Protein AF-0000000066018363 (afdb_homodimer)

pLDDT: mean 97.35, std 2.99, range [63.75, 99.0]

Radius of gyration: 25.85 Å; Cα contacts (8 Å, |Δi|>4): 1409; chains: 2; bounding box: 43×79×62 Å

InterPro domains:
  IPR011005 Dihydropteroate synthase-like superfamily [G3DSA:3.20.20.20] (39-299)
  IPR011005 Dihydropteroate synthase-like superfamily [SSF51717] (24-267)
  IPR023467 Tetrahydromethanopterin S-methyltransferase, subunit H/Methyltransferase Mtx, subunit H [PF02007] (7-295)
  IPR023467 Tetrahydromethanopterin S-methyltransferase, subunit H/Methyltransferase Mtx, subunit H [PIRSF004960] (1-305)

Secondary structure (DSSP, 8-state):
-PPPSSPPPEEEETTEEEE-STTTSPPEEEEEES-TT-TTEEETTTTEE-HHHHHHHHHHHHHHHHHH---EEEEEE-SSHHHHHHHHHHHHHH--S-EEEE-S-HHHHHHHHHHHTT-HHHHTTEEEEEE-TT--HHHHHHHHHHT--EEEEE--BTTB-SHHHHHHHHHEETTEE-HHHHHHHTT--EEEEE----SSTTHHHHHHHHHHHHHHH---BEE-THHHHTT-HHHHTT-TTHHHHHHHHHHHTTGGGT--EEEEEEGGGHHHHHHHHHHHHHHHHHTHHHH-PPPS-TT-HHHHH-/-PPPSSPPPEEEETTEEEE-STTTSPPEEEEEES-TT-TTEEETTTTEE-HHHHHHHHHHHHHHHHHH---EEEEEE-SSHHHHHHHHHHHHHH--S-EEEE-S-HHHHHHHHHHHTT-HHHHTTEEEEEE-TT--HHHHHHHHHHT--EEEEE--BTTB-SHHHHHHHHHEETTEE-HHHHHHHTT--EEEEE----SSTTHHHHHHHHHHHHHHH---BEE-THHHHTT-HHHHTT-TTHHHHHHHHHHHTTGGGT--EEEEEEGGGHHHHHHHHHHHHHHHHHTHHHH-PPPS-TT-HHHHH-

Solvent-accessible surface area (backbone atoms only — not comparable to full-atom values): 30108 Å² total; per-residue (Å²): 121,78,76,63,82,32,71,48,40,63,45,71,41,67,82,45,61,39,23,45,49,68,33,19,43,45,46,29,40,26,32,34,45,61,42,91,85,34,85,51,44,82,32,59,63,72,44,40,56,43,64,67,61,51,50,50,50,53,50,50,51,51,50,51,24,67,57,32,30,35,45,63,36,37,34,42,32,27,79,23,35,61,8,32,39,48,51,49,53,50,45,67,72,72,48,80,64,21,30,33,48,31,37,96,43,67,66,34,46,49,47,22,46,63,71,64,45,72,44,66,77,47,32,52,27,40,24,42,38,61,54,40,86,81,63,48,72,66,54,35,50,47,40,34,73,39,52,30,33,34,30,33,35,36,25,48,49,94,87,21,75,52,36,70,45,18,50,35,45,34,67,29,51,94,93,42,82,11,50,56,58,52,38,43,74,16,51,34,79,40,58,42,36,21,45,43,52,84,37,63,46,48,37,36,39,28,26,35,30,31,33,48,42,29,41,75,65,6,42,25,16,26,38,43,55,27,69,28,54,80,62,35,59,79,48,54,74,63,34,88,46,41,32,54,16,33,44,33,35,63,65,42,51,32,45,80,47,56,33,20,32,39,34,62,34,56,48,89,51,42,72,49,50,50,42,16,45,30,51,44,43,12,16,45,32,53,40,19,80,77,72,67,56,60,64,73,51,88,48,30,20,45,68,51,75,102,122,80,77,63,82,32,71,50,39,66,44,71,42,66,82,45,62,40,22,46,50,69,35,19,42,44,47,29,40,27,33,33,45,61,43,92,86,33,86,53,44,82,33,60,61,72,43,40,56,44,64,66,62,52,50,50,50,55,50,48,52,54,49,52,26,67,56,30,30,34,46,62,37,40,34,40,32,28,79,23,35,60,8,33,39,48,53,50,53,52,47,66,73,72,48,80,63,21,29,33,48,31,36,95,43,67,66,33,46,49,47,22,46,64,72,65,45,70,45,66,78,47,32,51,28,40,24,43,40,63,53,39,86,80,62,48,70,66,54,36,49,49,39,34,72,40,54,30,33,34,29,33,35,37,23,46,47,95,86,21,74,52,37,69,45,17,50,35,46,34,66,28,50,95,94,42,82,10,50,56,59,53,39,44,73,15,51,34,77,40,59,41,35,22,44,43,53,84,36,64,45,50,37,37,38,26,27,36,31,32,33,48,42,29,42,73,66,7,41,26,17,28,39,44,56,28,70,28,53,79,62,35,58,82,49,55,74,64,34,88,47,41,32,53,14,33,44,32,36,62,65,41,52,32,45,81,48,56,35,21,32,39,34,63,34,57,47,88,50,42,72,50,51,50,43,15,44,28,50,44,40,13,17,45,32,53,40,18,80,77,72,68,54,62,65,73,55,88,48,29,20,45,69,53,74,104

Organism: Desulfitobacterium hafniense (strain Y51) (NCBI:txid138119)

Nearest PDB structures (foldseek):
  6sj8-assembly1_A  TM=9.946E-01  e=2.026E-57  Desulfitobacterium hafniense DCB-2
  6sjs-assembly1_A  TM=9.935E-01  e=4.226E-57  Desulfitobacterium hafniense DCB-2
  6sjo-assembly1_B  TM=9.972E-01  e=2.620E-55  Desulfitobacterium hafniense DCB-2
  6sk4-assembly2_C  TM=9.947E-01  e=1.018E-54  Desulfitobacterium hafniense Y51
  6sk4-assembly1_B  TM=9.939E-01  e=1.693E-54  Desulfitobacterium hafniense Y51

Foldseek 3Di:
DDWFPDAADWDQQLNATFFDTQLQAAFEEEEEDLDVPHPQAPDQAQQDGPLVVVLVLVVVQVVLCQQQVHHYEYEYEGAALNNLLVSVVSCLVRDLAAYESDYPDLVSSLSVLVVVAQPVSCQRRYEYEAQELPDDPSSLQSLLRSNHAHYEYALEDPVQLALVSSVCQQPPDDPGHHSVRSNVSSVYNAYEYEPEDDAQVSLVRRLVNQLCCCNPPNHAYEYENQVRLVPPVVQVVVDPPRSLVSLLCSQCVSSVRRHRYYHNYHSVSVVSNSVSSSVSSLVRNVCCVVVVRHHNDPSRSVNSVD/DDWFPDAADWDQQLNATFFDTQLQAAFEEEEEDLDVPDPQAPDQAQQDGPLVVVLVLVVVQVVLCQQQVHHYEYEYEGAALNNLLVSVVSPLVRDLAAYESDYPDLVSSLSNLVVVAQDPSCQRRYEYEAQELPDDPSSLQSLLRSNHAHYEYALEDPVQLALVSSVCQQPPDDPGHHSVRSNVSSVHNAYEYEPEDDAQVSLVRRLVNQLCCCNPPNHAYEYENQVRLVPPVVQVVVDPPRSLVSLLCSQCVSSLRGHRYYHNYHSVSVVSNSVSSSVSSLVRNVCCVVVVRHHNDPSRSVNNVD

Sequence (612 aa):
MFKFTAQQHVYDINGVKVGGQPGEYPTVLIGSIFYRGHKIVSDGQKGIFDKDAAKALLDQEAELSAETGNPFIIDVLGESVEALTKYVEFILENTTAPFLLDSISPDVRVGALKNLGKDPEIQKRLIYNSIEEHYTEEELAAIKEAGLKTAVILAFSKKALKPNARIDLLQGKDDKEGLIAAAKRAGIEQFLVDPGVLDVASNSWTTEAINVVKEQFGYPGGCAPSNAVYLWKKMRSKGTPFFEVAGAAVFTYPITQGADFILYGPMMNAPWVYRAIATTDAMIAYNNKLTGVKMGTTEHPLLKIFMFKFTAQQHVYDINGVKVGGQPGEYPTVLIGSIFYRGHKIVSDGQKGIFDKDAAKALLDQEAELSAETGNPFIIDVLGESVEALTKYVEFILENTTAPFLLDSISPDVRVGALKNLGKDPEIQKRLIYNSIEEHYTEEELAAIKEAGLKTAVILAFSKKALKPNARIDLLQGKDDKEGLIAAAKRAGIEQFLVDPGVLDVASNSWTTEAINVVKEQFGYPGGCAPSNAVYLWKKMRSKGTPFFEVAGAAVFTYPITQGADFILYGPMMNAPWVYRAIATTDAMIAYNNKLTGVKMGTTEHPLLKIF

Structure (mmCIF, N/CA/C/O backbone):
data_AF-0000000066018363-model_v1
#
loop_
_entity.id
_entity.type
_entity.pdbx_description
1 polymer 'Methylcobalamin:tetrahydrofolate methyltransferase'
#
loop_
_atom_site.group_PDB
_atom_site.id
_atom_site.type_symbol
_atom_site.label_atom_id
_atom_site.label_alt_id
_atom_site.label_comp_id
_atom_site.label_asym_id
_atom_site.label_entity_id
_atom_site.label_seq_id
_atom_site.pdbx_PDB_ins_code
_atom_site.Cartn_x
_atom_site.Cartn_y
_atom_site.Cartn_z
_atom_site.occupancy
_atom_site.B_iso_or_equiv
_atom_site.auth_seq_id
_atom_site.auth_comp_id
_atom_site.auth_asym_id
_atom_site.auth_atom_id
_atom_site.pdbx_PDB_model_num
ATOM 1 N N . MET A 1 1 ? -3.275 -8.211 10.219 1 63.81 1 MET A N 1
ATOM 2 C CA . MET A 1 1 ? -3.461 -6.801 10.531 1 63.81 1 MET A CA 1
ATOM 3 C C . MET A 1 1 ? -3.6 -6.594 12.039 1 63.81 1 MET A C 1
ATOM 5 O O . MET A 1 1 ? -4.016 -7.508 12.758 1 63.81 1 MET A O 1
ATOM 9 N N . PHE A 1 2 ? -2.975 -5.379 12.547 1 78.88 2 PHE A N 1
ATOM 10 C CA . PHE A 1 2 ? -2.633 -5.25 13.961 1 78.88 2 PHE A CA 1
ATOM 11 C C . PHE A 1 2 ? -3.639 -4.355 14.68 1 78.88 2 PHE A C 1
ATOM 13 O O . PHE A 1 2 ? -4.387 -3.613 14.039 1 78.88 2 PHE A O 1
ATOM 20 N N . LYS A 1 3 ? -4 -4.723 15.883 1 92.25 3 LYS A N 1
ATOM 21 C CA . LYS A 1 3 ? -4.641 -3.887 16.891 1 92.25 3 LYS A CA 1
ATOM 22 C C . LYS A 1 3 ? -3.633 -3.414 17.938 1 92.25 3 LYS A C 1
ATOM 24 O O . LYS A 1 3 ? -2.906 -4.223 18.516 1 92.25 3 LYS A O 1
ATOM 29 N N . PHE A 1 4 ? -3.654 -2.084 18.109 1 97.19 4 PHE A N 1
ATOM 30 C CA . PHE A 1 4 ? -2.709 -1.543 19.078 1 97.19 4 PHE A CA 1
ATOM 31 C C . PHE A 1 4 ? -3.162 -1.84 20.5 1 97.19 4 PHE A C 1
ATOM 33 O O . PHE A 1 4 ? -4.359 -1.894 20.781 1 97.19 4 PHE A O 1
ATOM 40 N N . THR A 1 5 ? -2.207 -1.993 21.391 1 96.75 5 THR A N 1
ATOM 41 C CA . THR A 1 5 ? -2.516 -2.305 22.781 1 96.75 5 THR A CA 1
ATOM 42 C C . THR A 1 5 ? -2.855 -1.037 23.547 1 96.75 5 THR A C 1
ATOM 44 O O . THR A 1 5 ? -3.748 -1.043 24.406 1 96.75 5 THR A O 1
ATOM 47 N N . ALA A 1 6 ? -2.16 0.056 23.234 1 97.5 6 ALA A N 1
ATOM 48 C CA . ALA A 1 6 ? -2.441 1.326 23.891 1 97.5 6 ALA A CA 1
ATOM 49 C C . ALA A 1 6 ? -3.826 1.847 23.516 1 97.5 6 ALA A C 1
ATOM 51 O O . ALA A 1 6 ? -4.266 1.693 22.375 1 97.5 6 ALA A O 1
ATOM 52 N N . GLN A 1 7 ? -4.441 2.383 24.531 1 97.94 7 GLN A N 1
ATOM 53 C CA . GLN A 1 7 ? -5.676 3.084 24.203 1 97.94 7 GLN A CA 1
ATOM 54 C C . GLN A 1 7 ? -5.426 4.195 23.188 1 97.94 7 GLN A C 1
ATOM 56 O O . GLN A 1 7 ? -4.562 5.051 23.406 1 97.94 7 GLN A O 1
ATOM 61 N N . GLN A 1 8 ? -6.172 4.156 22.109 1 98.62 8 GLN A N 1
ATOM 62 C CA . GLN A 1 8 ? -5.953 5.117 21.031 1 98.62 8 GLN A CA 1
ATOM 63 C C . GLN A 1 8 ? -6.785 6.379 21.25 1 98.62 8 GLN A C 1
ATOM 65 O O . GLN A 1 8 ? -7.992 6.301 21.484 1 98.62 8 GLN A O 1
ATOM 70 N N . HIS A 1 9 ? -6.184 7.512 21.109 1 98.75 9 HIS A N 1
ATOM 71 C CA . HIS A 1 9 ? -6.918 8.766 21.125 1 98.75 9 HIS A CA 1
ATOM 72 C C . HIS A 1 9 ? -7.66 8.984 19.812 1 98.75 9 HIS A C 1
ATOM 74 O O . HIS A 1 9 ? -7.148 8.641 18.734 1 98.75 9 HIS A O 1
ATOM 80 N N . VAL A 1 10 ? -8.859 9.477 19.906 1 98.81 10 VAL A N 1
ATOM 81 C CA . VAL A 1 10 ? -9.594 10.016 18.766 1 98.81 10 VAL A CA 1
ATOM 82 C C . VAL A 1 10 ? -9.883 11.5 19 1 98.81 10 VAL A C 1
ATOM 84 O O . VAL A 1 10 ? -10.695 11.852 19.859 1 98.81 10 VAL A O 1
ATOM 87 N N . TYR A 1 11 ? -9.25 12.297 18.281 1 98.81 11 TYR A N 1
ATOM 88 C CA . TYR A 1 11 ? -9.477 13.734 18.406 1 98.81 11 TYR A CA 1
ATOM 89 C C . TYR A 1 11 ? -10.602 14.18 17.469 1 98.81 11 TYR A C 1
ATOM 91 O O . TYR A 1 11 ? -10.781 13.625 16.391 1 98.81 11 TYR A O 1
ATOM 99 N N . ASP A 1 12 ? -11.336 15.109 17.906 1 98.62 12 ASP A N 1
ATOM 100 C CA . ASP A 1 12 ? -12.367 15.766 17.109 1 98.62 12 ASP A CA 1
ATOM 101 C C . ASP A 1 12 ? -12 17.219 16.812 1 98.62 12 ASP A C 1
ATOM 103 O O . ASP A 1 12 ? -12.031 18.062 17.688 1 98.62 12 ASP A O 1
ATOM 107 N N . ILE A 1 13 ? -11.633 17.484 15.609 1 98.5 13 ILE A N 1
ATOM 108 C CA . ILE A 1 13 ? -11.281 18.828 15.172 1 98.5 13 ILE A CA 1
ATOM 109 C C . ILE A 1 13 ? -12.375 19.391 14.266 1 98.5 13 ILE A C 1
ATOM 111 O O . ILE A 1 13 ? -12.336 19.203 13.047 1 98.5 13 ILE A O 1
ATOM 115 N N . ASN A 1 14 ? -13.289 20.078 14.891 1 97.81 14 ASN A N 1
ATOM 116 C CA . ASN A 1 14 ? -14.445 20.656 14.211 1 97.81 14 ASN A CA 1
ATOM 117 C C . ASN A 1 14 ? -15.172 19.609 13.367 1 97.81 14 ASN A C 1
ATOM 119 O O . ASN A 1 14 ? -15.445 19.844 12.188 1 97.81 14 ASN A O 1
ATOM 123 N N . GLY A 1 15 ? -15.32 18.438 13.883 1 97.69 15 GLY A N 1
ATOM 124 C CA . GLY A 1 15 ? -16.109 17.391 13.227 1 97.69 15 GLY A CA 1
ATOM 125 C C . GLY A 1 15 ? -15.25 16.359 12.523 1 97.69 15 GLY A C 1
ATOM 126 O O . GLY A 1 15 ? -15.742 15.297 12.148 1 97.69 15 GLY A O 1
ATOM 127 N N . VAL A 1 16 ? -14.008 16.625 12.336 1 98.62 16 VAL A N 1
ATOM 128 C CA . VAL A 1 16 ? -13.102 15.664 11.703 1 98.62 16 VAL A CA 1
ATOM 129 C C . VAL A 1 16 ? -12.43 14.805 12.773 1 98.62 16 VAL A C 1
ATOM 131 O O . VAL A 1 16 ? -11.648 15.312 13.586 1 98.62 16 VAL A O 1
ATOM 134 N N . LYS A 1 17 ? -12.727 13.516 12.766 1 98.81 17 LYS A N 1
ATOM 135 C CA . LYS A 1 17 ? -12.148 12.562 13.711 1 98.81 17 LYS A CA 1
ATOM 136 C C . LYS A 1 17 ? -10.805 12.039 13.219 1 98.81 17 LYS A C 1
ATOM 138 O O . LYS A 1 17 ? -10.703 11.562 12.086 1 98.81 17 LYS A O 1
ATOM 143 N N . VAL A 1 18 ? -9.805 12.164 14.023 1 98.88 18 VAL A N 1
ATOM 144 C CA . VAL A 1 18 ? -8.461 11.695 13.672 1 98.88 18 VAL A CA 1
ATOM 145 C C . VAL A 1 18 ? -7.934 10.773 14.758 1 98.88 18 VAL A C 1
ATOM 147 O O . VAL A 1 18 ? -7.922 11.141 15.938 1 98.88 18 VAL A O 1
ATOM 150 N N . GLY A 1 19 ? -7.488 9.617 14.352 1 98.81 19 GLY A N 1
ATOM 151 C CA . GLY A 1 19 ? -6.941 8.664 15.305 1 98.81 19 GLY A CA 1
ATOM 152 C C . GLY A 1 19 ? -7.746 7.379 15.398 1 98.81 19 GLY A C 1
ATOM 153 O O . GLY A 1 19 ? -8.359 6.957 14.422 1 98.81 19 GLY A O 1
ATOM 154 N N . GLY A 1 20 ? -7.641 6.676 16.516 1 98.69 20 GLY A N 1
ATOM 155 C CA . GLY A 1 20 ? -8.352 5.43 16.734 1 98.69 20 GLY A CA 1
ATOM 156 C C . GLY A 1 20 ? -7.59 4.211 16.25 1 98.69 20 GLY A C 1
ATOM 157 O O . GLY A 1 20 ? -6.469 4.332 15.758 1 98.69 20 GLY A O 1
ATOM 158 N N . GLN A 1 21 ? -8.172 3.027 16.453 1 98.62 21 GLN A N 1
ATOM 159 C CA . GLN A 1 21 ? -7.621 1.768 15.969 1 98.62 21 GLN A CA 1
ATOM 160 C C . GLN A 1 21 ? -7.688 1.688 14.445 1 98.62 21 GLN A C 1
ATOM 162 O O . GLN A 1 21 ? -8.508 2.359 13.82 1 98.62 21 GLN A O 1
ATOM 167 N N . PRO A 1 22 ? -6.797 0.914 13.883 1 97.69 22 PRO A N 1
ATOM 168 C CA . PRO A 1 22 ? -6.934 0.695 12.438 1 97.69 22 PRO A CA 1
ATOM 169 C C . PRO A 1 22 ? -8.336 0.238 12.039 1 97.69 22 PRO A C 1
ATOM 171 O O . PRO A 1 22 ? -8.859 -0.73 12.602 1 97.69 22 PRO A O 1
ATOM 174 N N . GLY A 1 23 ? -8.938 0.996 11.125 1 97.94 23 GLY A N 1
ATOM 175 C CA . GLY A 1 23 ? -10.258 0.629 10.633 1 97.94 23 GLY A CA 1
ATOM 176 C C . GLY A 1 23 ? -11.391 1.302 11.391 1 97.94 23 GLY A C 1
ATOM 177 O O . GLY A 1 23 ? -12.547 1.233 10.977 1 97.94 23 GLY A O 1
ATOM 178 N N . GLU A 1 24 ? -11.086 1.884 12.547 1 98.69 24 GLU A N 1
ATOM 179 C CA . GLU A 1 24 ? -12.117 2.561 13.328 1 98.69 24 GLU A CA 1
ATOM 180 C C . GLU A 1 24 ? -12.586 3.836 12.641 1 98.69 24 GLU A C 1
ATOM 182 O O . GLU A 1 24 ? -13.789 4.031 12.438 1 98.69 24 GLU A O 1
ATOM 187 N N . TYR A 1 25 ? -11.711 4.699 12.281 1 98.88 25 TYR A N 1
ATOM 188 C CA . TYR A 1 25 ? -11.977 5.895 11.492 1 98.88 25 TYR A CA 1
ATOM 189 C C . TYR A 1 25 ? -11.102 5.93 10.242 1 98.88 25 TYR A C 1
ATOM 191 O O . TYR A 1 25 ? -10 5.391 10.242 1 98.88 25 TYR A O 1
ATOM 199 N N . PRO A 1 26 ? -11.609 6.562 9.133 1 98.81 26 PRO A N 1
ATOM 200 C CA . PRO A 1 26 ? -10.805 6.645 7.91 1 98.81 26 PRO A CA 1
ATOM 201 C C . PRO A 1 26 ? -9.602 7.578 8.055 1 98.81 26 PRO A C 1
ATOM 203 O O . PRO A 1 26 ? -9.617 8.484 8.898 1 98.81 26 PRO A O 1
ATOM 206 N N . THR A 1 27 ? -8.602 7.312 7.301 1 98.94 27 THR A N 1
ATOM 207 C CA . THR A 1 27 ? -7.438 8.195 7.223 1 98.94 27 THR A CA 1
ATOM 208 C C . THR A 1 27 ? -7.859 9.609 6.832 1 98.94 27 THR A C 1
ATOM 210 O O . THR A 1 27 ? -8.68 9.789 5.926 1 98.94 27 THR A O 1
ATOM 213 N N . VAL A 1 28 ? -7.32 10.586 7.523 1 99 28 VAL A N 1
ATOM 214 C CA . VAL A 1 28 ? -7.582 11.977 7.176 1 99 28 VAL A CA 1
ATOM 215 C C . VAL A 1 28 ? -6.605 12.438 6.098 1 99 28 VAL A C 1
ATOM 217 O O . VAL A 1 28 ? -5.395 12.258 6.23 1 99 28 VAL A O 1
ATOM 220 N N . LEU A 1 29 ? -7.152 13 5.02 1 99 29 LEU A N 1
ATOM 221 C CA . LEU A 1 29 ? -6.332 13.469 3.91 1 99 29 LEU A CA 1
ATOM 222 C C . LEU A 1 29 ? -6.137 14.984 3.98 1 99 29 LEU A C 1
ATOM 224 O O . LEU A 1 29 ? -7.098 15.734 4.156 1 99 29 LEU A O 1
ATOM 228 N N . ILE A 1 30 ? -4.859 15.344 3.902 1 98.94 30 ILE A N 1
ATOM 229 C CA . ILE A 1 30 ? -4.512 16.75 4.062 1 98.94 30 ILE A CA 1
ATOM 230 C C . ILE A 1 30 ? -3.854 17.266 2.787 1 98.94 30 ILE A C 1
ATOM 232 O O . ILE A 1 30 ? -2.707 16.938 2.488 1 98.94 30 ILE A O 1
ATOM 236 N N . GLY A 1 31 ? -4.59 18.094 2.027 1 98.88 31 GLY A N 1
ATOM 237 C CA . GLY A 1 31 ? -4.105 18.672 0.784 1 98.88 31 GLY A CA 1
ATOM 238 C C . GLY A 1 31 ? -3.625 20.109 0.94 1 98.88 31 GLY A C 1
ATOM 239 O O . GLY A 1 31 ? -4.207 20.891 1.7 1 98.88 31 GLY A O 1
ATOM 240 N N . SER A 1 32 ? -2.652 20.5 0.205 1 98.81 32 SER A N 1
ATOM 241 C CA . SER A 1 32 ? -2.012 21.797 0.343 1 98.81 32 SER A CA 1
ATOM 242 C C . SER A 1 32 ? -2.539 22.781 -0.693 1 98.81 32 SER A C 1
ATOM 244 O O . SER A 1 32 ? -2.789 22.406 -1.842 1 98.81 32 SER A O 1
ATOM 246 N N . ILE A 1 33 ? -2.699 23.984 -0.312 1 98.88 33 ILE A N 1
ATOM 247 C CA . ILE A 1 33 ? -3.098 25.094 -1.179 1 98.88 33 ILE A CA 1
ATOM 248 C C . ILE A 1 33 ? -2.266 26.328 -0.851 1 98.88 33 ILE A C 1
ATOM 250 O O . ILE A 1 33 ? -1.802 26.5 0.28 1 98.88 33 ILE A O 1
ATOM 254 N N . PHE A 1 34 ? -1.898 27.156 -1.802 1 98.81 34 PHE A N 1
ATOM 255 C CA . PHE A 1 34 ? -1.206 28.438 -1.739 1 98.81 34 PHE A CA 1
ATOM 256 C C . PHE A 1 34 ? 0.277 28.234 -1.454 1 98.81 34 PHE A C 1
ATOM 258 O O . PHE A 1 34 ? 0.919 29.094 -0.847 1 98.81 34 PHE A O 1
ATOM 265 N N . TYR A 1 35 ? 0.754 27.016 -1.763 1 97.56 35 TYR A N 1
ATOM 266 C CA . TYR A 1 35 ? 2.172 26.734 -1.58 1 97.56 35 TYR A CA 1
ATOM 267 C C . TYR A 1 35 ? 3.023 27.516 -2.572 1 97.56 35 TYR A C 1
ATOM 269 O O . TYR A 1 35 ? 2.506 28.047 -3.553 1 97.56 35 TYR A O 1
ATOM 277 N N . ARG A 1 36 ? 4.301 27.641 -2.229 1 95.06 36 ARG A N 1
ATOM 278 C CA . ARG A 1 36 ? 5.219 28.328 -3.137 1 95.06 36 ARG A CA 1
ATOM 279 C C . ARG A 1 36 ? 5.203 27.688 -4.52 1 95.06 36 ARG A C 1
ATOM 281 O O . ARG A 1 36 ? 5.375 26.469 -4.645 1 95.06 36 ARG A O 1
ATOM 288 N N . GLY A 1 37 ? 4.988 28.438 -5.539 1 94.44 37 GLY A N 1
ATOM 289 C CA . GLY A 1 37 ? 4.957 27.922 -6.898 1 94.44 37 GLY A CA 1
ATOM 290 C C . GLY A 1 37 ? 3.582 27.453 -7.332 1 94.44 37 GLY A C 1
ATOM 291 O O . GLY A 1 37 ? 3.4 27 -8.461 1 94.44 37 GLY A O 1
ATOM 292 N N . HIS A 1 38 ? 2.621 27.625 -6.488 1 97.69 38 HIS A N 1
ATOM 293 C CA . HIS A 1 38 ? 1.254 27.25 -6.844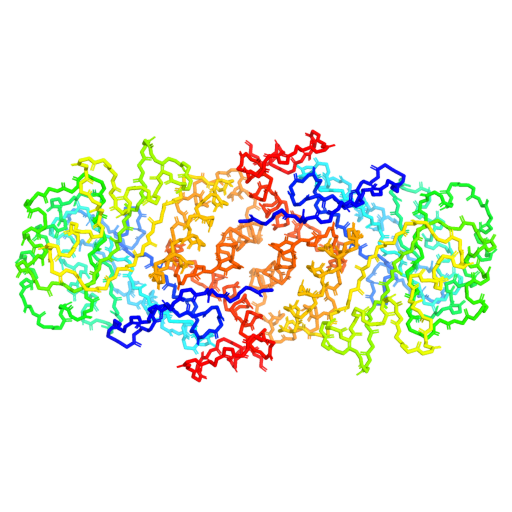 1 97.69 38 HIS A CA 1
ATOM 294 C C . HIS A 1 38 ? 0.742 28.109 -8 1 97.69 38 HIS A C 1
ATOM 296 O O . HIS A 1 38 ? 0.771 29.344 -7.93 1 97.69 38 HIS A O 1
ATOM 302 N N . LYS A 1 39 ? 0.209 27.516 -9.008 1 97.81 39 LYS A N 1
ATOM 303 C CA . LYS A 1 39 ? -0.202 28.203 -10.227 1 97.81 39 LYS A CA 1
ATOM 304 C C . LYS A 1 39 ? -1.306 29.219 -9.945 1 97.81 39 LYS A C 1
ATOM 306 O O . LYS A 1 39 ? -1.421 30.219 -10.641 1 97.81 39 LYS A O 1
ATOM 311 N N . ILE A 1 40 ? -2.057 29.031 -8.883 1 98.69 40 ILE A N 1
ATOM 312 C CA . ILE A 1 40 ? -3.195 29.906 -8.641 1 98.69 40 ILE A CA 1
ATOM 313 C C . ILE A 1 40 ? -2.736 31.141 -7.875 1 98.69 40 ILE A C 1
ATOM 315 O O . ILE A 1 40 ? -3.52 32.062 -7.656 1 98.69 40 ILE A O 1
ATOM 319 N N . VAL A 1 41 ? -1.487 31.203 -7.395 1 98.75 41 VAL A N 1
ATOM 320 C CA . VAL A 1 41 ? -0.932 32.312 -6.637 1 98.75 41 VAL A CA 1
ATOM 321 C C . VAL A 1 41 ? -0.095 33.219 -7.562 1 98.75 41 VAL A C 1
ATOM 323 O O . VAL A 1 41 ? 0.903 32.75 -8.125 1 98.75 41 VAL A O 1
ATOM 326 N N . SER A 1 42 ? -0.467 34.438 -7.762 1 98.44 42 SER A N 1
ATOM 327 C CA . SER A 1 42 ? 0.271 35.344 -8.641 1 98.44 42 SER A CA 1
ATOM 328 C C . SER A 1 42 ? 1.306 36.156 -7.859 1 98.44 42 SER A C 1
ATOM 330 O O . SER A 1 42 ? 2.318 36.562 -8.422 1 98.44 42 SER A O 1
ATOM 332 N N . ASP A 1 43 ? 1.078 36.406 -6.547 1 98.44 43 ASP A N 1
ATOM 333 C CA . ASP A 1 43 ? 2.021 37.094 -5.668 1 98.44 43 ASP A CA 1
ATOM 334 C C . ASP A 1 43 ? 2.01 36.469 -4.266 1 98.44 43 ASP A C 1
ATOM 336 O O . ASP A 1 43 ? 1.145 36.812 -3.451 1 98.44 43 ASP A O 1
ATOM 340 N N . GLY A 1 44 ? 2.982 35.688 -3.922 1 98 44 GLY A N 1
ATOM 341 C CA . GLY A 1 44 ? 3.037 34.938 -2.688 1 98 44 GLY A CA 1
ATOM 342 C C . GLY A 1 44 ? 3.383 35.781 -1.475 1 98 44 GLY A C 1
ATOM 343 O O . GLY A 1 44 ? 3.197 35.344 -0.336 1 98 44 GLY A O 1
ATOM 344 N N . GLN A 1 45 ? 3.895 37 -1.724 1 98.12 45 GLN A N 1
ATOM 345 C CA . GLN A 1 45 ? 4.219 37.906 -0.628 1 98.12 45 GLN A CA 1
ATOM 346 C C . GLN A 1 45 ? 3.016 38.75 -0.246 1 98.12 45 GLN A C 1
ATOM 348 O O . GLN A 1 45 ? 2.787 39.031 0.936 1 98.12 45 GLN A O 1
ATOM 353 N N . LYS A 1 46 ? 2.199 39.062 -1.233 1 98.25 46 LYS A N 1
ATOM 354 C CA . LYS A 1 46 ? 1.056 39.938 -1.001 1 98.25 46 LYS A CA 1
ATOM 355 C C . LYS A 1 46 ? -0.231 39.125 -0.834 1 98.25 46 LYS A C 1
ATOM 357 O O . LYS A 1 46 ? -1.267 39.688 -0.453 1 98.25 46 LYS A O 1
ATOM 362 N N . GLY A 1 47 ? -0.183 37.812 -1.147 1 98.38 47 GLY A N 1
ATOM 363 C CA . GLY A 1 47 ? -1.354 36.969 -1.015 1 98.38 47 GLY A CA 1
ATOM 364 C C . GLY A 1 47 ? -2.365 37.156 -2.129 1 98.38 47 GLY A C 1
ATOM 365 O O . GLY A 1 47 ? -3.572 37.156 -1.883 1 98.38 47 GLY A O 1
ATOM 366 N N . ILE A 1 48 ? -1.835 37.469 -3.301 1 98.69 48 ILE A N 1
ATOM 367 C CA . ILE A 1 48 ? -2.711 37.625 -4.457 1 98.69 48 ILE A CA 1
ATOM 368 C C . ILE A 1 48 ? -2.846 36.281 -5.168 1 98.69 48 ILE A C 1
ATOM 370 O O . ILE A 1 48 ? -1.843 35.625 -5.5 1 98.69 48 ILE A O 1
ATOM 374 N N . PHE A 1 49 ? -4.074 35.812 -5.406 1 98.75 49 PHE A N 1
ATOM 375 C CA . PHE A 1 49 ? -4.328 34.5 -5.984 1 98.75 49 PHE A CA 1
ATOM 376 C C . PHE A 1 49 ? -5.664 34.5 -6.711 1 98.75 49 PHE A C 1
ATOM 378 O O . PHE A 1 49 ? -6.477 35.406 -6.559 1 98.75 49 PHE A O 1
ATOM 385 N N . ASP A 1 50 ? -5.875 33.5 -7.586 1 98.81 50 ASP A N 1
ATOM 386 C CA . ASP A 1 50 ? -7.117 33.25 -8.312 1 98.81 50 ASP A CA 1
ATOM 387 C C . ASP A 1 50 ? -8.18 32.656 -7.41 1 98.81 50 ASP A C 1
ATOM 389 O O . ASP A 1 50 ? -8.219 31.422 -7.23 1 98.81 50 ASP A O 1
ATOM 393 N N . LYS A 1 51 ? -9.141 33.5 -6.883 1 98.69 51 LYS A N 1
ATOM 394 C CA . LYS A 1 51 ? -10.117 33.062 -5.887 1 98.69 51 LYS A CA 1
ATOM 395 C C . LYS A 1 51 ? -11.031 31.984 -6.441 1 98.69 51 LYS A C 1
ATOM 397 O O . LYS A 1 51 ? -11.414 31.062 -5.723 1 98.69 51 LYS A O 1
ATOM 402 N N . ASP A 1 52 ? -11.359 32.094 -7.688 1 98.75 52 ASP A N 1
ATOM 403 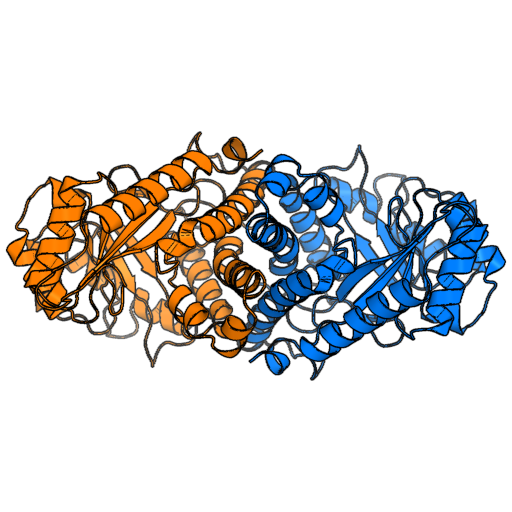C CA . ASP A 1 52 ? -12.234 31.109 -8.297 1 98.75 52 ASP A CA 1
ATOM 404 C C . ASP A 1 52 ? -11.539 29.75 -8.391 1 98.75 52 ASP A C 1
ATOM 406 O O . ASP A 1 52 ? -12.141 28.719 -8.086 1 98.75 52 ASP A O 1
ATOM 410 N N . ALA A 1 53 ? -10.297 29.75 -8.82 1 98.81 53 ALA A N 1
ATOM 411 C CA . ALA A 1 53 ? -9.531 28.5 -8.922 1 98.81 53 ALA A CA 1
ATOM 412 C C . ALA A 1 53 ? -9.328 27.875 -7.543 1 98.81 53 ALA A C 1
ATOM 414 O O . ALA A 1 53 ? -9.391 26.656 -7.391 1 98.81 53 ALA A O 1
ATOM 415 N N . ALA A 1 54 ? -9.094 28.719 -6.594 1 98.88 54 ALA A N 1
ATOM 416 C CA . ALA A 1 54 ? -8.93 28.234 -5.223 1 98.88 54 ALA A CA 1
ATOM 417 C C . ALA A 1 54 ? -10.219 27.594 -4.711 1 98.88 54 ALA A C 1
ATOM 419 O O . ALA A 1 54 ? -10.18 26.516 -4.121 1 98.88 54 ALA A O 1
ATOM 420 N N . LYS A 1 55 ? -11.328 28.281 -4.922 1 98.81 55 LYS A N 1
ATOM 421 C CA . LYS A 1 55 ? -12.617 27.734 -4.504 1 98.81 55 LYS A CA 1
ATOM 422 C C . LYS A 1 55 ? -12.906 26.406 -5.18 1 98.81 55 LYS A C 1
ATOM 424 O O . LYS A 1 55 ? -13.484 25.5 -4.57 1 98.81 55 LYS A O 1
ATOM 429 N N . ALA A 1 56 ? -12.539 26.281 -6.441 1 98.81 56 ALA A N 1
ATOM 430 C CA . ALA A 1 56 ? -12.742 25.047 -7.18 1 98.81 56 ALA A CA 1
ATOM 431 C C . ALA A 1 56 ? -11.961 23.891 -6.543 1 98.81 56 ALA A C 1
ATOM 433 O O . ALA A 1 56 ? -12.445 22.766 -6.492 1 98.81 56 ALA A 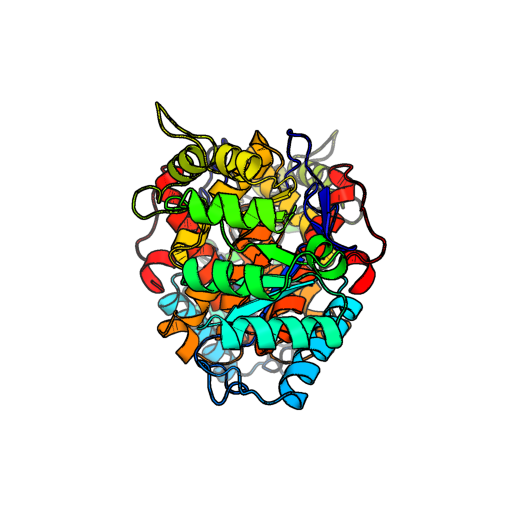O 1
ATOM 434 N N . LEU A 1 57 ? -10.773 24.141 -6.086 1 98.88 57 LEU A N 1
ATOM 435 C CA . LEU A 1 57 ? -9.977 23.125 -5.406 1 98.88 57 LEU A CA 1
ATOM 436 C C . LEU A 1 57 ? -10.633 22.703 -4.102 1 98.88 57 LEU A C 1
ATOM 438 O O . LEU A 1 57 ? -10.68 21.5 -3.793 1 98.88 57 LEU A O 1
ATOM 442 N N . LEU A 1 58 ? -11.141 23.672 -3.34 1 98.88 58 LEU A N 1
ATOM 443 C CA . LEU A 1 58 ? -11.844 23.359 -2.1 1 98.88 58 LEU A CA 1
ATOM 444 C C . LEU A 1 58 ? -13.078 22.516 -2.371 1 98.88 58 LEU A C 1
ATOM 446 O O . LEU A 1 58 ? -13.336 21.547 -1.652 1 98.88 58 LEU A O 1
ATOM 450 N N . ASP A 1 59 ? -13.797 22.875 -3.408 1 98.81 59 ASP A N 1
ATOM 451 C CA . ASP A 1 59 ? -15.008 22.141 -3.77 1 98.81 59 ASP A CA 1
ATOM 452 C C . ASP A 1 59 ? -14.672 20.703 -4.188 1 98.81 59 ASP A C 1
ATOM 454 O O . ASP A 1 59 ? -15.375 19.766 -3.814 1 98.81 59 ASP A O 1
ATOM 458 N N . GLN A 1 60 ? -13.656 20.562 -4.941 1 98.75 60 GLN A N 1
ATOM 459 C CA . GLN A 1 60 ? -13.227 19.234 -5.363 1 98.75 60 GLN A CA 1
ATOM 460 C C . GLN A 1 60 ? -12.859 18.359 -4.16 1 98.75 60 GLN A C 1
ATOM 462 O O . GLN A 1 60 ? -13.195 17.172 -4.117 1 98.75 60 GLN A O 1
ATOM 467 N N . GLU A 1 61 ? -12.125 18.969 -3.238 1 98.75 61 GLU A N 1
ATOM 468 C CA . GLU A 1 61 ? -11.781 18.25 -2.016 1 98.75 61 GLU A CA 1
ATOM 469 C C . GLU A 1 61 ? -13.023 17.734 -1.298 1 98.75 61 GLU A C 1
ATOM 471 O O . GLU A 1 61 ? -13.078 16.578 -0.885 1 98.75 61 GLU A O 1
ATOM 476 N N . ALA A 1 62 ? -13.961 18.609 -1.135 1 98.81 62 ALA A N 1
ATOM 477 C CA . ALA A 1 62 ? -15.211 18.266 -0.448 1 98.81 62 ALA A CA 1
ATOM 478 C C . ALA A 1 62 ? -15.961 17.156 -1.187 1 98.81 62 ALA A C 1
ATOM 480 O O . ALA A 1 62 ? -16.516 16.25 -0.562 1 98.81 62 ALA A O 1
ATOM 481 N N . GLU A 1 63 ? -15.984 17.25 -2.473 1 98.75 63 GLU A N 1
ATOM 482 C CA . GLU A 1 63 ? -16.688 16.266 -3.293 1 98.75 63 GLU A CA 1
ATOM 483 C C . GLU A 1 63 ? -16.031 14.891 -3.168 1 98.75 63 GLU A C 1
ATOM 485 O O . GLU A 1 63 ? -16.734 13.883 -3.023 1 98.75 63 GLU A O 1
ATOM 490 N N . LEU A 1 64 ? -14.75 14.828 -3.25 1 98.75 64 LEU A N 1
ATOM 491 C CA . LEU A 1 64 ? -14.023 13.57 -3.143 1 98.75 64 LEU A CA 1
ATOM 492 C C . LEU A 1 64 ? -14.188 12.969 -1.754 1 98.75 64 LEU A C 1
ATOM 494 O O . LEU A 1 64 ? -14.328 11.75 -1.617 1 98.75 64 LEU A O 1
ATOM 498 N N . SER A 1 65 ? -14.156 13.844 -0.775 1 98.81 65 SER A N 1
ATOM 499 C CA . SER A 1 65 ? -14.406 13.383 0.587 1 98.81 65 SER A CA 1
ATOM 500 C C . SER A 1 65 ? -15.789 12.758 0.715 1 98.81 65 SER A C 1
ATOM 502 O O . SER A 1 65 ? -15.945 11.695 1.314 1 98.81 65 SER A O 1
ATOM 504 N N . ALA A 1 66 ? -16.734 13.422 0.167 1 98.56 66 ALA A N 1
ATOM 505 C CA . ALA A 1 66 ? -18.094 12.898 0.218 1 98.56 66 ALA A CA 1
ATOM 506 C C . ALA A 1 66 ? -18.203 11.578 -0.529 1 98.56 66 ALA A C 1
ATOM 508 O O . ALA A 1 66 ? -18.922 10.664 -0.092 1 98.56 66 ALA A O 1
ATOM 509 N N . GLU A 1 67 ? -17.578 11.469 -1.572 1 98 67 GLU A N 1
ATOM 510 C CA . GLU A 1 67 ? -17.656 10.281 -2.422 1 98 67 GLU A CA 1
ATOM 511 C C . GLU A 1 67 ? -16.953 9.094 -1.766 1 98 67 GLU A C 1
ATOM 513 O O . GLU A 1 67 ? -17.469 7.969 -1.803 1 98 67 GLU A O 1
ATOM 518 N N . THR A 1 68 ? -15.812 9.25 -1.123 1 98.5 68 THR A N 1
ATOM 519 C CA . THR A 1 68 ? -14.969 8.148 -0.672 1 98.5 68 THR A CA 1
ATOM 520 C C . THR A 1 68 ? -15.172 7.895 0.819 1 98.5 68 THR A C 1
ATOM 522 O O . THR A 1 68 ? -14.852 6.809 1.313 1 98.5 68 THR A O 1
ATOM 525 N N . GLY A 1 69 ? -15.523 8.93 1.537 1 98.75 69 GLY A N 1
ATOM 526 C CA . GLY A 1 69 ? -15.727 8.805 2.973 1 98.75 69 GLY A CA 1
ATOM 527 C C . GLY A 1 69 ? -14.516 9.219 3.785 1 98.75 69 GLY A C 1
ATOM 528 O O . GLY A 1 69 ? -14.578 9.281 5.016 1 98.75 69 GLY A O 1
ATOM 529 N N . ASN A 1 70 ? -13.391 9.531 3.141 1 98.94 70 ASN A N 1
ATOM 530 C CA . ASN A 1 70 ? -12.234 10.047 3.855 1 98.94 70 ASN A CA 1
ATOM 531 C C . ASN A 1 70 ? -12.406 11.516 4.234 1 98.94 70 ASN A C 1
ATOM 533 O O . ASN A 1 70 ? -12.719 12.352 3.379 1 98.94 70 ASN A O 1
ATOM 537 N N . PRO A 1 71 ? -12.195 11.828 5.5 1 98.94 71 PRO A N 1
ATOM 538 C CA . PRO A 1 71 ? -12.258 13.25 5.863 1 98.94 71 PRO A CA 1
ATOM 539 C C . PRO A 1 71 ? -11.031 14.039 5.398 1 98.94 71 PRO A C 1
ATOM 541 O O . PRO A 1 71 ? -10.047 13.445 4.953 1 98.94 71 PRO A O 1
ATOM 544 N N . PHE A 1 72 ? -11.164 15.398 5.453 1 98.88 72 PHE A N 1
ATOM 545 C CA . PHE A 1 72 ? -10.023 16.172 4.957 1 98.88 72 PHE A CA 1
ATOM 546 C C . PHE A 1 72 ? -9.781 17.391 5.836 1 98.88 72 PHE A C 1
ATOM 548 O O . PHE A 1 72 ? -10.688 17.859 6.527 1 98.88 72 PHE A O 1
ATOM 555 N N . ILE A 1 73 ? -8.578 17.75 5.93 1 98.94 73 ILE A N 1
ATOM 556 C CA . ILE A 1 73 ? -8.055 19 6.477 1 98.94 73 ILE A CA 1
ATOM 557 C C . ILE A 1 73 ? -7.277 19.75 5.398 1 98.94 73 ILE A C 1
ATOM 559 O O . ILE A 1 73 ? -6.648 19.125 4.535 1 98.94 73 ILE A O 1
ATOM 563 N N . ILE A 1 74 ? -7.387 21.094 5.398 1 98.94 74 ILE A N 1
ATOM 564 C CA . ILE A 1 74 ? -6.715 21.875 4.375 1 98.94 74 ILE A CA 1
ATOM 565 C C . ILE A 1 74 ? -5.359 22.359 4.895 1 98.94 74 ILE A C 1
ATOM 567 O O . ILE A 1 74 ? -5.273 22.922 5.98 1 98.94 74 ILE A O 1
ATOM 571 N N . ASP A 1 75 ? -4.324 22.078 4.188 1 98.94 75 ASP A N 1
ATOM 572 C CA . ASP A 1 75 ? -3 22.609 4.504 1 98.94 75 ASP A CA 1
ATOM 573 C C . ASP A 1 75 ? -2.77 23.953 3.822 1 98.94 75 ASP A C 1
ATOM 575 O O . ASP A 1 75 ? -2.408 24 2.645 1 98.94 75 ASP A O 1
ATOM 579 N N . VAL A 1 76 ? -2.92 25.031 4.566 1 98.88 76 VAL A N 1
ATOM 580 C CA . VAL A 1 76 ? -2.811 26.391 4.043 1 98.88 76 VAL A CA 1
ATOM 581 C C . VAL A 1 76 ? -1.385 26.906 4.23 1 98.88 76 VAL A C 1
ATOM 583 O O . VAL A 1 76 ? -0.963 27.188 5.352 1 98.88 76 VAL A O 1
ATOM 586 N N . LEU A 1 77 ? -0.716 27.109 3.148 1 98.75 77 LEU A N 1
ATOM 587 C CA . LEU A 1 77 ? 0.678 27.531 3.203 1 98.75 77 LEU A CA 1
ATOM 588 C C . LEU A 1 77 ? 0.806 29.016 2.865 1 98.75 77 LEU A C 1
ATOM 590 O O . LEU A 1 77 ? 0.119 29.516 1.973 1 98.75 77 LEU A O 1
ATOM 594 N N . GLY A 1 78 ? 1.702 29.719 3.539 1 98.56 78 GLY A N 1
ATOM 595 C CA . GLY A 1 78 ? 1.993 31.109 3.225 1 98.56 78 GLY A CA 1
ATOM 596 C C . GLY A 1 78 ? 3.449 31.469 3.441 1 98.56 78 GLY A C 1
ATOM 597 O O . GLY A 1 78 ? 4.098 30.953 4.352 1 98.56 78 GLY A O 1
ATOM 598 N N . GLU A 1 79 ? 3.869 32.406 2.643 1 97.75 79 GLU A N 1
ATOM 599 C CA . GLU A 1 79 ? 5.277 32.781 2.668 1 97.75 79 GLU A CA 1
ATOM 600 C C . GLU A 1 79 ? 5.488 34.094 3.428 1 97.75 79 GLU A C 1
ATOM 602 O O . GLU A 1 79 ? 6.621 34.469 3.742 1 97.75 79 GLU A O 1
ATOM 607 N N . SER A 1 80 ? 4.441 34.844 3.67 1 98.62 80 SER A N 1
ATOM 608 C CA . SER A 1 80 ? 4.465 36.062 4.434 1 98.62 80 SER A CA 1
ATOM 609 C C . SER A 1 80 ? 3.273 36.156 5.383 1 98.62 80 SER A C 1
ATOM 611 O O . SER A 1 80 ? 2.277 35.469 5.203 1 98.62 80 SER A O 1
ATOM 613 N N . VAL A 1 81 ? 3.432 37 6.383 1 98.69 81 VAL A N 1
ATOM 614 C CA . VAL A 1 81 ? 2.35 37.219 7.34 1 98.69 81 VAL A CA 1
ATOM 615 C C . VAL A 1 81 ? 1.097 37.688 6.605 1 98.69 81 VAL A C 1
ATOM 617 O O . VAL A 1 81 ? -0.002 37.188 6.848 1 98.69 81 VAL A O 1
ATOM 620 N N . GLU A 1 82 ? 1.265 38.656 5.688 1 98.62 82 GLU A N 1
ATOM 621 C CA . GLU A 1 82 ? 0.152 39.219 4.926 1 98.62 82 GLU A CA 1
ATOM 622 C C . GLU A 1 82 ? -0.532 38.125 4.078 1 98.62 82 GLU A C 1
ATOM 624 O O . GLU A 1 82 ? -1.757 38 4.105 1 98.62 82 GLU A O 1
ATOM 629 N N . ALA A 1 83 ? 0.213 37.375 3.336 1 98.75 83 ALA A N 1
ATOM 630 C CA . ALA A 1 83 ? -0.332 36.375 2.441 1 98.75 83 ALA A CA 1
ATOM 631 C C . ALA A 1 83 ? -1.058 35.281 3.227 1 98.75 83 ALA A C 1
ATOM 633 O O . ALA A 1 83 ? -2.205 34.938 2.922 1 98.75 83 ALA A O 1
ATOM 634 N N . LEU A 1 84 ? -0.405 34.75 4.258 1 98.75 84 LEU A N 1
ATOM 635 C CA . LEU A 1 84 ? -0.992 33.688 5.047 1 98.75 84 LEU A CA 1
ATOM 636 C C . LEU A 1 84 ? -2.293 34.125 5.699 1 98.75 84 LEU A C 1
ATOM 638 O O . LEU A 1 84 ? -3.266 33.375 5.742 1 98.75 84 LEU A O 1
ATOM 642 N N . THR A 1 85 ? -2.305 35.375 6.215 1 98.44 85 THR A N 1
ATOM 643 C CA . THR A 1 85 ? -3.514 35.938 6.82 1 98.44 85 THR A CA 1
ATOM 644 C C . THR A 1 85 ? -4.652 35.969 5.805 1 98.44 85 THR A C 1
ATOM 646 O O . THR A 1 85 ? -5.766 35.531 6.098 1 98.44 85 THR A O 1
ATOM 649 N N . LYS A 1 86 ? -4.367 36.438 4.598 1 98.5 86 LYS A N 1
ATOM 650 C CA . LYS A 1 86 ? -5.375 36.531 3.545 1 98.5 86 LYS A CA 1
ATOM 651 C C . LYS A 1 86 ? -5.867 35.156 3.123 1 98.5 86 LYS A C 1
ATOM 653 O O . LYS A 1 86 ? -7.055 34.969 2.852 1 98.5 86 LYS A O 1
ATOM 658 N N . TYR A 1 87 ? -4.941 34.219 2.98 1 98.75 87 TYR A N 1
ATOM 659 C CA . TYR A 1 87 ? -5.316 32.844 2.613 1 98.75 87 TYR A CA 1
ATOM 660 C C . TYR A 1 87 ? -6.258 32.25 3.646 1 98.75 87 TYR A C 1
ATOM 662 O O . TYR A 1 87 ? -7.254 31.609 3.293 1 98.75 87 TYR A O 1
ATOM 670 N N . VAL A 1 88 ? -5.949 32.438 4.93 1 98.19 88 VAL A N 1
ATOM 671 C CA . VAL A 1 88 ? -6.777 31.906 6.008 1 98.19 88 VAL A CA 1
ATOM 672 C C . VAL A 1 88 ? -8.164 32.562 5.961 1 98.19 88 VAL A C 1
ATOM 674 O O . VAL A 1 88 ? -9.18 31.859 6.125 1 98.19 88 VAL A O 1
ATOM 677 N N . GLU A 1 89 ? -8.195 33.844 5.773 1 97.5 89 GLU A N 1
ATOM 678 C CA . GLU A 1 89 ? -9.484 34.531 5.66 1 97.5 89 GLU A CA 1
ATOM 679 C C . GLU A 1 89 ? -10.32 33.938 4.527 1 97.5 89 GLU A C 1
ATOM 681 O O . GLU A 1 89 ? -11.531 33.75 4.68 1 97.5 89 GLU A O 1
ATOM 686 N N . PHE A 1 90 ? -9.711 33.688 3.404 1 98.62 90 PHE A N 1
ATOM 687 C CA . PHE A 1 90 ? -10.391 33.062 2.277 1 98.62 90 PHE A CA 1
ATOM 688 C C . PHE A 1 90 ? -10.938 31.672 2.668 1 98.62 90 PHE A C 1
ATOM 690 O O . PHE A 1 90 ? -12.07 31.328 2.328 1 98.62 90 PHE A O 1
ATOM 697 N N . ILE A 1 91 ? -10.141 30.891 3.348 1 98.62 91 ILE A N 1
ATOM 698 C CA . ILE A 1 91 ? -10.547 29.562 3.789 1 98.62 91 ILE A CA 1
ATOM 699 C C . ILE A 1 91 ? -11.766 29.672 4.699 1 98.62 91 ILE A C 1
ATOM 701 O O . ILE A 1 91 ? -12.75 28.938 4.527 1 98.62 91 ILE A O 1
ATOM 705 N N . LEU A 1 92 ? -11.734 30.594 5.684 1 97.31 92 LEU A N 1
ATOM 706 C CA . LEU A 1 92 ? -12.805 30.781 6.652 1 97.31 92 LEU A CA 1
ATOM 707 C C . LEU A 1 92 ? -14.117 31.141 5.953 1 97.31 92 LEU A C 1
ATOM 709 O O . LEU A 1 92 ? -15.195 30.75 6.406 1 97.31 92 LEU A O 1
ATOM 713 N N . GLU A 1 93 ? -13.977 31.734 4.848 1 97.25 93 GLU A N 1
ATOM 714 C CA . GLU A 1 93 ? -15.148 32.219 4.117 1 97.25 93 GLU A CA 1
ATOM 715 C C . GLU A 1 93 ? -15.727 31.094 3.234 1 97.25 93 GLU A C 1
ATOM 717 O O . GLU A 1 93 ? -16.906 31.125 2.898 1 97.25 93 GLU A O 1
ATOM 722 N N . ASN A 1 94 ? -14.945 30.078 2.875 1 98.44 94 ASN A N 1
ATOM 723 C CA . ASN A 1 94 ? -15.359 29.25 1.747 1 98.44 94 ASN A CA 1
ATOM 724 C C . ASN A 1 94 ? -15.461 27.781 2.139 1 98.44 94 ASN A C 1
ATOM 726 O O . ASN A 1 94 ? -15.867 26.953 1.329 1 98.44 94 ASN A O 1
ATOM 730 N N . THR A 1 95 ? -15.156 27.438 3.316 1 98.12 95 THR A N 1
ATOM 731 C CA . THR A 1 95 ? -15.289 26.062 3.799 1 98.12 95 THR A CA 1
ATOM 732 C C . THR A 1 95 ? -15.383 26.031 5.32 1 98.12 95 THR A C 1
ATOM 734 O O . THR A 1 95 ? -15.055 27.016 5.988 1 98.12 95 THR A O 1
ATOM 737 N N . THR A 1 96 ? -15.852 24.938 5.902 1 97.56 96 THR A N 1
ATOM 738 C CA . THR A 1 96 ? -15.898 24.734 7.348 1 97.56 96 THR A CA 1
ATOM 739 C C . THR A 1 96 ? -14.836 23.75 7.801 1 97.56 96 THR A C 1
ATOM 741 O O . THR A 1 96 ? -14.75 23.422 8.984 1 97.56 96 THR A O 1
ATOM 744 N N . ALA A 1 97 ? -14.039 23.266 6.832 1 98.62 97 ALA A N 1
ATOM 745 C CA . ALA A 1 97 ? -13.031 22.266 7.152 1 98.62 97 ALA A CA 1
ATOM 746 C C . ALA A 1 97 ? -11.961 22.828 8.086 1 98.62 97 ALA A C 1
ATOM 748 O O . ALA A 1 97 ? -11.633 24.016 8.016 1 98.62 97 ALA A O 1
ATOM 749 N N . PRO A 1 98 ? -11.453 21.984 8.992 1 98.88 98 PRO A N 1
ATOM 750 C CA . PRO A 1 98 ? -10.234 22.422 9.68 1 98.88 98 PRO A CA 1
ATOM 751 C C . PRO A 1 98 ? -9.078 22.672 8.719 1 98.88 98 PRO A C 1
ATOM 753 O O . PRO A 1 98 ? -9.109 22.219 7.574 1 98.88 98 PRO A O 1
ATOM 756 N N . PHE A 1 99 ? -8.133 23.438 9.203 1 98.81 99 PHE A N 1
ATOM 757 C CA . PHE A 1 99 ? -7.016 23.75 8.32 1 98.81 99 PHE A CA 1
ATOM 758 C C . PHE A 1 99 ? -5.734 23.953 9.125 1 98.81 99 PHE A C 1
ATOM 760 O O . PHE A 1 99 ? -5.777 24.375 10.281 1 98.81 99 PHE A O 1
ATOM 767 N N . LEU A 1 100 ? -4.641 23.578 8.523 1 98.88 100 LEU A N 1
ATOM 768 C CA . LEU A 1 100 ? -3.311 23.828 9.07 1 98.88 100 LEU A CA 1
ATOM 769 C C . LEU A 1 100 ? -2.846 25.234 8.75 1 98.88 100 LEU A C 1
ATOM 771 O O . LEU A 1 100 ? -3.039 25.734 7.637 1 98.88 100 LEU A O 1
ATOM 775 N N . LEU A 1 101 ? -2.309 25.922 9.734 1 98.69 101 LEU A N 1
ATOM 776 C CA . LEU A 1 101 ? -1.499 27.125 9.531 1 98.69 101 LEU A CA 1
ATOM 777 C C . LEU A 1 101 ? -0.044 26.766 9.258 1 98.69 101 LEU A C 1
ATOM 779 O O . LEU A 1 101 ? 0.691 26.391 10.18 1 98.69 101 LEU A O 1
ATOM 783 N N . ASP A 1 102 ? 0.319 26.891 8.023 1 98.56 102 ASP A N 1
ATOM 784 C CA . ASP A 1 102 ? 1.596 26.297 7.633 1 98.56 102 ASP A CA 1
ATOM 785 C C . ASP A 1 102 ? 2.498 27.344 6.973 1 98.56 102 ASP A C 1
ATOM 787 O O . ASP A 1 102 ? 2.041 28.125 6.137 1 98.56 102 ASP A O 1
ATOM 791 N N . SER A 1 103 ? 3.727 27.359 7.355 1 98.31 103 SER A N 1
ATOM 792 C CA . SER A 1 103 ? 4.816 28.141 6.793 1 98.31 103 SER A CA 1
ATOM 793 C C . SER A 1 103 ? 6.176 27.594 7.219 1 98.31 103 SER A C 1
ATOM 795 O O . SER A 1 103 ? 6.316 27.047 8.312 1 98.31 103 SER A O 1
ATOM 797 N N . ILE A 1 104 ? 7.117 27.734 6.352 1 94.75 104 ILE A N 1
ATOM 798 C CA . ILE A 1 104 ? 8.484 27.344 6.703 1 94.75 104 ILE A CA 1
ATOM 799 C C . ILE A 1 104 ? 8.977 28.219 7.855 1 94.75 104 ILE A C 1
ATOM 801 O O . ILE A 1 104 ? 9.766 27.766 8.688 1 94.75 104 ILE A O 1
ATOM 805 N N . SER A 1 105 ? 8.43 29.453 7.973 1 96.69 105 SER A N 1
ATOM 806 C CA . SER A 1 105 ? 8.898 30.422 8.953 1 96.69 105 SER A CA 1
ATOM 807 C C . SER A 1 105 ? 7.965 30.5 10.148 1 96.69 105 SER A C 1
ATOM 809 O O . SER A 1 105 ? 6.816 30.922 10.031 1 96.69 105 SER A O 1
ATOM 811 N N . PRO A 1 106 ? 8.492 30.141 11.375 1 97.25 106 PRO A N 1
ATOM 812 C CA . PRO A 1 106 ? 7.664 30.328 12.57 1 97.25 106 PRO A CA 1
ATOM 813 C C . PRO A 1 106 ? 7.199 31.781 12.75 1 97.25 106 PRO A C 1
ATOM 815 O O . PRO A 1 106 ? 6.098 32 13.258 1 97.25 106 PRO A O 1
ATOM 818 N N . ASP A 1 107 ? 8.031 32.719 12.281 1 97.81 107 ASP A N 1
ATOM 819 C CA . ASP A 1 107 ? 7.668 34.125 12.398 1 97.81 107 ASP A CA 1
ATOM 820 C C . ASP A 1 107 ? 6.426 34.469 11.57 1 97.81 107 ASP A C 1
ATOM 822 O O . ASP A 1 107 ? 5.594 35.25 11.984 1 97.81 107 ASP A O 1
ATOM 826 N N . VAL A 1 108 ? 6.371 33.844 10.445 1 98.5 108 VAL A N 1
ATOM 827 C CA . VAL A 1 108 ? 5.215 34.062 9.586 1 98.5 108 VAL A CA 1
ATOM 828 C C . VAL A 1 108 ? 3.967 33.469 10.234 1 98.5 108 VAL A C 1
ATOM 830 O O . VAL A 1 108 ? 2.912 34.125 10.266 1 98.5 108 VAL A O 1
ATOM 833 N N . ARG A 1 109 ? 4.031 32.312 10.805 1 98.38 109 ARG A N 1
ATOM 834 C CA . ARG A 1 109 ? 2.9 31.672 11.477 1 98.38 109 ARG A CA 1
ATOM 835 C C . ARG A 1 109 ? 2.443 32.5 12.672 1 98.38 109 ARG A C 1
ATOM 837 O O . ARG A 1 109 ? 1.251 32.781 12.828 1 98.38 109 ARG A O 1
ATOM 844 N N . VAL A 1 110 ? 3.404 32.938 13.492 1 97.69 110 VAL A N 1
ATOM 845 C CA . VAL A 1 110 ? 3.109 33.688 14.695 1 97.69 110 VAL A CA 1
ATOM 846 C C . VAL A 1 110 ? 2.48 35.031 14.305 1 97.69 110 VAL A C 1
ATOM 848 O O . VAL A 1 110 ? 1.502 35.469 14.922 1 97.69 110 VAL A O 1
ATOM 851 N N . GLY A 1 111 ? 3.078 35.688 13.281 1 97.94 111 GLY A N 1
ATOM 852 C CA . GLY A 1 111 ? 2.506 36.906 12.797 1 97.94 111 GLY A CA 1
ATOM 853 C C . GLY A 1 111 ? 1.072 36.781 12.328 1 97.94 111 GLY A C 1
ATOM 854 O O . GLY A 1 111 ? 0.218 37.594 12.656 1 97.94 111 GLY A O 1
ATOM 855 N N . ALA A 1 112 ? 0.822 35.75 11.531 1 97.62 112 ALA A N 1
ATOM 856 C CA . ALA A 1 112 ? -0.529 35.5 11.039 1 97.62 112 ALA A CA 1
ATOM 857 C C . ALA A 1 112 ? -1.499 35.25 12.188 1 97.62 112 ALA A C 1
ATOM 859 O O . ALA A 1 112 ? -2.633 35.75 12.172 1 97.62 112 ALA A O 1
ATOM 860 N N . LEU A 1 113 ? -1.08 34.562 13.234 1 96.06 113 LEU A N 1
ATOM 861 C CA . LEU A 1 113 ? -1.908 34.281 14.406 1 96.06 113 LEU A CA 1
ATOM 862 C C . LEU A 1 113 ? -2.336 35.562 15.094 1 96.06 113 LEU A C 1
ATOM 864 O O . LEU A 1 113 ? -3.492 35.688 15.5 1 96.06 113 LEU A O 1
ATOM 868 N N . LYS A 1 114 ? -1.42 36.438 15.227 1 94.69 114 LYS A N 1
ATOM 869 C CA . LYS A 1 114 ? -1.706 37.719 15.875 1 94.69 114 LYS A CA 1
ATOM 870 C C . LYS A 1 114 ? -2.746 38.5 15.086 1 94.69 114 LYS A C 1
ATOM 872 O O . LYS A 1 114 ? -3.621 39.156 15.672 1 94.69 114 LYS A O 1
ATOM 877 N N . ASN A 1 115 ? -2.66 38.375 13.82 1 95.62 115 ASN A N 1
ATOM 878 C CA . ASN A 1 115 ? -3.592 39.125 12.961 1 95.62 115 ASN A CA 1
ATOM 879 C C . ASN A 1 115 ? -4.984 38.5 13 1 95.62 115 ASN A C 1
ATOM 881 O O . ASN A 1 115 ? -5.984 39.188 12.867 1 95.62 115 ASN A O 1
ATOM 885 N N . LEU A 1 116 ? -5.035 37.188 13.102 1 94.06 116 LEU A N 1
ATOM 886 C CA . LEU A 1 116 ? -6.305 36.469 13.078 1 94.06 116 LEU A CA 1
ATOM 887 C C . LEU A 1 116 ? -7.059 36.656 14.391 1 94.06 116 LEU A C 1
ATOM 889 O O . LEU A 1 116 ? -8.289 36.531 14.422 1 94.06 116 LEU A O 1
ATOM 893 N N . GLY A 1 117 ? -6.336 36.969 15.5 1 86.94 117 GLY A N 1
ATOM 894 C CA . GLY A 1 117 ? -6.949 37.219 16.797 1 86.94 117 GLY A CA 1
ATOM 895 C C . GLY A 1 117 ? -7.449 35.938 17.453 1 86.94 117 GLY A C 1
ATOM 896 O O . GLY A 1 117 ? -6.852 34.875 17.297 1 86.94 117 GLY A O 1
ATOM 897 N N . LYS A 1 118 ? -8.414 36.125 18.312 1 89.69 118 LYS A N 1
ATOM 898 C CA . LYS A 1 118 ? -8.883 35 19.141 1 89.69 118 LYS A CA 1
ATOM 899 C C . LYS A 1 118 ? -10.32 34.625 18.781 1 89.69 118 LYS A C 1
ATOM 901 O O . LYS A 1 118 ? -11.133 34.344 19.656 1 89.69 118 LYS A O 1
ATOM 906 N N . ASP A 1 119 ? -10.531 34.656 17.531 1 89.31 119 ASP A N 1
ATOM 907 C CA . ASP A 1 119 ? -11.836 34.281 17.031 1 89.31 119 ASP A CA 1
ATOM 908 C C . ASP A 1 119 ? -12.109 32.781 17.312 1 89.31 119 ASP A C 1
ATOM 910 O O . ASP A 1 119 ? -11.352 31.922 16.891 1 89.31 119 ASP A O 1
ATOM 914 N N . PRO A 1 120 ? -13.234 32.5 18.047 1 91.94 120 PRO A N 1
ATOM 915 C CA . PRO A 1 120 ? -13.555 31.125 18.391 1 91.94 120 PRO A CA 1
ATOM 916 C C . PRO A 1 120 ? -13.664 30.219 17.172 1 91.94 120 PRO A C 1
ATOM 918 O O . PRO A 1 120 ? -13.344 29.031 17.234 1 91.94 120 PRO A O 1
ATOM 921 N N . GLU A 1 121 ? -14.148 30.812 16 1 91.5 121 GLU A N 1
ATOM 922 C CA . GLU A 1 121 ? -14.266 30.047 14.766 1 91.5 121 GLU A CA 1
ATOM 923 C C . GLU A 1 121 ? -12.898 29.609 14.258 1 91.5 121 GLU A C 1
ATOM 925 O O . GLU A 1 121 ? -12.766 28.547 13.648 1 91.5 121 GLU A O 1
ATOM 930 N N . ILE A 1 122 ? -11.922 30.312 14.539 1 93.44 122 ILE A N 1
ATOM 931 C CA . ILE A 1 122 ? -10.547 29.984 14.156 1 93.44 122 ILE A CA 1
ATOM 932 C C . ILE A 1 122 ? -9.969 28.969 15.148 1 93.44 122 ILE A C 1
ATOM 934 O O . ILE A 1 122 ? -9.367 27.969 14.75 1 93.44 122 ILE A O 1
ATOM 938 N N . GLN A 1 123 ? -10.219 29.156 16.406 1 94.81 123 GLN A N 1
ATOM 939 C CA . GLN A 1 123 ? -9.625 28.328 17.469 1 94.81 123 GLN A CA 1
ATOM 940 C C . GLN A 1 123 ? -10.078 26.875 17.344 1 94.81 123 GLN A C 1
ATOM 942 O O . GLN A 1 123 ? -9.32 25.953 17.641 1 94.81 123 GLN A O 1
ATOM 947 N N . LYS A 1 124 ? -11.25 26.688 16.859 1 95.25 124 LYS A N 1
ATOM 948 C CA . LYS A 1 124 ? -11.773 25.328 16.812 1 95.25 124 LYS A CA 1
ATOM 949 C C . LYS A 1 124 ? -11.289 24.594 15.57 1 95.25 124 LYS A C 1
ATOM 951 O O . LYS A 1 124 ? -11.32 23.375 15.508 1 95.25 124 LYS A O 1
ATOM 956 N N . ARG A 1 125 ? -10.844 25.375 14.562 1 97.69 125 ARG A N 1
ATOM 957 C CA . ARG A 1 125 ? -10.547 24.781 13.266 1 97.69 125 ARG A CA 1
ATOM 958 C C . ARG A 1 125 ? -9.047 24.797 12.984 1 97.69 125 ARG A C 1
ATOM 960 O O . ARG A 1 125 ? -8.539 23.969 12.219 1 97.69 125 ARG A O 1
ATOM 967 N N . LEU A 1 126 ? -8.398 25.797 13.516 1 98.25 126 LEU A N 1
ATOM 968 C CA . LEU A 1 126 ? -7.012 26.047 13.133 1 98.25 126 LEU A CA 1
ATOM 969 C C . LEU A 1 126 ? -6.066 25.094 13.836 1 98.25 126 LEU A C 1
ATOM 971 O O . LEU A 1 126 ? -6.148 24.906 15.055 1 98.25 126 LEU A O 1
ATOM 975 N N . ILE A 1 127 ? -5.262 24.438 13.109 1 98.88 127 ILE A N 1
ATOM 976 C CA . ILE A 1 127 ? -4.211 23.531 13.578 1 98.88 127 ILE A CA 1
ATOM 977 C C . ILE A 1 127 ? -2.844 24.156 13.32 1 98.88 127 ILE A C 1
ATOM 979 O O . ILE A 1 127 ? -2.504 24.469 12.172 1 98.88 127 ILE A O 1
ATOM 983 N N . TYR A 1 128 ? -2.027 24.391 14.312 1 98.81 128 TYR A N 1
ATOM 984 C CA . TYR A 1 128 ? -0.697 24.969 14.141 1 98.81 128 TYR A CA 1
ATOM 985 C C . TYR A 1 128 ? 0.265 23.938 13.547 1 98.81 128 TYR A C 1
ATOM 987 O O . TYR A 1 128 ? 0.439 22.844 14.102 1 98.81 128 TYR A O 1
ATOM 995 N N . ASN A 1 129 ? 0.871 24.203 12.469 1 98.69 129 ASN A N 1
ATOM 996 C CA . ASN A 1 129 ? 1.816 23.328 11.781 1 98.69 129 ASN A CA 1
ATOM 997 C C . ASN A 1 129 ? 3.152 24.031 11.539 1 98.69 129 ASN A C 1
ATOM 999 O O . ASN A 1 129 ? 3.297 24.797 10.586 1 98.69 129 ASN A O 1
ATOM 1003 N N . SER A 1 130 ? 4.129 23.828 12.484 1 98.19 130 SER A N 1
ATOM 1004 C CA . SER A 1 130 ? 4.156 22.781 13.508 1 98.19 130 SER A CA 1
ATOM 1005 C C . SER A 1 130 ? 5.102 23.156 14.641 1 98.19 130 SER A C 1
ATOM 1007 O O . SER A 1 130 ? 5.902 24.078 14.516 1 98.19 130 SER A O 1
ATOM 1009 N N . ILE A 1 131 ? 4.867 22.516 15.758 1 98.5 131 ILE A N 1
ATOM 1010 C CA . ILE A 1 131 ? 5.844 22.562 16.844 1 98.5 131 ILE A CA 1
ATOM 1011 C C . ILE A 1 131 ? 6.926 21.516 16.594 1 98.5 131 ILE A C 1
ATOM 1013 O O . ILE A 1 131 ? 6.633 20.312 16.5 1 98.5 131 ILE A O 1
ATOM 1017 N N . GLU A 1 132 ? 8.18 21.953 16.453 1 97.38 132 GLU A N 1
ATOM 1018 C CA . GLU A 1 132 ? 9.305 21.078 16.156 1 97.38 132 GLU A CA 1
ATOM 1019 C C . GLU A 1 132 ? 10.477 21.344 17.094 1 97.38 132 GLU A C 1
ATOM 1021 O O . GLU A 1 132 ? 10.352 22.109 18.062 1 97.38 132 GLU A O 1
ATOM 1026 N N . GLU A 1 133 ? 11.547 20.672 16.922 1 95.75 133 GLU A N 1
ATOM 1027 C CA . GLU A 1 133 ? 12.664 20.625 17.859 1 95.75 133 GLU A CA 1
ATOM 1028 C C . GLU A 1 133 ? 13.156 22.016 18.203 1 95.75 133 GLU A C 1
ATOM 1030 O O . GLU A 1 133 ? 13.562 22.281 19.344 1 95.75 133 GLU A O 1
ATOM 1035 N N . HIS A 1 134 ? 13.086 22.953 17.281 1 95.75 134 HIS A N 1
ATOM 1036 C CA . HIS A 1 134 ? 13.68 24.266 17.484 1 95.75 134 HIS A CA 1
ATOM 1037 C C . HIS A 1 134 ? 12.617 25.312 17.812 1 95.75 134 HIS A C 1
ATOM 1039 O O . HIS A 1 134 ? 12.797 26.5 17.531 1 95.75 134 HIS A O 1
ATOM 1045 N N . TYR A 1 135 ? 11.594 24.891 18.375 1 97.31 135 TYR A N 1
ATOM 1046 C CA . TYR A 1 135 ? 10.578 25.844 18.797 1 97.31 135 TYR A CA 1
ATOM 1047 C C . TYR A 1 135 ? 11.172 26.891 19.734 1 97.31 135 TYR A C 1
ATOM 1049 O O . TYR A 1 135 ? 12.156 26.625 20.422 1 97.31 135 TYR A O 1
ATOM 1057 N N . THR A 1 136 ? 10.578 28.109 19.781 1 97.75 136 THR A N 1
ATOM 1058 C CA . THR A 1 136 ? 10.961 29.172 20.703 1 97.75 136 THR A CA 1
ATOM 1059 C C . THR A 1 136 ? 9.859 29.406 21.734 1 97.75 136 THR A C 1
ATOM 1061 O O . THR A 1 136 ? 8.695 29.078 21.484 1 97.75 136 THR A O 1
ATOM 1064 N N . GLU A 1 137 ? 10.328 29.969 22.828 1 97.88 137 GLU A N 1
ATOM 1065 C CA . GLU A 1 137 ? 9.344 30.328 23.844 1 97.88 137 GLU A CA 1
ATOM 1066 C C . GLU A 1 137 ? 8.336 31.344 23.312 1 97.88 137 GLU A C 1
ATOM 1068 O O . GLU A 1 137 ? 7.168 31.328 23.688 1 97.88 137 GLU A O 1
ATOM 1073 N N . GLU A 1 138 ? 8.781 32.188 22.453 1 97.44 138 GLU A N 1
ATOM 1074 C CA . GLU A 1 138 ? 7.898 33.156 21.828 1 97.44 138 GLU A CA 1
ATOM 1075 C C . GLU A 1 138 ? 6.828 32.469 20.984 1 97.44 138 GLU A C 1
ATOM 1077 O O . GLU A 1 138 ? 5.664 32.875 21 1 97.44 138 GLU A O 1
ATOM 1082 N N . GLU A 1 139 ? 7.215 31.562 20.25 1 97.88 139 GLU A N 1
ATOM 1083 C CA . GLU A 1 139 ? 6.289 30.781 19.422 1 97.88 139 GLU A CA 1
ATOM 1084 C C . GLU A 1 139 ? 5.246 30.078 20.281 1 97.88 139 GLU A C 1
ATOM 1086 O O . GLU A 1 139 ? 4.047 30.172 20.016 1 97.88 139 GLU A O 1
ATOM 1091 N N . LEU A 1 140 ? 5.699 29.375 21.328 1 98.56 140 LEU A N 1
ATOM 1092 C CA . LEU A 1 140 ? 4.793 28.672 22.219 1 98.56 140 LEU A CA 1
ATOM 1093 C C . LEU A 1 140 ? 3.826 29.656 22.891 1 98.56 140 LEU A C 1
ATOM 1095 O O . LEU A 1 140 ? 2.639 29.344 23.047 1 98.56 140 LEU A O 1
ATOM 1099 N N . ALA A 1 141 ? 4.383 30.781 23.312 1 98.19 141 ALA A N 1
ATOM 1100 C CA . ALA A 1 141 ? 3.549 31.812 23.953 1 98.19 141 ALA A CA 1
ATOM 1101 C C . ALA A 1 141 ? 2.477 32.312 23 1 98.19 141 ALA A C 1
ATOM 1103 O O . ALA A 1 141 ? 1.337 32.562 23.391 1 98.19 141 ALA A O 1
ATOM 1104 N N . ALA A 1 142 ? 2.822 32.5 21.734 1 97.62 142 ALA A N 1
ATOM 1105 C CA . ALA A 1 142 ? 1.874 32.969 20.734 1 97.62 142 ALA A CA 1
ATOM 1106 C C . ALA A 1 142 ? 0.751 31.969 20.516 1 97.62 142 ALA A C 1
ATOM 1108 O O . ALA A 1 142 ? -0.415 32.344 20.375 1 97.62 142 ALA A O 1
ATOM 1109 N N . ILE A 1 143 ? 1.095 30.703 20.484 1 98.12 143 ILE A N 1
ATOM 1110 C CA . ILE A 1 143 ? 0.117 29.625 20.328 1 98.12 143 ILE A CA 1
ATOM 1111 C C . ILE A 1 143 ? -0.854 29.641 21.5 1 98.12 143 ILE A C 1
ATOM 1113 O O . ILE A 1 143 ? -2.072 29.609 21.312 1 98.12 143 ILE A O 1
ATOM 1117 N N . LYS A 1 144 ? -0.264 29.75 22.688 1 97.75 144 LYS A N 1
ATOM 1118 C CA . LYS A 1 144 ? -1.065 29.781 23.906 1 97.75 144 LYS A CA 1
ATOM 1119 C C . LYS A 1 144 ? -2.006 30.984 23.906 1 97.75 144 LYS A C 1
ATOM 1121 O O . LYS A 1 144 ? -3.188 30.859 24.234 1 97.75 144 LYS A O 1
ATOM 1126 N N . GLU A 1 145 ? -1.433 32.094 23.594 1 97.06 145 GLU A N 1
ATOM 1127 C CA . GLU A 1 145 ? -2.217 33.312 23.594 1 97.06 145 GLU A CA 1
ATOM 1128 C C . GLU A 1 145 ? -3.363 33.25 22.578 1 97.06 145 GLU A C 1
ATOM 1130 O O . GLU A 1 145 ? -4.457 33.75 22.844 1 97.06 145 GLU A O 1
ATOM 1135 N N . ALA A 1 146 ? -3.154 32.594 21.453 1 96.69 146 ALA A N 1
ATOM 1136 C CA . ALA A 1 146 ? -4.168 32.469 20.406 1 96.69 146 ALA A CA 1
ATOM 1137 C C . ALA A 1 146 ? -5.234 31.453 20.812 1 96.69 146 ALA A C 1
ATOM 1139 O O . ALA A 1 146 ? -6.316 31.406 20.219 1 96.69 146 ALA A O 1
ATOM 1140 N N . GLY A 1 147 ? -4.922 30.594 21.844 1 97.19 147 GLY A N 1
ATOM 1141 C CA . GLY A 1 147 ? -5.883 29.625 22.359 1 97.19 147 GLY A CA 1
ATOM 1142 C C . GLY A 1 147 ? -6.039 28.406 21.484 1 97.19 147 GLY A C 1
ATOM 1143 O O . GLY A 1 147 ? -7.102 27.781 21.469 1 97.19 147 GLY A O 1
ATOM 1144 N N . LEU A 1 148 ? -5.082 28.109 20.688 1 97.56 148 LEU A N 1
ATOM 1145 C CA . LEU A 1 148 ? -5.145 26.922 19.828 1 97.56 148 LEU A CA 1
ATOM 1146 C C . LEU A 1 148 ? -5.066 25.641 20.656 1 97.56 148 LEU A C 1
ATOM 1148 O O . LEU A 1 148 ? -4.324 25.578 21.625 1 97.56 148 LEU A O 1
ATOM 1152 N N . LYS A 1 149 ? -5.793 24.641 20.219 1 97.88 149 LYS A N 1
ATOM 1153 C CA . LYS A 1 149 ? -5.863 23.422 21 1 97.88 149 LYS A CA 1
ATOM 1154 C C . LYS A 1 149 ? -5.234 22.25 20.25 1 97.88 149 LYS A C 1
ATOM 1156 O O . LYS A 1 149 ? -4.992 21.188 20.812 1 97.88 149 LYS A O 1
ATOM 1161 N N . THR A 1 150 ? -5.02 22.438 19 1 98.75 150 THR A N 1
ATOM 1162 C CA . THR A 1 150 ? -4.492 21.359 18.156 1 98.75 150 THR A CA 1
ATOM 1163 C C . THR A 1 150 ? -3.225 21.812 17.438 1 98.75 150 THR A C 1
ATOM 1165 O O . THR A 1 150 ? -3.145 22.953 16.969 1 98.75 150 THR A O 1
ATOM 1168 N N . ALA A 1 151 ? -2.238 20.953 17.328 1 98.88 151 ALA A N 1
ATOM 1169 C CA . ALA A 1 151 ? -1.021 21.234 16.562 1 98.88 151 ALA A CA 1
ATOM 1170 C C . ALA A 1 151 ? -0.438 19.953 15.977 1 98.88 151 ALA A C 1
ATOM 1172 O O . ALA A 1 151 ? -0.667 18.859 16.5 1 98.88 151 ALA A O 1
ATOM 1173 N N . VAL A 1 152 ? 0.186 20.094 14.898 1 98.94 152 VAL A N 1
ATOM 1174 C CA . VAL A 1 152 ? 1.078 19.047 14.422 1 98.94 152 VAL A CA 1
ATOM 1175 C C . VAL A 1 152 ? 2.387 19.078 15.203 1 98.94 152 VAL A C 1
ATOM 1177 O O . VAL A 1 152 ? 2.979 20.141 15.391 1 98.94 152 VAL A O 1
ATOM 1180 N N . ILE A 1 153 ? 2.775 17.953 15.727 1 98.94 153 ILE A N 1
ATOM 1181 C CA . ILE A 1 153 ? 4.051 17.797 16.406 1 98.94 153 ILE A CA 1
ATOM 1182 C C . ILE A 1 153 ? 5.051 17.094 15.492 1 98.94 153 ILE A C 1
ATOM 1184 O O . ILE A 1 153 ? 4.945 15.891 15.25 1 98.94 153 ILE A O 1
ATOM 1188 N N . LEU A 1 154 ? 6 17.844 14.984 1 98.5 154 LEU A N 1
ATOM 1189 C CA . LEU A 1 154 ? 7 17.266 14.086 1 98.5 154 LEU A CA 1
ATOM 1190 C C . LEU A 1 154 ? 8.172 16.688 14.875 1 98.5 154 LEU A C 1
ATOM 1192 O O . LEU A 1 154 ? 9.047 17.438 15.32 1 98.5 154 LEU A O 1
ATOM 1196 N N . ALA A 1 155 ? 8.188 15.414 15 1 98 155 ALA A N 1
ATOM 1197 C CA . ALA A 1 155 ? 9.242 14.703 15.719 1 98 155 ALA A CA 1
ATOM 1198 C C . ALA A 1 155 ? 10.336 14.234 14.766 1 98 155 ALA A C 1
ATOM 1200 O O . ALA A 1 155 ? 10.609 13.031 14.664 1 98 155 ALA A O 1
ATOM 1201 N N . PHE A 1 156 ? 10.984 15.164 14.109 1 96.81 156 PHE A N 1
ATOM 1202 C CA . PHE A 1 156 ? 12.008 14.883 13.117 1 96.81 156 PHE A CA 1
ATOM 1203 C C . PHE A 1 156 ? 13.094 15.961 13.148 1 96.81 156 PHE A C 1
ATOM 1205 O O . PHE A 1 156 ? 12.797 17.141 13.305 1 96.81 156 PHE A O 1
ATOM 1212 N N . SER A 1 157 ? 14.367 15.508 13.086 1 93.88 157 SER A N 1
ATOM 1213 C CA . SER A 1 157 ? 15.484 16.438 12.969 1 93.88 157 SER A CA 1
ATOM 1214 C C . SER A 1 157 ? 16.703 15.75 12.344 1 93.88 157 SER A C 1
ATOM 1216 O O . SER A 1 157 ? 16.719 14.531 12.18 1 93.88 157 SER A O 1
ATOM 1218 N N . LYS A 1 158 ? 17.688 16.5 12.016 1 91.19 158 LYS A N 1
ATOM 1219 C CA . LYS A 1 158 ? 18.922 15.961 11.43 1 91.19 158 LYS A CA 1
ATOM 1220 C C . LYS A 1 158 ? 19.625 15.016 12.398 1 91.19 158 LYS A C 1
ATOM 1222 O O . LYS A 1 158 ? 20.375 14.141 11.977 1 91.19 158 LYS A O 1
ATOM 1227 N N . LYS A 1 159 ? 19.328 15.203 13.633 1 91.25 159 LYS A N 1
ATOM 1228 C CA . LYS A 1 159 ? 19.969 14.375 14.656 1 91.25 159 LYS A CA 1
ATOM 1229 C C . LYS A 1 159 ? 19.078 13.195 15.047 1 91.25 159 LYS A C 1
ATOM 1231 O O . LYS A 1 159 ? 19.516 12.305 15.781 1 91.25 159 LYS A O 1
ATOM 1236 N N . ALA A 1 160 ? 17.828 13.195 14.547 1 93.5 160 ALA A N 1
ATOM 1237 C CA . ALA A 1 160 ? 16.875 12.148 14.898 1 93.5 160 ALA A CA 1
ATOM 1238 C C . ALA A 1 160 ? 16.281 11.5 13.648 1 93.5 160 ALA A C 1
ATOM 1240 O O . ALA A 1 160 ? 15.094 11.633 13.375 1 93.5 160 ALA A O 1
ATOM 1241 N N . LEU A 1 161 ? 17.156 10.734 13.008 1 93.94 161 LEU A N 1
ATOM 1242 C CA . LEU A 1 161 ? 16.734 10.125 11.75 1 93.94 161 LEU A CA 1
ATOM 1243 C C . LEU A 1 161 ? 16.094 8.766 11.992 1 93.94 161 LEU A C 1
ATOM 1245 O O . LEU A 1 161 ? 15.086 8.43 11.359 1 93.94 161 LEU A O 1
ATOM 1249 N N . LYS A 1 162 ? 16.656 7.992 12.898 1 95.81 162 LYS A N 1
ATOM 1250 C CA . LYS A 1 162 ? 16.109 6.672 13.203 1 95.81 162 LYS A CA 1
ATOM 1251 C C . LYS A 1 162 ? 14.828 6.789 14.031 1 95.81 162 LYS A C 1
ATOM 1253 O O . LYS A 1 162 ? 14.672 7.73 14.812 1 95.81 162 LYS A O 1
ATOM 1258 N N . PRO A 1 163 ? 13.961 5.84 13.891 1 97.25 163 PRO A N 1
ATOM 1259 C CA . PRO A 1 163 ? 12.664 5.902 14.578 1 97.25 163 PRO A CA 1
ATOM 1260 C C . PRO A 1 163 ? 12.805 6.117 16.078 1 97.25 163 PRO A C 1
ATOM 1262 O O . PRO A 1 163 ? 12.094 6.945 16.656 1 97.25 163 PRO A O 1
ATOM 1265 N N . ASN A 1 164 ? 13.727 5.406 16.719 1 96.56 164 ASN A N 1
ATOM 1266 C CA . ASN A 1 164 ? 13.875 5.539 18.156 1 96.56 164 ASN A CA 1
ATOM 1267 C C . ASN A 1 164 ? 14.305 6.949 18.547 1 96.56 164 ASN A C 1
ATOM 1269 O O . ASN A 1 164 ? 13.891 7.461 19.594 1 96.56 164 ASN A O 1
ATOM 1273 N N . ALA A 1 165 ? 15.141 7.543 17.781 1 97.25 165 ALA A N 1
ATOM 1274 C CA . ALA A 1 165 ? 15.578 8.914 18.047 1 97.25 165 ALA A CA 1
ATOM 1275 C C . ALA A 1 165 ? 14.43 9.898 17.891 1 97.25 165 ALA A C 1
ATOM 1277 O O . ALA A 1 165 ? 14.367 10.906 18.609 1 97.25 165 ALA A O 1
ATOM 1278 N N . ARG A 1 166 ? 13.508 9.648 17.031 1 98.38 166 ARG A N 1
ATOM 1279 C CA . ARG A 1 166 ? 12.328 10.477 16.828 1 98.38 166 ARG A CA 1
ATOM 1280 C C . ARG A 1 166 ? 11.391 10.391 18.031 1 98.38 166 ARG A C 1
ATOM 1282 O O . ARG A 1 166 ? 10.812 11.391 18.453 1 98.38 166 ARG A O 1
ATOM 1289 N N . ILE A 1 167 ? 11.312 9.172 18.594 1 98.38 167 ILE A N 1
ATOM 1290 C CA . ILE A 1 167 ? 10.5 8.969 19.797 1 98.38 167 ILE A CA 1
ATOM 1291 C C . ILE A 1 167 ? 11.133 9.703 20.969 1 98.38 167 ILE A C 1
ATOM 1293 O O . ILE A 1 167 ? 10.422 10.297 21.797 1 98.38 167 ILE A O 1
ATOM 1297 N N . ASP A 1 168 ? 12.453 9.695 21 1 97.75 168 ASP A N 1
ATOM 1298 C CA . ASP A 1 168 ? 13.164 10.438 22.031 1 97.75 168 ASP A CA 1
ATOM 1299 C C . ASP A 1 168 ? 12.875 11.938 21.938 1 97.75 168 ASP A C 1
ATOM 1301 O O . ASP A 1 168 ? 12.711 12.617 22.953 1 97.75 168 ASP A O 1
ATOM 1305 N N . LEU A 1 169 ? 12.805 12.438 20.719 1 97.5 169 LEU A N 1
ATOM 1306 C CA . LEU A 1 169 ? 12.469 13.836 20.5 1 97.5 169 LEU A CA 1
ATOM 1307 C C . LEU A 1 169 ? 11.055 14.148 21 1 97.5 169 LEU A C 1
ATOM 1309 O O . LEU A 1 169 ? 10.82 15.211 21.562 1 97.5 169 LEU A O 1
ATOM 1313 N N . LEU A 1 170 ? 10.188 13.242 20.797 1 98.19 170 LEU A N 1
ATOM 1314 C CA . LEU A 1 170 ? 8.789 13.391 21.156 1 98.19 170 LEU A CA 1
ATOM 1315 C C . LEU A 1 170 ? 8.617 13.406 22.672 1 98.19 170 LEU A C 1
ATOM 1317 O O . LEU A 1 170 ? 7.965 14.289 23.219 1 98.19 170 LEU A O 1
ATOM 1321 N N . GLN A 1 171 ? 9.305 12.508 23.375 1 97.31 171 GLN A N 1
ATOM 1322 C CA . GLN A 1 171 ? 9.094 12.258 24.797 1 97.31 171 GLN A CA 1
ATOM 1323 C C . GLN A 1 171 ? 10.062 13.07 25.641 1 97.31 171 GLN A C 1
ATOM 1325 O O . GLN A 1 171 ? 9.805 13.328 26.828 1 97.31 171 GLN A O 1
ATOM 1330 N N . GLY A 1 172 ? 11.133 13.445 25.078 1 96.25 172 GLY A N 1
ATOM 1331 C CA . GLY A 1 172 ? 12.242 14 25.828 1 96.25 172 GLY A CA 1
ATOM 1332 C C . GLY A 1 172 ? 13.242 12.953 26.281 1 96.25 172 GLY A C 1
ATOM 1333 O O . GLY A 1 172 ? 12.898 11.781 26.422 1 96.25 172 GLY A O 1
ATOM 1334 N N . LYS A 1 173 ? 14.336 13.383 26.328 1 91.62 173 LYS A N 1
ATOM 1335 C CA . LYS A 1 173 ? 15.422 12.523 26.797 1 91.62 173 LYS A CA 1
ATOM 1336 C C . LYS A 1 173 ? 16.484 13.328 27.547 1 91.62 173 LYS A C 1
ATOM 1338 O O . LYS A 1 173 ? 16.781 14.469 27.172 1 91.62 173 LYS A O 1
ATOM 1343 N N . ASP A 1 174 ? 16.922 12.578 28.625 1 89.62 174 ASP A N 1
ATOM 1344 C CA . ASP A 1 174 ? 17.922 13.211 29.469 1 89.62 174 ASP A CA 1
ATOM 1345 C C . ASP A 1 174 ? 17.391 14.531 30.031 1 89.62 174 ASP A C 1
ATOM 1347 O O . ASP A 1 174 ? 16.328 14.57 30.641 1 89.62 174 ASP A O 1
ATOM 1351 N N . ASP A 1 175 ? 17.969 15.719 29.781 1 90.25 175 ASP A N 1
ATOM 1352 C CA . ASP A 1 175 ? 17.547 17 30.359 1 90.25 175 ASP A CA 1
ATOM 1353 C C . ASP A 1 175 ? 16.859 17.859 29.328 1 90.25 175 ASP A C 1
ATOM 1355 O O . ASP A 1 175 ? 16.594 19.047 29.578 1 90.25 175 ASP A O 1
ATOM 1359 N N . LYS A 1 176 ? 16.484 17.109 28.266 1 93.69 176 LYS A N 1
ATOM 1360 C CA . LYS A 1 176 ? 15.82 17.906 27.234 1 93.69 176 LYS A CA 1
ATOM 1361 C C . LYS A 1 176 ? 14.312 17.656 27.25 1 93.69 176 LYS A C 1
ATOM 1363 O O . LYS A 1 176 ? 13.859 16.516 27.297 1 93.69 176 LYS A O 1
ATOM 1368 N N . GLU A 1 177 ? 13.555 18.75 27.266 1 96.5 177 GLU A N 1
ATOM 1369 C CA . GLU A 1 177 ? 12.094 18.672 27.234 1 96.5 177 GLU A CA 1
ATOM 1370 C C . GLU A 1 177 ? 11.602 18.047 25.938 1 96.5 177 GLU A C 1
ATOM 1372 O O . GLU A 1 177 ? 12.109 18.375 24.859 1 96.5 177 GLU A O 1
ATOM 1377 N N . GLY A 1 178 ? 10.672 17.125 26.031 1 97.94 178 GLY A N 1
ATOM 1378 C CA . GLY A 1 178 ? 10.062 16.547 24.844 1 97.94 178 GLY A CA 1
ATOM 1379 C C . GLY A 1 178 ? 9.109 17.5 24.141 1 97.94 178 GLY A C 1
ATOM 1380 O O . GLY A 1 178 ? 8.625 18.453 24.75 1 97.94 178 GLY A O 1
ATOM 1381 N N . LEU A 1 179 ? 8.781 17.172 22.969 1 98.69 179 LEU A N 1
ATOM 1382 C CA . LEU A 1 179 ? 7.926 18.031 22.156 1 98.69 179 LEU A CA 1
ATOM 1383 C C . LEU A 1 179 ? 6.492 18.016 22.672 1 98.69 179 LEU A C 1
ATOM 1385 O O . LEU A 1 179 ? 5.785 19.016 22.594 1 98.69 179 LEU A O 1
ATOM 1389 N N . ILE A 1 180 ? 6.055 16.875 23.234 1 98.75 180 ILE A N 1
ATOM 1390 C CA . ILE A 1 180 ? 4.711 16.781 23.797 1 98.75 180 ILE A CA 1
ATOM 1391 C C . ILE A 1 180 ? 4.59 17.703 25 1 98.75 180 ILE A C 1
ATOM 1393 O O . ILE A 1 180 ? 3.598 18.422 25.141 1 98.75 180 ILE A O 1
ATOM 1397 N N . ALA A 1 181 ? 5.598 17.672 25.828 1 98.62 181 ALA A N 1
ATOM 1398 C CA . ALA A 1 181 ? 5.59 18.547 27 1 98.62 181 ALA A CA 1
ATOM 1399 C C . ALA A 1 181 ? 5.586 20.016 26.578 1 98.62 181 ALA A C 1
ATOM 1401 O O . ALA A 1 181 ? 4.863 20.828 27.156 1 98.62 181 ALA A O 1
ATOM 1402 N N . ALA A 1 182 ? 6.383 20.359 25.609 1 98.75 182 ALA A N 1
ATOM 1403 C CA . ALA A 1 182 ? 6.418 21.719 25.094 1 98.75 182 ALA A CA 1
ATOM 1404 C C . ALA A 1 182 ? 5.059 22.141 24.531 1 98.75 182 ALA A C 1
ATOM 1406 O O . ALA A 1 182 ? 4.598 23.25 24.781 1 98.75 182 ALA A O 1
ATOM 1407 N N . ALA A 1 183 ? 4.398 21.266 23.797 1 98.88 183 ALA A N 1
ATOM 1408 C CA . ALA A 1 183 ? 3.08 21.531 23.234 1 98.88 183 ALA A CA 1
ATOM 1409 C C . ALA A 1 183 ? 2.045 21.75 24.328 1 98.88 183 ALA A C 1
ATOM 1411 O O . ALA A 1 183 ? 1.206 22.656 24.234 1 98.88 183 ALA A O 1
ATOM 1412 N N . LYS A 1 184 ? 2.156 20.969 25.359 1 98.75 184 LYS A N 1
ATOM 1413 C CA . LYS A 1 184 ? 1.24 21.125 26.484 1 98.75 184 LYS A CA 1
ATOM 1414 C C . LYS A 1 184 ? 1.412 22.484 27.141 1 98.75 184 LYS A C 1
ATOM 1416 O O . LYS A 1 184 ? 0.429 23.141 27.516 1 98.75 184 LYS A O 1
ATOM 1421 N N . ARG A 1 185 ? 2.674 22.891 27.25 1 98.31 185 ARG A N 1
ATOM 1422 C CA . ARG A 1 185 ? 2.934 24.219 27.812 1 98.31 185 ARG A CA 1
ATOM 1423 C C . ARG A 1 185 ? 2.314 25.312 26.953 1 98.31 185 ARG A C 1
ATOM 1425 O O . ARG A 1 185 ? 1.893 26.344 27.469 1 98.31 185 ARG A O 1
ATOM 1432 N N . ALA A 1 186 ? 2.168 25.016 25.703 1 98.62 186 ALA A N 1
ATOM 1433 C CA . ALA A 1 186 ? 1.6 26 24.766 1 98.62 186 ALA A CA 1
ATOM 1434 C C . ALA A 1 186 ? 0.076 25.922 24.766 1 98.62 186 ALA A C 1
ATOM 1436 O O . ALA A 1 186 ? -0.584 26.672 24.031 1 98.62 186 ALA A O 1
ATOM 1437 N N . GLY A 1 187 ? -0.494 25.016 25.562 1 98.38 187 GLY A N 1
ATOM 1438 C CA . GLY A 1 187 ? -1.94 24.906 25.688 1 98.38 187 GLY A CA 1
ATOM 1439 C C . GLY A 1 187 ? -2.543 23.906 24.703 1 98.38 187 GLY A C 1
ATOM 1440 O O . GLY A 1 187 ? -3.766 23.797 24.594 1 98.38 187 GLY A O 1
ATOM 1441 N N . ILE A 1 188 ? -1.743 23.188 24 1 98.69 188 ILE A N 1
ATOM 1442 C CA . ILE A 1 188 ? -2.211 22.203 23.031 1 98.69 188 ILE A CA 1
ATOM 1443 C C . ILE A 1 188 ? -2.732 20.969 23.75 1 98.69 188 ILE A C 1
ATOM 1445 O O . ILE A 1 188 ? -2.107 20.5 24.703 1 98.69 188 ILE A O 1
ATOM 1449 N N . GLU A 1 189 ? -3.846 20.438 23.312 1 98.56 189 GLU A N 1
ATOM 1450 C CA . GLU A 1 189 ? -4.488 19.281 23.922 1 98.56 189 GLU A CA 1
ATOM 1451 C C . GLU A 1 189 ? -4.574 18.109 22.953 1 98.56 189 GLU A C 1
ATOM 1453 O O . GLU A 1 189 ? -4.707 16.953 23.359 1 98.56 189 GLU A O 1
ATOM 1458 N N . GLN A 1 190 ? -4.562 18.453 21.688 1 98.81 190 GLN A N 1
ATOM 1459 C CA . GLN A 1 190 ? -4.629 17.469 20.609 1 98.81 190 GLN A CA 1
ATOM 1460 C C . GLN A 1 190 ? -3.344 17.469 19.797 1 98.81 190 GLN A C 1
ATOM 1462 O O . GLN A 1 190 ? -2.982 18.469 19.188 1 98.81 190 GLN A O 1
ATOM 1467 N N . PHE A 1 191 ? -2.684 16.266 19.734 1 98.94 191 PHE A N 1
ATOM 1468 C CA . PHE A 1 191 ? -1.361 16.141 19.125 1 98.94 191 PHE A CA 1
ATOM 1469 C C . PHE A 1 191 ? -1.427 15.297 17.859 1 98.94 191 PHE A C 1
ATOM 1471 O O . PHE A 1 191 ? -1.692 14.094 17.922 1 98.94 191 PHE A O 1
ATOM 1478 N N . LEU A 1 192 ? -1.271 15.898 16.734 1 98.94 192 LEU A N 1
ATOM 1479 C CA . LEU A 1 192 ? -1.063 15.141 15.508 1 98.94 192 LEU A CA 1
ATOM 1480 C C . LEU A 1 192 ? 0.422 14.898 15.266 1 98.94 192 LEU A C 1
ATOM 1482 O O . LEU A 1 192 ? 1.135 15.789 14.805 1 98.94 192 LEU A O 1
ATOM 1486 N N . VAL A 1 193 ? 0.917 13.727 15.523 1 98.94 193 VAL A N 1
ATOM 1487 C CA . VAL A 1 193 ? 2.35 13.453 15.539 1 98.94 193 VAL A CA 1
ATOM 1488 C C . VAL A 1 193 ? 2.822 13.094 14.133 1 98.94 193 VAL A C 1
ATOM 1490 O O . VAL A 1 193 ? 2.301 12.164 13.516 1 98.94 193 VAL A O 1
ATOM 1493 N N . ASP A 1 194 ? 3.766 13.836 13.648 1 98.88 194 ASP A N 1
ATOM 1494 C CA . ASP A 1 194 ? 4.406 13.617 12.359 1 98.88 194 ASP A CA 1
ATOM 1495 C C . ASP A 1 194 ? 5.902 13.344 12.523 1 98.88 194 ASP A C 1
ATOM 1497 O O . ASP A 1 194 ? 6.688 14.273 12.719 1 98.88 194 ASP A O 1
ATOM 1501 N N . PRO A 1 195 ? 6.352 12.125 12.344 1 98.56 195 PRO A N 1
ATOM 1502 C CA . PRO A 1 195 ? 7.773 11.805 12.508 1 98.56 195 PRO A CA 1
ATOM 1503 C C . PRO A 1 195 ? 8.602 12.172 11.281 1 98.56 195 PRO A C 1
ATOM 1505 O O . PRO A 1 195 ? 9.766 11.766 11.18 1 98.56 195 PRO A O 1
ATOM 1508 N N . GLY A 1 196 ? 8.008 12.812 10.359 1 97.81 196 GLY A N 1
ATOM 1509 C CA . GLY A 1 196 ? 8.734 13.383 9.242 1 97.81 196 GLY A CA 1
ATOM 1510 C C . GLY A 1 196 ? 9.133 12.352 8.195 1 97.81 196 GLY A C 1
ATOM 1511 O O . GLY A 1 196 ? 9.297 11.172 8.516 1 97.81 196 GLY A O 1
ATOM 1512 N N . VAL A 1 197 ? 9.305 12.797 6.98 1 97.81 197 VAL A N 1
ATOM 1513 C CA . VAL A 1 197 ? 9.75 11.961 5.867 1 97.81 197 VAL A CA 1
ATOM 1514 C C . VAL A 1 197 ? 10.961 12.602 5.188 1 97.81 197 VAL A C 1
ATOM 1516 O O . VAL A 1 197 ? 10.891 13.758 4.75 1 97.81 197 VAL A O 1
ATOM 1519 N N . LEU A 1 198 ? 12.031 11.828 5.113 1 95.94 198 LEU A N 1
ATOM 1520 C CA . LEU A 1 198 ? 13.242 12.352 4.492 1 95.94 198 LEU A CA 1
ATOM 1521 C C . LEU A 1 198 ? 13.234 12.094 2.99 1 95.94 198 LEU A C 1
ATOM 1523 O O . LEU A 1 198 ? 13.516 13 2.203 1 95.94 198 LEU A O 1
ATOM 1527 N N . ASP A 1 199 ? 13.008 10.922 2.564 1 96.62 199 ASP A N 1
ATOM 1528 C CA . ASP A 1 199 ? 12.938 10.492 1.17 1 96.62 199 ASP A CA 1
ATOM 1529 C C . ASP A 1 199 ? 11.992 9.305 1.006 1 96.62 199 ASP A C 1
ATOM 1531 O O . ASP A 1 199 ? 11.414 8.828 1.982 1 96.62 199 ASP A O 1
ATOM 1535 N N . VAL A 1 200 ? 11.805 8.898 -0.204 1 97.81 200 VAL A N 1
ATOM 1536 C CA . VAL A 1 200 ? 10.812 7.863 -0.49 1 97.81 200 VAL A CA 1
ATOM 1537 C C . VAL A 1 200 ? 11.211 6.562 0.208 1 97.81 200 VAL A C 1
ATOM 1539 O O . VAL A 1 200 ? 10.406 5.965 0.924 1 97.81 200 VAL A O 1
ATOM 1542 N N . ALA A 1 201 ? 12.445 6.105 0.101 1 96.12 201 ALA A N 1
ATOM 1543 C CA . ALA A 1 201 ? 12.875 4.828 0.663 1 96.12 201 ALA A CA 1
ATOM 1544 C C . ALA A 1 201 ? 12.742 4.828 2.184 1 96.12 201 ALA A C 1
ATOM 1546 O O . ALA A 1 201 ? 12.219 3.873 2.766 1 96.12 201 ALA A O 1
ATOM 1547 N N . SER A 1 202 ? 13.078 5.875 2.805 1 95.62 202 SER A N 1
ATOM 1548 C CA . SER A 1 202 ? 13.109 5.93 4.262 1 95.62 202 SER A CA 1
ATOM 1549 C C . SER A 1 202 ? 11.719 6.211 4.828 1 95.62 202 SER A C 1
ATOM 1551 O O . SER A 1 202 ? 11.547 6.305 6.047 1 95.62 202 SER A O 1
ATOM 1553 N N . ASN A 1 203 ? 10.742 6.344 3.967 1 97.44 203 ASN A N 1
ATOM 1554 C CA . ASN A 1 203 ? 9.367 6.414 4.438 1 97.44 203 ASN A CA 1
ATOM 1555 C C . ASN A 1 203 ? 9.008 5.211 5.305 1 97.44 203 ASN A C 1
ATOM 1557 O O . ASN A 1 203 ? 8.094 5.285 6.129 1 97.44 203 ASN A O 1
ATOM 1561 N N . SER A 1 204 ? 9.734 4.145 5.184 1 97.19 204 SER A N 1
ATOM 1562 C CA . SER A 1 204 ? 9.57 2.979 6.043 1 97.19 204 SER A CA 1
ATOM 1563 C C . SER A 1 204 ? 9.953 3.291 7.484 1 97.19 204 SER A C 1
ATOM 1565 O O . SER A 1 204 ? 9.32 2.807 8.422 1 97.19 204 SER A O 1
ATOM 1567 N N . TRP A 1 205 ? 11.008 4.117 7.691 1 97.62 205 TRP A N 1
ATOM 1568 C CA . TRP A 1 205 ? 11.398 4.523 9.039 1 97.62 205 TRP A CA 1
ATOM 1569 C C . TRP A 1 205 ? 10.336 5.422 9.664 1 97.62 205 TRP A C 1
ATOM 1571 O O . TRP A 1 205 ? 10.047 5.316 10.852 1 97.62 205 TRP A O 1
ATOM 1581 N N . THR A 1 206 ? 9.828 6.305 8.836 1 98.19 206 THR A N 1
ATOM 1582 C CA . THR A 1 206 ? 8.719 7.137 9.289 1 98.19 206 THR A CA 1
ATOM 1583 C C . THR A 1 206 ? 7.539 6.273 9.719 1 98.19 206 THR A C 1
ATOM 1585 O O . THR A 1 206 ? 6.941 6.512 10.773 1 98.19 206 THR A O 1
ATOM 1588 N N . THR A 1 207 ? 7.223 5.289 8.93 1 97.88 207 THR A N 1
ATOM 1589 C CA . THR A 1 207 ? 6.133 4.363 9.211 1 97.88 207 THR A CA 1
ATOM 1590 C C . THR A 1 207 ? 6.375 3.613 10.516 1 97.88 207 THR A C 1
ATOM 1592 O O . THR A 1 207 ? 5.461 3.459 11.328 1 97.88 207 THR A O 1
ATOM 1595 N N . GLU A 1 208 ? 7.613 3.178 10.719 1 97.62 208 GLU A N 1
ATOM 1596 C CA . GLU A 1 208 ? 7.98 2.523 11.969 1 97.62 208 GLU A CA 1
ATOM 1597 C C . GLU A 1 208 ? 7.766 3.451 13.164 1 97.62 208 GLU A C 1
ATOM 1599 O O . GLU A 1 208 ? 7.25 3.029 14.195 1 97.62 208 GLU A O 1
ATOM 1604 N N . ALA A 1 209 ? 8.172 4.672 13.016 1 98.25 209 ALA A N 1
ATOM 1605 C CA . ALA A 1 209 ? 8 5.641 14.094 1 98.25 209 ALA A CA 1
ATOM 1606 C C . ALA A 1 209 ? 6.527 5.875 14.398 1 98.25 209 ALA A C 1
ATOM 1608 O O . ALA A 1 209 ? 6.133 5.973 15.562 1 98.25 209 ALA A O 1
ATOM 1609 N N . ILE A 1 210 ? 5.703 5.949 13.375 1 98.56 210 ILE A N 1
ATOM 1610 C CA . ILE A 1 210 ? 4.266 6.117 13.555 1 98.56 210 ILE A CA 1
ATOM 1611 C C . ILE A 1 210 ? 3.695 4.926 14.32 1 98.56 210 ILE A C 1
ATOM 1613 O O . ILE A 1 210 ? 2.893 5.102 15.242 1 98.56 210 ILE A O 1
ATOM 1617 N N . ASN A 1 211 ? 4.102 3.771 13.875 1 97.44 211 ASN A N 1
ATOM 1618 C CA . ASN A 1 211 ? 3.65 2.562 14.555 1 97.44 211 ASN A CA 1
ATOM 1619 C C . ASN A 1 211 ? 3.977 2.605 16.047 1 97.44 211 ASN A C 1
ATOM 1621 O O . ASN A 1 211 ? 3.127 2.287 16.875 1 97.44 211 ASN A O 1
ATOM 1625 N N . VAL A 1 212 ? 5.18 3.039 16.438 1 97.62 212 VAL A N 1
ATOM 1626 C CA . VAL A 1 212 ? 5.613 3.115 17.828 1 97.62 212 VAL A CA 1
ATOM 1627 C C . VAL A 1 212 ? 4.805 4.184 18.562 1 97.62 212 VAL A C 1
ATOM 1629 O O . VAL A 1 212 ? 4.367 3.969 19.688 1 97.62 212 VAL A O 1
ATOM 1632 N N . VAL A 1 213 ? 4.582 5.34 17.922 1 98.62 213 VAL A N 1
ATOM 1633 C CA . VAL A 1 213 ? 3.799 6.422 18.5 1 98.62 213 VAL A CA 1
ATOM 1634 C C . VAL A 1 213 ? 2.412 5.906 18.891 1 98.62 213 VAL A C 1
ATOM 1636 O O . VAL A 1 213 ? 1.937 6.152 20 1 98.62 213 VAL A O 1
ATOM 1639 N N . LYS A 1 214 ? 1.8 5.172 18 1 98.31 214 LYS A N 1
ATOM 1640 C CA . LYS A 1 214 ? 0.461 4.637 18.234 1 98.31 214 LYS A CA 1
ATOM 1641 C C . LYS A 1 214 ? 0.481 3.561 19.312 1 98.31 214 LYS A C 1
ATOM 1643 O O . LYS A 1 214 ? -0.381 3.543 20.188 1 98.31 214 LYS A O 1
ATOM 1648 N N . GLU A 1 215 ? 1.449 2.699 19.281 1 97.62 215 GLU A N 1
ATOM 1649 C CA . GLU A 1 215 ? 1.523 1.569 20.203 1 97.62 215 GLU A CA 1
ATOM 1650 C C . GLU A 1 215 ? 1.822 2.035 21.625 1 97.62 215 GLU A C 1
ATOM 1652 O O . GLU A 1 215 ? 1.31 1.467 22.594 1 97.62 215 GLU A O 1
ATOM 1657 N N . GLN A 1 216 ? 2.648 3.037 21.75 1 97.94 216 GLN A N 1
ATOM 1658 C CA . GLN A 1 216 ? 3.125 3.404 23.078 1 97.94 216 GLN A CA 1
ATOM 1659 C C . GLN A 1 216 ? 2.273 4.52 23.672 1 97.94 216 GLN A C 1
ATOM 1661 O O . GLN A 1 216 ? 2.062 4.562 24.891 1 97.94 216 GLN A O 1
ATOM 1666 N N . PHE A 1 217 ? 1.801 5.449 22.781 1 98.25 217 PHE A N 1
ATOM 1667 C CA . PHE A 1 217 ? 1.197 6.656 23.328 1 98.25 217 PHE A CA 1
ATOM 1668 C C . PHE A 1 217 ? -0.264 6.77 22.922 1 98.25 217 PHE A C 1
ATOM 1670 O O . PHE A 1 217 ? -1.04 7.496 23.547 1 98.25 217 PHE A O 1
ATOM 1677 N N . GLY A 1 218 ? -0.625 6.137 21.812 1 98.62 218 GLY A N 1
ATOM 1678 C CA . GLY A 1 218 ? -1.994 6.176 21.328 1 98.62 218 GLY A CA 1
ATOM 1679 C C . GLY A 1 218 ? -2.332 7.469 20.609 1 98.62 218 GLY A C 1
ATOM 1680 O O . GLY A 1 218 ? -3.49 7.707 20.25 1 98.62 218 GLY A O 1
ATOM 1681 N N . TYR A 1 219 ? -1.332 8.352 20.438 1 98.88 219 TYR A N 1
ATOM 1682 C CA . TYR A 1 219 ? -1.581 9.594 19.703 1 98.88 219 TYR A CA 1
ATOM 1683 C C . TYR A 1 219 ? -1.829 9.312 18.234 1 98.88 219 TYR A C 1
ATOM 1685 O O . TYR A 1 219 ? -1.246 8.391 17.656 1 98.88 219 TYR A O 1
ATOM 1693 N N . PRO A 1 220 ? -2.73 10.164 17.609 1 98.94 220 PRO A N 1
ATOM 1694 C CA . PRO A 1 220 ? -2.787 10.07 16.141 1 98.94 220 PRO A CA 1
ATOM 1695 C C . PRO A 1 220 ? -1.434 10.32 15.484 1 98.94 220 PRO A C 1
ATOM 1697 O O . PRO A 1 220 ? -0.771 11.32 15.781 1 98.94 220 PRO A O 1
ATOM 1700 N N . GLY A 1 221 ? -1.012 9.391 14.648 1 98.88 221 GLY A N 1
ATOM 1701 C CA . GLY A 1 221 ? 0.222 9.516 13.891 1 98.88 221 GLY A CA 1
ATOM 1702 C C . GLY A 1 221 ? -0.007 9.648 12.391 1 98.88 221 GLY A C 1
ATOM 1703 O O . GLY A 1 221 ? -0.958 9.078 11.852 1 98.88 221 GLY A O 1
ATOM 1704 N N . GLY A 1 222 ? 0.79 10.391 11.688 1 98.75 222 GLY A N 1
ATOM 1705 C CA . GLY A 1 222 ? 0.781 10.562 10.242 1 98.75 222 GLY A CA 1
ATOM 1706 C C . GLY A 1 222 ? 2.061 11.18 9.711 1 98.75 222 GLY A C 1
ATOM 1707 O O . GLY A 1 222 ? 3.072 11.227 10.406 1 98.75 222 GLY A O 1
ATOM 1708 N N . CYS A 1 223 ? 2.023 11.508 8.43 1 98.75 223 CYS A N 1
ATOM 1709 C CA . CYS A 1 223 ? 3.24 12.047 7.828 1 98.75 223 CYS A CA 1
ATOM 1710 C C . CYS A 1 223 ? 2.93 12.781 6.531 1 98.75 223 CYS A C 1
ATOM 1712 O O . CYS A 1 223 ? 1.776 12.836 6.102 1 98.75 223 CYS A O 1
ATOM 1714 N N . ALA A 1 224 ? 4.008 13.422 5.969 1 98.56 224 ALA A N 1
ATOM 1715 C CA . ALA A 1 224 ? 3.93 14.172 4.719 1 98.56 224 ALA A CA 1
ATOM 1716 C C . ALA A 1 224 ? 4.879 13.594 3.67 1 98.56 224 ALA A C 1
ATOM 1718 O O . ALA A 1 224 ? 5.824 14.258 3.244 1 98.56 224 ALA A O 1
ATOM 1719 N N . PRO A 1 225 ? 4.527 12.422 3.154 1 98.25 225 PRO A N 1
ATOM 1720 C CA . PRO A 1 225 ? 5.441 11.836 2.174 1 98.25 225 PRO A CA 1
ATOM 1721 C C . PRO A 1 225 ? 5.441 12.578 0.841 1 98.25 225 PRO A C 1
ATOM 1723 O O . PRO A 1 225 ? 6.297 12.328 -0.011 1 98.25 225 PRO A O 1
ATOM 1726 N N . SER A 1 226 ? 4.551 13.492 0.66 1 96.88 226 SER A N 1
ATOM 1727 C CA . SER A 1 226 ? 4.398 14.242 -0.583 1 96.88 226 SER A CA 1
ATOM 1728 C C . SER A 1 226 ? 5.699 14.945 -0.968 1 96.88 226 SER A C 1
ATOM 1730 O O . SER A 1 226 ? 6.066 14.977 -2.145 1 96.88 226 SER A O 1
ATOM 1732 N N . ASN A 1 227 ? 6.41 15.5 -0.022 1 90.88 227 ASN A N 1
ATOM 1733 C CA . ASN A 1 227 ? 7.656 16.203 -0.314 1 90.88 227 ASN A CA 1
ATOM 1734 C C . ASN A 1 227 ? 8.68 15.273 -0.965 1 90.88 227 ASN A C 1
ATOM 1736 O O . ASN A 1 227 ? 9.445 15.703 -1.834 1 90.88 227 ASN A O 1
ATOM 1740 N N . ALA A 1 228 ? 8.68 14.031 -0.551 1 95.62 228 ALA A N 1
ATOM 1741 C CA . ALA A 1 228 ? 9.586 13.047 -1.125 1 95.62 228 ALA A CA 1
ATOM 1742 C C . ALA A 1 228 ? 9.109 12.594 -2.504 1 95.62 228 ALA A C 1
ATOM 1744 O O . ALA A 1 228 ? 9.906 12.492 -3.439 1 95.62 228 ALA A O 1
ATOM 1745 N N . VAL A 1 229 ? 7.852 12.414 -2.686 1 97.25 229 VAL A N 1
ATOM 1746 C CA . VAL A 1 229 ? 7.262 11.859 -3.9 1 97.25 229 VAL A CA 1
ATOM 1747 C C . VAL A 1 229 ? 7.398 12.867 -5.047 1 97.25 229 VAL A C 1
ATOM 1749 O O . VAL A 1 229 ? 7.844 12.508 -6.137 1 97.25 229 VAL A O 1
ATOM 1752 N N . TYR A 1 230 ? 7.082 14.141 -4.785 1 95.88 230 TYR A N 1
ATOM 1753 C CA . TYR A 1 230 ? 7.012 15.117 -5.867 1 95.88 230 TYR A CA 1
ATOM 1754 C C . TYR A 1 230 ? 8.398 15.656 -6.199 1 95.88 230 TYR A C 1
ATOM 1756 O O . TYR A 1 230 ? 8.586 16.312 -7.227 1 95.88 230 TYR A O 1
ATOM 1764 N N . LEU A 1 231 ? 9.398 15.297 -5.414 1 94.25 231 LEU A N 1
ATOM 1765 C CA . LEU A 1 231 ? 10.773 15.648 -5.734 1 94.25 231 LEU A CA 1
ATOM 1766 C C . LEU A 1 231 ? 11.5 14.469 -6.375 1 94.25 231 LEU A C 1
ATOM 1768 O O . LEU A 1 231 ? 12.664 14.594 -6.773 1 94.25 231 LEU A O 1
ATOM 1772 N N . TRP A 1 232 ? 10.852 13.391 -6.48 1 96 232 TRP A N 1
ATOM 1773 C CA . TRP A 1 232 ? 11.43 12.18 -7.051 1 96 232 TRP A CA 1
ATOM 1774 C C . TRP A 1 232 ? 11.477 12.266 -8.57 1 96 232 TRP A C 1
ATOM 1776 O O . TRP A 1 232 ? 10.648 11.656 -9.258 1 96 232 TRP A O 1
ATOM 1786 N N . LYS A 1 233 ? 12.469 12.93 -9.141 1 92.75 233 LYS A N 1
ATOM 1787 C CA . LYS A 1 233 ? 12.562 13.297 -10.547 1 92.75 233 LYS A CA 1
ATOM 1788 C C . LYS A 1 233 ? 12.508 12.07 -11.445 1 92.75 233 LYS A C 1
ATOM 1790 O O . LYS A 1 233 ? 11.805 12.062 -12.461 1 92.75 233 LYS A O 1
ATOM 1795 N N . LYS A 1 234 ? 13.227 11.047 -11.07 1 88.5 234 LYS A N 1
ATOM 1796 C CA . LYS A 1 234 ? 13.297 9.828 -11.875 1 88.5 234 LYS A CA 1
ATOM 1797 C C . LYS A 1 234 ? 11.914 9.219 -12.078 1 88.5 234 LYS A C 1
ATOM 1799 O O . LYS A 1 234 ? 11.602 8.727 -13.164 1 88.5 234 LYS A O 1
ATOM 1804 N N . MET A 1 235 ? 11.125 9.352 -11.117 1 92.69 235 MET A N 1
ATOM 1805 C CA . MET A 1 235 ? 9.797 8.742 -11.219 1 92.69 235 MET A CA 1
ATOM 1806 C C . MET A 1 235 ? 8.805 9.703 -11.875 1 92.69 235 MET A C 1
ATOM 1808 O O . MET A 1 235 ? 7.949 9.281 -12.648 1 92.69 235 MET A O 1
ATOM 1812 N N . ARG A 1 236 ? 8.922 10.914 -11.625 1 93.31 236 ARG A N 1
ATOM 1813 C CA . ARG A 1 236 ? 8.039 11.914 -12.227 1 93.31 236 ARG A CA 1
ATOM 1814 C C . ARG A 1 236 ? 8.141 11.891 -13.75 1 93.31 236 ARG A C 1
ATOM 1816 O O . ARG A 1 236 ? 7.145 12.086 -14.445 1 93.31 236 ARG A O 1
ATOM 1823 N N . SER A 1 237 ? 9.305 11.609 -14.25 1 94.81 237 SER A N 1
ATOM 1824 C CA . SER A 1 237 ? 9.555 11.641 -15.688 1 94.81 237 SER A CA 1
ATOM 1825 C C . SER A 1 237 ? 8.844 10.492 -16.391 1 94.81 237 SER A C 1
ATOM 1827 O O . SER A 1 237 ? 8.695 10.508 -17.625 1 94.81 237 SER A O 1
ATOM 1829 N N . LYS A 1 238 ? 8.352 9.469 -15.656 1 95.12 238 LYS A N 1
ATOM 1830 C CA . LYS A 1 238 ? 7.684 8.32 -16.25 1 95.12 238 LYS A CA 1
ATOM 1831 C C . LYS A 1 238 ? 6.262 8.664 -16.672 1 95.12 238 LYS A C 1
ATOM 1833 O O . LYS A 1 238 ? 5.664 7.969 -17.5 1 95.12 238 LYS A O 1
ATOM 1838 N N . GLY A 1 239 ? 5.711 9.68 -16.109 1 96.69 239 GLY A N 1
ATOM 1839 C CA . GLY A 1 239 ? 4.406 10.156 -16.531 1 96.69 239 GLY A CA 1
ATOM 1840 C C . GLY A 1 239 ? 3.258 9.336 -15.984 1 96.69 239 GLY A C 1
ATOM 1841 O O . GLY A 1 239 ? 3.467 8.445 -15.156 1 96.69 239 GLY A O 1
ATOM 1842 N N . THR A 1 240 ? 1.975 9.641 -16.469 1 97.75 240 THR A N 1
ATOM 1843 C CA . THR A 1 240 ? 0.742 8.977 -16.062 1 97.75 240 THR A CA 1
ATOM 1844 C C . THR A 1 240 ? 0.584 7.633 -16.781 1 97.75 240 THR A C 1
ATOM 1846 O O . THR A 1 240 ? 0.803 7.539 -17.984 1 97.75 240 THR A O 1
ATOM 1849 N N . PRO A 1 241 ? 0.283 6.633 -16.125 1 98.38 241 PRO A N 1
ATOM 1850 C CA . PRO A 1 241 ? -0.128 6.578 -14.719 1 98.38 241 PRO A CA 1
ATOM 1851 C C . PRO A 1 241 ? 1.016 6.191 -13.781 1 98.38 241 PRO A C 1
ATOM 1853 O O . PRO A 1 241 ? 0.789 5.926 -12.602 1 98.38 241 PRO A O 1
ATOM 1856 N N . PHE A 1 242 ? 2.219 6.16 -14.305 1 98.25 242 PHE A N 1
ATOM 1857 C CA . PHE A 1 242 ? 3.318 5.512 -13.602 1 98.25 242 PHE A CA 1
ATOM 1858 C C . PHE A 1 242 ? 3.717 6.312 -12.367 1 98.25 242 PHE A C 1
ATOM 1860 O O . PHE A 1 242 ? 3.959 5.742 -11.305 1 98.25 242 PHE A O 1
ATOM 1867 N N . PHE A 1 243 ? 3.701 7.594 -12.508 1 98.12 243 PHE A N 1
ATOM 1868 C CA . PHE A 1 243 ? 3.994 8.453 -11.367 1 98.12 243 PHE A CA 1
ATOM 1869 C C . PHE A 1 243 ? 2.947 8.281 -10.273 1 98.12 243 PHE A C 1
ATOM 1871 O O . PHE A 1 243 ? 3.289 8.125 -9.102 1 98.12 243 PHE A O 1
ATOM 1878 N N . GLU A 1 244 ? 1.676 8.234 -10.641 1 98.56 244 GLU A N 1
ATOM 1879 C CA . GLU A 1 244 ? 0.583 8.156 -9.68 1 98.56 244 GLU A CA 1
ATOM 1880 C C . GLU A 1 244 ? 0.586 6.812 -8.953 1 98.56 244 GLU A C 1
ATOM 1882 O O . GLU A 1 244 ? 0.31 6.75 -7.754 1 98.56 244 GLU A O 1
ATOM 1887 N N . VAL A 1 245 ? 0.938 5.773 -9.641 1 98.69 245 VAL A N 1
ATOM 1888 C CA . VAL A 1 245 ? 0.928 4.449 -9.023 1 98.69 245 VAL A CA 1
ATOM 1889 C C . VAL A 1 245 ? 2.07 4.34 -8.016 1 98.69 245 VAL A C 1
ATOM 1891 O O . VAL A 1 245 ? 1.903 3.762 -6.941 1 98.69 245 VAL A O 1
ATOM 1894 N N . ALA A 1 246 ? 3.217 4.891 -8.359 1 98.44 246 ALA A N 1
ATOM 1895 C CA . ALA A 1 246 ? 4.324 4.938 -7.406 1 98.44 246 ALA A CA 1
ATOM 1896 C C . ALA A 1 246 ? 3.975 5.801 -6.195 1 98.44 246 ALA A C 1
ATOM 1898 O O . ALA A 1 246 ? 4.227 5.406 -5.055 1 98.44 246 ALA A O 1
ATOM 1899 N N . GLY A 1 247 ? 3.377 6.91 -6.473 1 98.62 247 GLY A N 1
ATOM 1900 C CA . GLY A 1 247 ? 2.924 7.777 -5.398 1 98.62 247 GLY A CA 1
ATOM 1901 C C . GLY A 1 247 ? 1.925 7.109 -4.473 1 98.62 247 GLY A C 1
ATOM 1902 O O . GLY A 1 247 ? 1.996 7.27 -3.252 1 98.62 247 GLY A O 1
ATOM 1903 N N . ALA A 1 248 ? 1.004 6.359 -5.082 1 98.69 248 ALA A N 1
ATOM 1904 C CA . ALA A 1 248 ? 0.007 5.637 -4.297 1 98.69 248 ALA A CA 1
ATOM 1905 C C . ALA A 1 248 ? 0.672 4.648 -3.346 1 98.69 248 ALA A C 1
ATOM 1907 O O . ALA A 1 248 ? 0.283 4.543 -2.18 1 98.69 248 ALA A O 1
ATOM 1908 N N . ALA A 1 249 ? 1.683 3.949 -3.859 1 98.69 249 ALA A N 1
ATOM 1909 C CA . ALA A 1 249 ? 2.418 3.014 -3.014 1 98.69 249 ALA A CA 1
ATOM 1910 C C . ALA A 1 249 ? 3.051 3.73 -1.824 1 98.69 249 ALA A C 1
ATOM 1912 O O . ALA A 1 249 ? 2.996 3.236 -0.695 1 98.69 249 ALA A O 1
ATOM 1913 N N . VAL A 1 250 ? 3.578 4.895 -2.049 1 98.81 250 VAL A N 1
ATOM 1914 C CA . VAL A 1 250 ? 4.27 5.656 -1.016 1 98.81 250 VAL A CA 1
ATOM 1915 C C . VAL A 1 250 ? 3.262 6.176 0.007 1 98.81 250 VAL A C 1
ATOM 1917 O O . VAL A 1 250 ? 3.506 6.117 1.215 1 98.81 250 VAL A O 1
ATOM 1920 N N . PHE A 1 251 ? 2.102 6.641 -0.436 1 98.88 251 PHE A N 1
ATOM 1921 C CA . PHE A 1 251 ? 1.118 7.262 0.443 1 98.88 251 PHE A CA 1
ATOM 1922 C C . PHE A 1 251 ? 0.393 6.211 1.273 1 98.88 251 PHE A C 1
ATOM 1924 O O . PHE A 1 251 ? 0.021 6.469 2.422 1 98.88 251 PHE A O 1
ATOM 1931 N N . THR A 1 252 ? 0.178 5.012 0.736 1 98.75 252 THR A N 1
ATOM 1932 C CA . THR A 1 252 ? -0.623 4.02 1.441 1 98.75 252 THR A CA 1
ATOM 1933 C C . THR A 1 252 ? 0.245 3.201 2.395 1 98.75 252 THR A C 1
ATOM 1935 O O . THR A 1 252 ? -0.261 2.607 3.348 1 98.75 252 THR A O 1
ATOM 1938 N N . TYR A 1 253 ? 1.569 3.178 2.207 1 98.5 253 TYR A N 1
ATOM 1939 C CA . TYR A 1 253 ? 2.48 2.355 2.994 1 98.5 253 TYR A CA 1
ATOM 1940 C C . TYR A 1 253 ? 2.342 2.656 4.48 1 98.5 253 TYR A C 1
ATOM 1942 O O . TYR A 1 253 ? 2.1 1.754 5.285 1 98.5 253 TYR A O 1
ATOM 1950 N N . PRO A 1 254 ? 2.363 3.924 4.902 1 98.44 254 PRO A N 1
ATOM 1951 C CA . PRO A 1 254 ? 2.25 4.199 6.336 1 98.44 254 PRO A CA 1
ATOM 1952 C C . PRO A 1 254 ? 0.881 3.826 6.902 1 98.44 254 PRO A C 1
ATOM 1954 O O . PRO A 1 254 ? 0.771 3.473 8.078 1 98.44 254 PRO A O 1
ATOM 1957 N N . ILE A 1 255 ? -0.147 3.881 6.074 1 98.62 255 ILE A N 1
ATOM 1958 C CA . ILE A 1 255 ? -1.508 3.598 6.52 1 98.62 255 ILE A CA 1
ATOM 1959 C C . ILE A 1 255 ? -1.634 2.121 6.887 1 98.62 255 ILE A C 1
ATOM 1961 O O . ILE A 1 255 ? -2.314 1.771 7.855 1 98.62 255 ILE A O 1
ATOM 1965 N N . THR A 1 256 ? -0.904 1.283 6.16 1 97.06 256 THR A N 1
ATOM 1966 C CA . THR A 1 256 ? -0.952 -0.153 6.41 1 97.06 256 THR A CA 1
ATOM 1967 C C . THR A 1 256 ? -0.305 -0.49 7.75 1 97.06 256 THR A C 1
ATOM 1969 O O . THR A 1 256 ? -0.404 -1.624 8.227 1 97.06 256 THR A O 1
ATOM 1972 N N . GLN A 1 257 ? 0.347 0.56 8.367 1 95.25 257 GLN A N 1
ATOM 1973 C CA . GLN A 1 257 ? 1.008 0.327 9.648 1 95.25 257 GLN A CA 1
ATOM 1974 C C . GLN A 1 257 ? 0.482 1.277 10.719 1 95.25 257 GLN A C 1
ATOM 1976 O O . GLN A 1 257 ? 1.131 1.481 11.75 1 95.25 257 GLN A O 1
ATOM 1981 N N . GLY A 1 258 ? -0.603 1.954 10.422 1 96.69 258 GLY A N 1
ATOM 1982 C CA . GLY A 1 258 ? -1.309 2.598 11.516 1 96.69 258 GLY A CA 1
ATOM 1983 C C . GLY A 1 258 ? -1.428 4.102 11.344 1 96.69 258 GLY A C 1
ATOM 1984 O O . GLY A 1 258 ? -1.968 4.789 12.219 1 96.69 258 GLY A O 1
ATOM 1985 N N . ALA A 1 259 ? -0.942 4.68 10.227 1 98.69 259 ALA A N 1
ATOM 1986 C CA . ALA A 1 259 ? -1.044 6.125 10.047 1 98.69 259 ALA A CA 1
ATOM 1987 C C . ALA A 1 259 ? -2.502 6.574 10.016 1 98.69 259 ALA A C 1
ATOM 1989 O O . ALA A 1 259 ? -3.344 5.914 9.398 1 98.69 259 ALA A O 1
ATOM 1990 N N . ASP A 1 260 ? -2.77 7.75 10.672 1 98.94 260 ASP A N 1
ATOM 1991 C CA . ASP A 1 260 ? -4.125 8.273 10.805 1 98.94 260 ASP A CA 1
ATOM 1992 C C . ASP A 1 260 ? -4.359 9.43 9.836 1 98.94 260 ASP A C 1
ATOM 1994 O O . ASP A 1 260 ? -5.504 9.812 9.586 1 98.94 260 ASP A O 1
ATOM 1998 N N . PHE A 1 261 ? -3.291 10.023 9.336 1 99 261 PHE A N 1
ATOM 1999 C CA . PHE A 1 261 ? -3.424 11.125 8.391 1 99 261 PHE A CA 1
ATOM 2000 C C . PHE A 1 261 ? -2.24 11.156 7.434 1 99 261 PHE A C 1
ATOM 2002 O O . PHE A 1 261 ? -1.159 10.664 7.754 1 99 261 PHE A O 1
ATOM 2009 N N . ILE A 1 262 ? -2.479 11.672 6.281 1 98.94 262 ILE A N 1
ATOM 2010 C CA . ILE A 1 262 ? -1.453 11.812 5.254 1 98.94 262 ILE A CA 1
ATOM 2011 C C . ILE A 1 262 ? -1.52 13.219 4.648 1 98.94 262 ILE A C 1
ATOM 2013 O O . ILE A 1 262 ? -2.58 13.656 4.195 1 98.94 262 ILE A O 1
ATOM 2017 N N . LEU A 1 263 ? -0.438 14 4.777 1 98.94 263 LEU A N 1
ATOM 2018 C CA . LEU A 1 263 ? -0.267 15.18 3.928 1 98.94 263 LEU A CA 1
ATOM 2019 C C . LEU A 1 263 ? 0.174 14.773 2.525 1 98.94 263 LEU A C 1
ATOM 2021 O O . LEU A 1 263 ? 1.311 14.344 2.328 1 98.94 263 LEU A O 1
ATOM 2025 N N . TYR A 1 264 ? -0.737 14.953 1.558 1 98.81 264 TYR A N 1
ATOM 2026 C CA . TYR A 1 264 ? -0.47 14.359 0.255 1 98.81 264 TYR A CA 1
ATOM 2027 C C . TYR A 1 264 ? -0.032 15.414 -0.752 1 98.81 264 TYR A C 1
ATOM 2029 O O . TYR A 1 264 ? 0.224 15.102 -1.918 1 98.81 264 TYR A O 1
ATOM 2037 N N . GLY A 1 265 ? 0.093 16.641 -0.359 1 98.38 265 GLY A N 1
ATOM 2038 C CA . GLY A 1 265 ? 0.644 17.672 -1.225 1 98.38 265 GLY A CA 1
ATOM 2039 C C . GLY A 1 265 ? -0.418 18.438 -1.988 1 98.38 265 GLY A C 1
ATOM 2040 O O . GLY A 1 265 ? -1.488 18.734 -1.45 1 98.38 265 GLY A O 1
ATOM 2041 N N . PRO A 1 266 ? -0.161 18.859 -3.207 1 98.5 266 PRO A N 1
ATOM 2042 C CA . PRO A 1 266 ? -1.059 19.734 -3.949 1 98.5 266 PRO A CA 1
ATOM 2043 C C . PRO A 1 266 ? -2.459 19.156 -4.121 1 98.5 266 PRO A C 1
ATOM 2045 O O . PRO A 1 266 ? -2.602 18.016 -4.566 1 98.5 266 PRO A O 1
ATOM 2048 N N . MET A 1 267 ? -3.439 19.969 -3.893 1 98.69 267 MET A N 1
ATOM 2049 C CA . MET A 1 267 ? -4.836 19.547 -3.914 1 98.69 267 MET A CA 1
ATOM 2050 C C . MET A 1 267 ? -5.238 19.062 -5.305 1 98.69 267 MET A C 1
ATOM 2052 O O . MET A 1 267 ? -6.176 18.281 -5.445 1 98.69 267 MET A O 1
ATOM 2056 N N . MET A 1 268 ? -4.492 19.516 -6.336 1 98 268 MET A N 1
ATOM 2057 C CA . MET A 1 268 ? -4.797 19.062 -7.691 1 98 268 MET A CA 1
ATOM 2058 C C . MET A 1 268 ? -4.633 17.547 -7.816 1 98 268 MET A C 1
ATOM 2060 O O . MET A 1 268 ? -5.203 16.938 -8.719 1 98 268 MET A O 1
ATOM 2064 N N . ASN A 1 269 ? -3.945 16.906 -6.898 1 98.31 269 ASN A N 1
ATOM 2065 C CA . ASN A 1 269 ? -3.672 15.469 -6.965 1 98.31 269 ASN A CA 1
ATOM 2066 C C . ASN A 1 269 ? -4.699 14.664 -6.168 1 98.31 269 ASN A C 1
ATOM 2068 O O . ASN A 1 269 ? -4.66 13.438 -6.168 1 98.31 269 ASN A O 1
ATOM 2072 N N . ALA A 1 270 ? -5.66 15.32 -5.578 1 98.81 270 ALA A N 1
ATOM 2073 C CA . ALA A 1 270 ? -6.645 14.695 -4.695 1 98.81 270 ALA A CA 1
ATOM 2074 C C . ALA A 1 270 ? -7.355 13.539 -5.398 1 98.81 270 ALA A C 1
ATOM 2076 O O . ALA A 1 270 ? -7.523 12.461 -4.82 1 98.81 270 ALA A O 1
ATOM 2077 N N . PRO A 1 271 ? -7.703 13.641 -6.652 1 98.62 271 PRO A N 1
ATOM 2078 C CA . PRO A 1 271 ? -8.531 12.586 -7.258 1 98.62 271 PRO A CA 1
ATOM 2079 C C . PRO A 1 271 ? -7.867 11.211 -7.199 1 98.62 271 PRO A C 1
ATOM 2081 O O . PRO A 1 271 ? -8.508 10.234 -6.816 1 98.62 271 PRO A O 1
ATOM 2084 N N . TRP A 1 272 ? -6.59 11.164 -7.492 1 98.69 272 TRP A N 1
ATOM 2085 C CA . TRP A 1 272 ? -5.988 9.836 -7.488 1 98.69 272 TRP A CA 1
ATOM 2086 C C . TRP A 1 272 ? -5.539 9.453 -6.082 1 98.69 272 TRP A C 1
ATOM 2088 O O . TRP A 1 272 ? -5.527 8.266 -5.734 1 98.69 272 TRP A O 1
ATOM 2098 N N . VAL A 1 273 ? -5.242 10.398 -5.211 1 98.88 273 VAL A N 1
ATOM 2099 C CA . VAL A 1 273 ? -4.828 10.102 -3.846 1 98.88 273 VAL A CA 1
ATOM 2100 C C . VAL A 1 273 ? -6.004 9.516 -3.066 1 98.88 273 VAL A C 1
ATOM 2102 O O . VAL A 1 273 ? -5.859 8.5 -2.385 1 98.88 273 VAL A O 1
ATOM 2105 N N . TYR A 1 274 ? -7.168 10.141 -3.203 1 98.88 274 TYR A N 1
ATOM 2106 C CA . TYR A 1 274 ? -8.352 9.688 -2.486 1 98.88 274 TYR A CA 1
ATOM 2107 C C . TYR A 1 274 ? -8.703 8.25 -2.861 1 98.88 274 TYR A C 1
ATOM 2109 O O . TYR A 1 274 ? -9.125 7.465 -2.01 1 98.88 274 TYR A O 1
ATOM 2117 N N . ARG A 1 275 ? -8.523 7.938 -4.129 1 98.38 275 ARG A N 1
ATOM 2118 C CA . ARG A 1 275 ? -8.875 6.602 -4.598 1 98.38 275 ARG A CA 1
ATOM 2119 C C . ARG A 1 275 ? -7.973 5.543 -3.971 1 98.38 275 ARG A C 1
ATOM 2121 O O . ARG A 1 275 ? -8.453 4.508 -3.502 1 98.38 275 ARG A O 1
ATOM 2128 N N . ALA A 1 276 ? -6.711 5.801 -3.922 1 98.75 276 ALA A N 1
ATOM 2129 C CA . ALA A 1 276 ? -5.75 4.867 -3.34 1 98.75 276 ALA A CA 1
ATOM 2130 C C . ALA A 1 276 ? -6.008 4.676 -1.849 1 98.75 276 ALA A C 1
ATOM 2132 O O . ALA A 1 276 ? -6.062 3.543 -1.362 1 98.75 276 ALA A O 1
ATOM 2133 N N . ILE A 1 277 ? -6.215 5.758 -1.189 1 98.88 277 ILE A N 1
ATOM 2134 C CA . ILE A 1 277 ? -6.285 5.715 0.267 1 98.88 277 ILE A CA 1
ATOM 2135 C C . ILE A 1 277 ? -7.637 5.152 0.702 1 98.88 277 ILE A C 1
ATOM 2137 O O . ILE A 1 277 ? -7.711 4.367 1.648 1 98.88 277 ILE A O 1
ATOM 2141 N N . ALA A 1 278 ? -8.688 5.562 -0.017 1 98.81 278 ALA A N 1
ATOM 2142 C CA . ALA A 1 278 ? -10 5 0.298 1 98.81 278 ALA A CA 1
ATOM 2143 C C . ALA A 1 278 ? -10 3.482 0.129 1 98.81 278 ALA A C 1
ATOM 2145 O O . ALA A 1 278 ? -10.578 2.762 0.947 1 98.81 278 ALA A O 1
ATOM 2146 N N . THR A 1 279 ? -9.375 3.004 -0.93 1 98.75 279 THR A N 1
ATOM 2147 C CA . THR A 1 279 ? -9.273 1.568 -1.171 1 98.75 279 THR A CA 1
ATOM 2148 C C . THR A 1 279 ? -8.523 0.879 -0.032 1 98.75 279 THR A C 1
ATOM 2150 O O . THR A 1 279 ? -8.977 -0.149 0.479 1 98.75 279 THR A O 1
ATOM 2153 N N . THR A 1 280 ? -7.469 1.452 0.417 1 98.81 280 THR A N 1
ATOM 2154 C CA . THR A 1 280 ? -6.66 0.915 1.506 1 98.81 280 THR A CA 1
ATOM 2155 C C . THR A 1 280 ? -7.445 0.911 2.812 1 98.81 280 THR A C 1
ATOM 2157 O O . THR A 1 280 ? -7.484 -0.1 3.518 1 98.81 280 THR A O 1
ATOM 2160 N N . ASP A 1 281 ? -8.125 2.012 3.086 1 98.81 281 ASP A N 1
ATOM 2161 C CA . ASP A 1 281 ? -8.922 2.117 4.305 1 98.81 281 ASP A CA 1
ATOM 2162 C C . ASP A 1 281 ? -10.039 1.084 4.324 1 98.81 281 ASP A C 1
ATOM 2164 O O . ASP A 1 281 ? -10.375 0.541 5.379 1 98.81 281 ASP A O 1
ATOM 2168 N N . ALA A 1 282 ? -10.594 0.86 3.172 1 98.56 282 ALA A N 1
ATOM 2169 C CA . ALA A 1 282 ? -11.68 -0.113 3.09 1 98.56 282 ALA A CA 1
ATOM 2170 C C . ALA A 1 282 ? -11.195 -1.514 3.445 1 98.56 282 ALA A C 1
ATOM 2172 O O . ALA A 1 282 ? -11.859 -2.246 4.18 1 98.56 282 ALA A O 1
ATOM 2173 N N . MET A 1 283 ? -10.031 -1.914 2.914 1 98.12 283 MET A N 1
ATOM 2174 C CA . MET A 1 283 ? -9.461 -3.219 3.242 1 98.12 283 MET A CA 1
ATOM 2175 C C . MET A 1 283 ? -9.156 -3.324 4.734 1 98.12 283 MET A C 1
ATOM 2177 O O . MET A 1 283 ? -9.469 -4.336 5.363 1 98.12 283 MET A O 1
ATOM 2181 N N . ILE A 1 284 ? -8.633 -2.254 5.301 1 98.38 284 ILE A N 1
ATOM 2182 C CA . ILE A 1 284 ? -8.297 -2.256 6.719 1 98.38 284 ILE A CA 1
ATOM 2183 C C . ILE A 1 284 ? -9.578 -2.377 7.551 1 98.38 284 ILE A C 1
ATOM 2185 O O . ILE A 1 284 ? -9.633 -3.156 8.508 1 98.38 284 ILE A O 1
ATOM 2189 N N . ALA A 1 285 ? -10.602 -1.646 7.164 1 98.19 285 ALA A N 1
ATOM 2190 C CA . ALA A 1 285 ? -11.859 -1.672 7.906 1 98.19 285 ALA A CA 1
ATOM 2191 C C . ALA A 1 285 ? -12.516 -3.047 7.824 1 98.19 285 ALA A C 1
ATOM 2193 O O . ALA A 1 285 ? -13.164 -3.494 8.773 1 98.19 285 ALA A O 1
ATOM 2194 N N . TYR A 1 286 ? -12.367 -3.723 6.699 1 97.69 286 TYR A N 1
ATOM 2195 C CA . TYR A 1 286 ? -12.953 -5.055 6.559 1 97.69 286 TYR A CA 1
ATOM 2196 C C . TYR A 1 286 ? -12.344 -6.023 7.566 1 97.69 286 TYR A C 1
ATOM 2198 O O . TYR A 1 286 ? -13.008 -6.953 8.023 1 97.69 286 TYR A O 1
ATOM 2206 N N . ASN A 1 287 ? -11.125 -5.812 7.93 1 96.31 287 ASN A N 1
ATOM 2207 C CA . ASN A 1 287 ? -10.43 -6.668 8.883 1 96.31 287 ASN A CA 1
ATOM 2208 C C . ASN A 1 287 ? -10.992 -6.52 10.289 1 96.31 287 ASN A C 1
ATOM 2210 O O . ASN A 1 287 ? -10.68 -7.316 11.18 1 96.31 287 ASN A O 1
ATOM 2214 N N . ASN A 1 288 ? -11.867 -5.527 10.508 1 95.81 288 ASN A N 1
ATOM 2215 C CA . ASN A 1 288 ? -12.477 -5.293 11.805 1 95.81 288 ASN A CA 1
ATOM 2216 C C . ASN A 1 288 ? -13.273 -6.508 12.281 1 95.81 288 ASN A C 1
ATOM 2218 O O . ASN A 1 288 ? -13.383 -6.754 13.484 1 95.81 288 ASN A O 1
ATOM 2222 N N . LYS A 1 289 ? -13.711 -7.215 11.359 1 93.31 289 LYS A N 1
ATOM 2223 C CA . LYS A 1 289 ? -14.461 -8.422 11.695 1 93.31 289 LYS A CA 1
ATOM 2224 C C . LYS A 1 289 ? -13.586 -9.43 12.43 1 93.31 289 LYS A C 1
ATOM 2226 O O . LYS A 1 289 ? -14.086 -10.25 13.203 1 93.31 289 LYS A O 1
ATOM 2231 N N . LEU A 1 290 ? -12.32 -9.375 12.227 1 94.81 290 LEU A N 1
ATOM 2232 C CA . LEU A 1 290 ? -11.367 -10.258 12.891 1 94.81 290 LEU A CA 1
ATOM 2233 C C . LEU A 1 290 ? -10.875 -9.641 14.195 1 94.81 290 LEU A C 1
ATOM 2235 O O . LEU A 1 290 ? -10.711 -10.336 15.195 1 94.81 290 LEU A O 1
ATOM 2239 N N . THR A 1 291 ? -10.695 -8.305 14.242 1 94.62 291 THR A N 1
ATOM 2240 C CA . THR A 1 291 ? -10.023 -7.637 15.352 1 94.62 291 THR A CA 1
ATOM 2241 C C . THR A 1 291 ? -11.016 -7.234 16.422 1 94.62 291 THR A C 1
ATOM 2243 O O . THR A 1 291 ? -10.633 -6.938 17.562 1 94.62 291 THR A O 1
ATOM 2246 N N . GLY A 1 292 ? -12.266 -7.098 16.031 1 95.88 292 GLY A N 1
ATOM 2247 C CA . GLY A 1 292 ? -13.305 -6.672 16.953 1 95.88 292 GLY A CA 1
ATOM 2248 C C . GLY A 1 292 ? -13.438 -5.164 17.047 1 95.88 292 GLY A C 1
ATOM 2249 O O . GLY A 1 292 ? -14.258 -4.652 17.812 1 95.88 292 GLY A O 1
ATOM 2250 N N . VAL A 1 293 ? -12.695 -4.418 16.266 1 97.31 293 VAL A N 1
ATOM 2251 C CA . VAL A 1 293 ? -12.797 -2.963 16.25 1 97.31 293 VAL A CA 1
ATOM 2252 C C . VAL A 1 293 ? -14.117 -2.541 15.617 1 97.31 293 VAL A C 1
ATOM 2254 O O . VAL A 1 293 ? -14.531 -3.092 14.594 1 97.31 293 VAL A O 1
ATOM 2257 N N . LYS A 1 294 ? -14.773 -1.597 16.25 1 97 294 LYS A N 1
ATOM 2258 C CA . LYS A 1 294 ? -16.016 -1.063 15.695 1 97 294 LYS A CA 1
ATOM 2259 C C . LYS A 1 294 ? -15.75 0.185 14.859 1 97 294 LYS A C 1
ATOM 2261 O O . LYS A 1 294 ? -14.945 1.04 15.242 1 97 294 LYS A O 1
ATOM 2266 N N . MET A 1 295 ? -16.391 0.216 13.695 1 97.38 295 MET A N 1
ATOM 2267 C CA . MET A 1 295 ? -16.297 1.429 12.891 1 97.38 295 MET A CA 1
ATOM 2268 C C . MET A 1 295 ? -16.891 2.623 13.633 1 97.38 295 MET A C 1
ATOM 2270 O O . MET A 1 295 ? -18 2.535 14.172 1 97.38 295 MET A O 1
ATOM 2274 N N . GLY A 1 296 ? -16.219 3.729 13.594 1 98.12 296 GLY A N 1
ATOM 2275 C CA . GLY A 1 296 ? -16.625 4.914 14.32 1 98.12 296 GLY A CA 1
ATOM 2276 C C . GLY A 1 296 ? -17.469 5.867 13.484 1 98.12 296 GLY A C 1
ATOM 2277 O O . GLY A 1 296 ? -17.859 6.93 13.961 1 98.12 296 GLY A O 1
ATOM 2278 N N . THR A 1 297 ? -17.719 5.555 12.242 1 98.25 297 THR A N 1
ATOM 2279 C CA . THR A 1 297 ? -18.484 6.402 11.344 1 98.25 297 THR A CA 1
ATOM 2280 C C . THR A 1 297 ? -19.234 5.562 10.312 1 98.25 297 THR A C 1
ATOM 2282 O O . THR A 1 297 ? -18.75 4.504 9.898 1 98.25 297 THR A O 1
ATOM 2285 N N . THR A 1 298 ? -20.328 6.027 9.836 1 97.75 298 THR A N 1
ATOM 2286 C CA . THR A 1 298 ? -21.109 5.355 8.805 1 97.75 298 THR A CA 1
ATOM 2287 C C . THR A 1 298 ? -20.641 5.785 7.414 1 97.75 298 THR A C 1
ATOM 2289 O O . THR A 1 298 ? -21.125 5.27 6.402 1 97.75 298 THR A O 1
ATOM 2292 N N . GLU A 1 299 ? -19.672 6.656 7.375 1 98 299 GLU A N 1
ATOM 2293 C CA . GLU A 1 299 ? -19.172 7.188 6.105 1 98 299 GLU A CA 1
ATOM 2294 C C . GLU A 1 299 ? -17.859 6.535 5.707 1 98 299 GLU A C 1
ATOM 2296 O O . GLU A 1 299 ? -17.141 7.047 4.84 1 98 299 GLU A O 1
ATOM 2301 N N . HIS A 1 300 ? -17.578 5.449 6.312 1 98.56 300 HIS A N 1
ATOM 2302 C CA . HIS A 1 300 ? -16.281 4.816 6.09 1 98.56 300 HIS A CA 1
ATOM 2303 C C . HIS A 1 300 ? -16.125 4.379 4.637 1 98.56 300 HIS A C 1
ATOM 2305 O O . HIS A 1 300 ? -17.078 3.902 4.02 1 98.56 300 HIS A O 1
ATOM 2311 N N . PRO A 1 301 ? -14.953 4.449 4.098 1 98.69 301 PRO A N 1
ATOM 2312 C CA . PRO A 1 301 ? -14.703 4.043 2.715 1 98.69 301 PRO A CA 1
ATOM 2313 C C . PRO A 1 301 ? -15.234 2.641 2.41 1 98.69 301 PRO A C 1
ATOM 2315 O O . PRO A 1 301 ? -15.695 2.379 1.295 1 98.69 301 PRO A O 1
ATOM 2318 N N . LEU A 1 302 ? -15.133 1.724 3.328 1 98.38 302 LEU A N 1
ATOM 2319 C CA . LEU A 1 302 ? -15.648 0.377 3.111 1 98.38 302 LEU A CA 1
ATOM 2320 C C . LEU A 1 302 ? -17.109 0.419 2.668 1 98.38 302 LEU A C 1
ATOM 2322 O O . LEU A 1 302 ? -17.5 -0.285 1.732 1 98.38 302 LEU A O 1
ATOM 2326 N N . LEU A 1 303 ? -17.906 1.292 3.307 1 97.81 303 LEU A N 1
ATOM 2327 C CA . LEU A 1 303 ? -19.344 1.402 3.023 1 97.81 303 LEU A CA 1
ATOM 2328 C C . LEU A 1 303 ? -19.578 2.258 1.785 1 97.81 303 LEU A C 1
ATOM 2330 O O . LEU A 1 303 ? -20.578 2.066 1.078 1 97.81 303 LEU A O 1
ATOM 2334 N N . LYS A 1 304 ? -18.656 3.158 1.503 1 96.94 304 LYS A N 1
ATOM 2335 C CA . LYS A 1 304 ? -18.844 4.121 0.421 1 96.94 304 LYS A CA 1
ATOM 2336 C C . LYS A 1 304 ? -18.453 3.518 -0.926 1 96.94 304 LYS A C 1
ATOM 2338 O O . LYS A 1 304 ? -19.109 3.775 -1.939 1 96.94 304 LYS A O 1
ATOM 2343 N N . ILE A 1 305 ? -17.453 2.66 -0.943 1 94 305 ILE A N 1
ATOM 2344 C CA . ILE A 1 305 ? -16.953 2.303 -2.266 1 94 305 ILE A CA 1
ATOM 2345 C C . ILE A 1 305 ? -17.234 0.831 -2.547 1 94 305 ILE A C 1
ATOM 2347 O O . ILE A 1 305 ? -16.953 0.332 -3.639 1 94 305 ILE A O 1
ATOM 2351 N N . PHE A 1 306 ? -17.734 0.06 -1.604 1 92.88 306 PHE A N 1
ATOM 2352 C CA . PHE A 1 306 ? -18.203 -1.302 -1.838 1 92.88 306 PHE A CA 1
ATOM 2353 C C . PHE A 1 306 ? -19.688 -1.435 -1.493 1 92.88 306 PHE A C 1
ATOM 2355 O O . PHE A 1 306 ? -20.422 -2.156 -2.168 1 92.88 306 PHE A O 1
ATOM 2362 N N . MET B 1 1 ? 7.656 -2.102 10.969 1 63.75 1 MET B N 1
ATOM 2363 C CA . MET B 1 1 ? 7.742 -3.232 10.047 1 63.75 1 MET B CA 1
ATOM 2364 C C . MET B 1 1 ? 8.297 -4.465 10.75 1 63.75 1 MET B C 1
ATOM 2366 O O . MET B 1 1 ? 9.023 -4.348 11.742 1 63.75 1 MET B O 1
ATOM 2370 N N . PHE B 1 2 ? 7.688 -5.711 10.32 1 78.62 2 PHE B N 1
ATOM 2371 C CA . PHE B 1 2 ? 7.785 -6.902 11.156 1 78.62 2 PHE B CA 1
ATOM 2372 C C . PHE B 1 2 ? 8.828 -7.867 10.602 1 78.62 2 PHE B C 1
ATOM 2374 O O . PHE B 1 2 ? 9.227 -7.754 9.445 1 78.62 2 PHE B O 1
ATOM 2381 N N . LYS B 1 3 ? 9.602 -8.477 11.477 1 92 3 LYS B N 1
ATOM 2382 C CA . LYS B 1 3 ? 10.398 -9.68 11.25 1 92 3 LYS B CA 1
ATOM 2383 C C . LYS B 1 3 ? 9.711 -10.914 11.805 1 92 3 LYS B C 1
ATOM 2385 O O . LYS B 1 3 ? 9.328 -10.945 12.977 1 92 3 LYS B O 1
ATOM 2390 N N . PHE B 1 4 ? 9.586 -11.898 10.891 1 97.19 4 PHE B N 1
ATOM 2391 C CA . PHE B 1 4 ? 8.906 -13.109 11.336 1 97.19 4 PHE B CA 1
ATOM 2392 C C . PHE B 1 4 ? 9.812 -13.93 12.242 1 97.19 4 PHE B C 1
ATOM 2394 O O . PHE B 1 4 ? 11.039 -13.93 12.078 1 97.19 4 PHE B O 1
ATOM 2401 N N . THR B 1 5 ? 9.219 -14.641 13.172 1 96.75 5 THR B N 1
ATOM 2402 C CA . THR B 1 5 ? 9.984 -15.445 14.125 1 96.75 5 THR B CA 1
ATOM 2403 C C . THR B 1 5 ? 10.352 -16.797 13.516 1 96.75 5 THR B C 1
ATOM 2405 O O . THR B 1 5 ? 11.461 -17.297 13.734 1 96.75 5 THR B O 1
ATOM 2408 N N . ALA B 1 6 ? 9.445 -17.344 12.719 1 97.44 6 ALA B N 1
ATOM 2409 C CA . ALA B 1 6 ? 9.734 -18.625 12.055 1 97.44 6 ALA B CA 1
ATOM 2410 C C . ALA B 1 6 ? 10.844 -18.469 11.023 1 97.44 6 ALA B C 1
ATOM 2412 O O . ALA B 1 6 ? 10.938 -17.438 10.352 1 97.44 6 ALA B O 1
ATOM 2413 N N . GLN B 1 7 ? 11.664 -19.484 11.023 1 97.88 7 GLN B N 1
ATOM 2414 C CA . GLN B 1 7 ? 12.625 -19.516 9.922 1 97.88 7 GLN B CA 1
ATOM 2415 C C . GLN B 1 7 ? 11.922 -19.5 8.57 1 97.88 7 GLN B C 1
ATOM 2417 O O . GLN B 1 7 ? 11.055 -20.328 8.305 1 97.88 7 GLN B O 1
ATOM 2422 N N . GLN B 1 8 ? 12.289 -18.531 7.738 1 98.62 8 GLN B N 1
ATOM 2423 C CA . GLN B 1 8 ? 11.625 -18.375 6.453 1 98.62 8 GLN B CA 1
ATOM 2424 C C . GLN B 1 8 ? 12.289 -19.219 5.375 1 98.62 8 GLN B C 1
ATOM 2426 O O . GLN B 1 8 ? 13.508 -19.172 5.203 1 98.62 8 GLN B O 1
ATOM 2431 N N . HIS B 1 9 ? 11.523 -19.938 4.629 1 98.75 9 HIS B N 1
ATOM 2432 C CA . HIS B 1 9 ? 12.039 -20.641 3.465 1 98.75 9 HIS B CA 1
ATOM 2433 C C . HIS B 1 9 ? 12.305 -19.672 2.311 1 98.75 9 HIS B C 1
ATOM 2435 O O . HIS B 1 9 ? 11.547 -18.734 2.104 1 98.75 9 HIS B O 1
ATOM 2441 N N . VAL B 1 10 ? 13.383 -19.906 1.627 1 98.81 10 VAL B N 1
ATOM 2442 C CA . VAL B 1 10 ? 13.648 -19.281 0.33 1 98.81 10 VAL B CA 1
ATOM 2443 C C . VAL B 1 10 ? 13.781 -20.375 -0.737 1 98.81 10 VAL B C 1
ATOM 2445 O O . VAL B 1 10 ? 14.758 -21.125 -0.75 1 98.81 10 VAL B O 1
ATOM 2448 N N . TYR B 1 11 ? 12.844 -20.438 -1.564 1 98.81 11 TYR B N 1
ATOM 2449 C CA . TYR B 1 11 ? 12.891 -21.406 -2.648 1 98.81 11 TYR B CA 1
ATOM 2450 C C . TYR B 1 11 ? 13.602 -20.828 -3.869 1 98.81 11 TYR B C 1
ATOM 2452 O O . TYR B 1 11 ? 13.516 -19.641 -4.141 1 98.81 11 TYR B O 1
ATOM 2460 N N . ASP B 1 12 ? 14.297 -21.656 -4.527 1 98.69 12 ASP B N 1
ATOM 2461 C CA . ASP B 1 12 ? 14.93 -21.312 -5.797 1 98.69 12 ASP B CA 1
ATOM 2462 C C . ASP B 1 12 ? 14.281 -22.078 -6.953 1 98.69 12 ASP B C 1
ATOM 2464 O O . ASP B 1 12 ? 14.461 -23.281 -7.086 1 98.69 12 ASP B O 1
ATOM 2468 N N . ILE B 1 13 ? 13.531 -21.406 -7.746 1 98.5 13 ILE B N 1
ATOM 2469 C CA . ILE B 1 13 ? 12.867 -21.984 -8.906 1 98.5 13 ILE B CA 1
ATOM 2470 C C . ILE B 1 13 ? 13.547 -21.5 -10.188 1 98.5 13 ILE B C 1
ATOM 2472 O O . ILE B 1 13 ? 13.156 -20.469 -10.75 1 98.5 13 ILE B O 1
ATOM 2476 N N . ASN B 1 14 ? 14.5 -22.297 -10.625 1 97.81 14 ASN B N 1
ATOM 2477 C CA . ASN B 1 14 ? 15.289 -21.984 -11.812 1 97.81 14 ASN B CA 1
ATOM 2478 C C . ASN B 1 14 ? 15.867 -20.562 -11.742 1 97.81 14 ASN B C 1
ATOM 2480 O O . ASN B 1 14 ? 15.734 -19.781 -12.688 1 97.81 14 ASN B O 1
ATOM 2484 N N . GLY B 1 15 ? 16.344 -20.188 -10.594 1 97.69 15 GLY B N 1
ATOM 2485 C CA . GLY B 1 15 ? 17.016 -18.906 -10.43 1 97.69 15 GLY B CA 1
ATOM 2486 C C . GLY B 1 15 ? 16.156 -17.844 -9.805 1 97.69 15 GLY B C 1
ATOM 2487 O O . GLY B 1 15 ? 16.656 -16.797 -9.375 1 97.69 15 GLY B O 1
ATOM 2488 N N . VAL B 1 16 ? 14.883 -18.047 -9.727 1 98.62 16 VAL B N 1
ATOM 2489 C CA . VAL B 1 16 ? 13.969 -17.094 -9.102 1 98.62 16 VAL B CA 1
ATOM 2490 C C . VAL B 1 16 ? 13.789 -17.438 -7.625 1 98.62 16 VAL B C 1
ATOM 2492 O O . VAL B 1 16 ? 13.234 -18.5 -7.293 1 98.62 16 VAL B O 1
ATOM 2495 N N . LYS B 1 17 ? 14.258 -16.547 -6.746 1 98.81 17 LYS B N 1
ATOM 2496 C CA . LYS B 1 17 ? 14.141 -16.734 -5.305 1 98.81 17 LYS B CA 1
ATOM 2497 C C . LYS B 1 17 ? 12.805 -16.219 -4.785 1 98.81 17 LYS B C 1
ATOM 2499 O O . LYS B 1 17 ? 12.43 -15.078 -5.055 1 98.81 17 LYS B O 1
ATOM 2504 N N . VAL B 1 18 ? 12.07 -17.062 -4.109 1 98.88 18 VAL B N 1
ATOM 2505 C CA . VAL B 1 18 ? 10.773 -16.703 -3.559 1 98.88 18 VAL B CA 1
ATOM 2506 C C . VAL B 1 18 ? 10.742 -17 -2.064 1 98.88 18 VAL B C 1
ATOM 2508 O O . VAL B 1 18 ? 11.031 -18.125 -1.646 1 98.88 18 VAL B O 1
ATOM 2511 N N . GLY B 1 19 ? 10.383 -16.016 -1.298 1 98.81 19 GLY B N 1
ATOM 2512 C CA . GLY B 1 19 ? 10.297 -16.203 0.142 1 98.81 19 GLY B CA 1
ATOM 2513 C C . GLY B 1 19 ? 11.266 -15.328 0.916 1 98.81 19 GLY B C 1
ATOM 2514 O O . GLY B 1 19 ? 11.617 -14.234 0.471 1 98.81 19 GLY B O 1
ATOM 2515 N N . GLY B 1 20 ? 11.602 -15.734 2.133 1 98.69 20 GLY B N 1
ATOM 2516 C CA . GLY B 1 20 ? 12.523 -15 2.984 1 98.69 20 GLY B CA 1
ATOM 2517 C C . GLY B 1 20 ? 11.828 -13.961 3.852 1 98.69 20 GLY B C 1
ATOM 2518 O O . GLY B 1 20 ? 10.602 -13.828 3.805 1 98.69 20 GLY B O 1
ATOM 2519 N N . GLN B 1 21 ? 12.609 -13.281 4.688 1 98.62 21 GLN B N 1
ATOM 2520 C CA . GLN B 1 21 ? 12.125 -12.188 5.516 1 98.62 21 GLN B CA 1
ATOM 2521 C C . GLN B 1 21 ? 11.734 -10.984 4.664 1 98.62 21 GLN B C 1
ATOM 2523 O O . GLN B 1 21 ? 12.234 -10.82 3.549 1 98.62 21 GLN B O 1
ATOM 2528 N N . PRO B 1 22 ? 10.828 -10.188 5.191 1 97.75 22 PRO B N 1
ATOM 2529 C CA . PRO B 1 22 ? 10.555 -8.945 4.469 1 97.75 22 PRO B CA 1
ATOM 2530 C C . PRO B 1 22 ? 11.82 -8.148 4.168 1 97.75 22 PRO B C 1
ATOM 2532 O O . PRO B 1 22 ? 12.617 -7.883 5.07 1 97.75 22 PRO B O 1
ATOM 2535 N N . GLY B 1 23 ? 12.016 -7.844 2.881 1 97.94 23 GLY B N 1
ATOM 2536 C CA . GLY B 1 23 ? 13.156 -7.047 2.48 1 97.94 23 GLY B CA 1
ATOM 2537 C C . GLY B 1 23 ? 14.359 -7.883 2.068 1 97.94 23 GLY B C 1
ATOM 2538 O O . GLY B 1 23 ? 15.336 -7.355 1.538 1 97.94 23 GLY B O 1
ATOM 2539 N N . GLU B 1 24 ? 14.336 -9.18 2.387 1 98.69 24 GLU B N 1
ATOM 2540 C CA . GLU B 1 24 ? 15.445 -10.055 2.02 1 98.69 24 GLU B CA 1
ATOM 2541 C C . GLU B 1 24 ? 15.492 -10.281 0.511 1 98.69 24 GLU B C 1
ATOM 2543 O O . GLU B 1 24 ? 16.531 -10.086 -0.12 1 98.69 24 GLU B O 1
ATOM 2548 N N . TYR B 1 25 ? 14.43 -10.688 -0.081 1 98.88 25 TYR B N 1
ATOM 2549 C CA . TYR B 1 25 ? 14.266 -10.828 -1.523 1 98.88 25 TYR B CA 1
ATOM 2550 C C . TYR B 1 25 ? 13.062 -10.031 -2.012 1 98.88 25 TYR B C 1
ATOM 2552 O O . TYR B 1 25 ? 12.094 -9.852 -1.271 1 98.88 25 TYR B O 1
ATOM 2560 N N . PRO B 1 26 ? 13.102 -9.523 -3.287 1 98.81 26 PRO B N 1
ATOM 2561 C CA . PRO B 1 26 ? 11.961 -8.781 -3.816 1 98.81 26 PRO B CA 1
ATOM 2562 C C . PRO B 1 26 ? 10.742 -9.664 -4.066 1 98.81 26 PRO B C 1
ATOM 2564 O O . PRO B 1 26 ? 10.883 -10.875 -4.27 1 98.81 26 PRO B O 1
ATOM 2567 N N . THR B 1 27 ? 9.602 -9.07 -4 1 98.94 27 THR B N 1
ATOM 2568 C CA . THR B 1 27 ? 8.359 -9.742 -4.359 1 98.94 27 THR B CA 1
ATOM 2569 C C . THR B 1 27 ? 8.438 -10.297 -5.777 1 98.94 27 THR B C 1
ATOM 2571 O O . THR B 1 27 ? 8.906 -9.617 -6.691 1 98.94 27 THR B O 1
ATOM 2574 N N . VAL B 1 28 ? 7.992 -11.516 -5.945 1 99 28 VAL B N 1
ATOM 2575 C CA . VAL B 1 28 ? 7.934 -12.109 -7.277 1 99 28 VAL B CA 1
ATOM 2576 C C . VAL B 1 28 ? 6.617 -11.734 -7.953 1 99 28 VAL B C 1
ATOM 2578 O O . VAL B 1 28 ? 5.543 -11.898 -7.371 1 99 28 VAL B O 1
ATOM 2581 N N . LEU B 1 29 ? 6.719 -11.211 -9.164 1 99 29 LEU B N 1
ATOM 2582 C CA . LEU B 1 29 ? 5.539 -10.789 -9.914 1 99 29 LEU B CA 1
ATOM 2583 C C . LEU B 1 29 ? 5.156 -11.836 -10.953 1 99 29 LEU B C 1
ATOM 2585 O O . LEU B 1 29 ? 6.008 -12.312 -11.711 1 99 29 LEU B O 1
ATOM 2589 N N . ILE B 1 30 ? 3.885 -12.195 -10.891 1 98.94 30 ILE B N 1
ATOM 2590 C CA . ILE B 1 30 ? 3.402 -13.273 -11.75 1 98.94 30 ILE B CA 1
ATOM 2591 C C . ILE B 1 30 ? 2.32 -12.742 -12.688 1 98.94 30 ILE B C 1
ATOM 2593 O O . ILE B 1 30 ? 1.198 -12.469 -12.25 1 98.94 30 ILE B O 1
ATOM 2597 N N . GLY B 1 31 ? 2.656 -12.594 -13.961 1 98.88 31 GLY B N 1
ATOM 2598 C CA . GLY B 1 31 ? 1.741 -12.102 -14.984 1 98.88 31 GLY B CA 1
ATOM 2599 C C . GLY B 1 31 ? 1.129 -13.211 -15.82 1 98.88 31 GLY B C 1
ATOM 2600 O O . GLY B 1 31 ? 1.797 -14.195 -16.141 1 98.88 31 GLY B O 1
ATOM 2601 N N . SER B 1 32 ? -0.067 -13.047 -16.25 1 98.81 32 SER B N 1
ATOM 2602 C CA . SER B 1 32 ? -0.814 -14.078 -16.953 1 98.81 32 SER B CA 1
ATOM 2603 C C . SER B 1 32 ? -0.781 -13.859 -18.453 1 98.81 32 SER B C 1
ATOM 2605 O O . SER B 1 32 ? -0.847 -12.719 -18.922 1 98.81 32 SER B O 1
ATOM 2607 N N . ILE B 1 33 ? -0.686 -14.898 -19.188 1 98.88 33 ILE B N 1
ATOM 2608 C CA . ILE B 1 33 ? -0.739 -14.891 -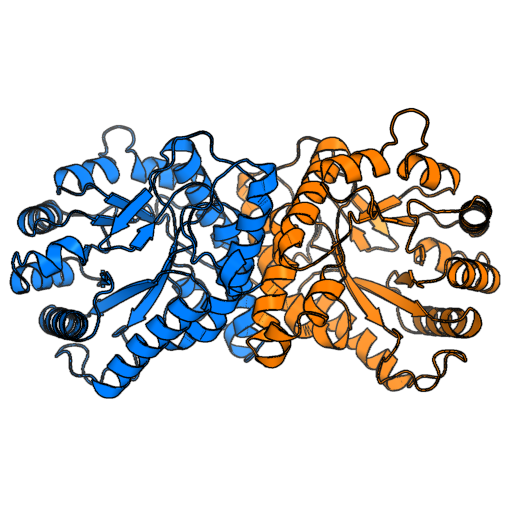20.641 1 98.88 33 ILE B CA 1
ATOM 2609 C C . ILE B 1 33 ? -1.598 -16.062 -21.125 1 98.88 33 ILE B C 1
ATOM 2611 O O . ILE B 1 33 ? -1.716 -17.078 -20.453 1 98.88 33 ILE B O 1
ATOM 2615 N N . PHE B 1 34 ? -2.352 -15.922 -22.203 1 98.88 34 PHE B N 1
ATOM 2616 C CA . PHE B 1 34 ? -3.168 -16.891 -22.922 1 98.88 34 PHE B CA 1
ATOM 2617 C C . PHE B 1 34 ? -4.445 -17.203 -22.156 1 98.88 34 PHE B C 1
ATOM 2619 O O . PHE B 1 34 ? -4.98 -18.312 -22.234 1 98.88 34 PHE B O 1
ATOM 2626 N N . TYR B 1 35 ? -4.824 -16.266 -21.281 1 97.56 35 TYR B N 1
ATOM 2627 C CA . TYR B 1 35 ? -6.059 -16.422 -20.516 1 97.56 35 TYR B CA 1
ATOM 2628 C C . TYR B 1 35 ? -7.277 -16.312 -21.422 1 97.56 35 TYR B C 1
ATOM 2630 O O . TYR B 1 35 ? -7.164 -15.844 -22.562 1 97.56 35 TYR B O 1
ATOM 2638 N N . ARG B 1 36 ? -8.398 -16.828 -20.953 1 95.12 36 ARG B N 1
ATOM 2639 C CA . ARG B 1 36 ? -9.641 -16.719 -21.719 1 95.12 36 ARG B CA 1
ATOM 2640 C C . ARG B 1 36 ? -9.953 -15.258 -22.047 1 95.12 36 ARG B C 1
ATOM 2642 O O . ARG B 1 36 ? -9.984 -14.406 -21.156 1 95.12 36 ARG B O 1
ATOM 2649 N N . GLY B 1 37 ? -10.164 -14.953 -23.266 1 94.5 37 GLY B N 1
ATOM 2650 C CA . GLY B 1 37 ? -10.484 -13.594 -23.688 1 94.5 37 GLY B CA 1
ATOM 2651 C C . GLY B 1 37 ? -9.25 -12.766 -24 1 94.5 37 GLY B C 1
ATOM 2652 O O . GLY B 1 37 ? -9.359 -11.594 -24.375 1 94.5 37 GLY B O 1
ATOM 2653 N N . HIS B 1 38 ? -8.109 -13.359 -23.922 1 97.69 38 HIS B N 1
ATOM 2654 C CA . HIS B 1 38 ? -6.879 -12.656 -24.281 1 97.69 38 HIS B CA 1
ATOM 2655 C C . HIS B 1 38 ? -6.867 -12.258 -25.75 1 97.69 38 HIS B C 1
ATOM 2657 O O . HIS B 1 38 ? -7.051 -13.102 -26.625 1 97.69 38 HIS B O 1
ATOM 2663 N N . LYS B 1 39 ? -6.598 -11.031 -26.031 1 97.75 39 LYS B N 1
ATOM 2664 C CA . LYS B 1 39 ? -6.68 -10.492 -27.391 1 97.75 39 LYS B CA 1
ATOM 2665 C C . LYS B 1 39 ? -5.703 -11.203 -28.328 1 97.75 39 LYS B C 1
ATOM 2667 O O . LYS B 1 39 ? -5.953 -11.312 -29.531 1 97.75 39 LYS B O 1
ATOM 2672 N N . ILE B 1 40 ? -4.637 -11.766 -27.797 1 98.69 40 ILE B N 1
ATOM 2673 C CA . ILE B 1 40 ? -3.613 -12.352 -28.656 1 98.69 40 ILE B CA 1
ATOM 2674 C C . ILE B 1 40 ? -3.994 -13.789 -29.016 1 98.69 40 ILE B C 1
ATOM 2676 O O . ILE B 1 40 ? -3.326 -14.438 -29.828 1 98.69 40 ILE B O 1
ATOM 2680 N N . VAL B 1 41 ? -5.027 -14.375 -28.391 1 98.75 41 VAL B N 1
ATOM 2681 C CA . VAL B 1 41 ? -5.48 -15.742 -28.625 1 98.75 41 VAL B CA 1
ATOM 2682 C C . VAL B 1 41 ? -6.676 -15.742 -29.578 1 98.75 41 VAL B C 1
ATOM 2684 O O . VAL B 1 41 ? -7.727 -15.172 -29.25 1 98.75 41 VAL B O 1
ATOM 2687 N N . SER B 1 42 ? -6.574 -16.312 -30.719 1 98.44 42 SER B N 1
ATOM 2688 C CA . SER B 1 42 ? -7.668 -16.344 -31.688 1 98.44 42 SER B CA 1
ATOM 2689 C C . SER B 1 42 ? -8.516 -17.594 -31.516 1 98.44 42 SER B C 1
ATOM 2691 O O . SER B 1 42 ? -9.703 -17.594 -31.859 1 98.44 42 SER B O 1
ATOM 2693 N N . ASP B 1 43 ? -7.934 -18.719 -31.031 1 98.44 43 ASP B N 1
ATOM 2694 C CA . ASP B 1 43 ? -8.648 -19.953 -30.734 1 98.44 43 ASP B CA 1
ATOM 2695 C C . ASP B 1 43 ? -8.117 -20.625 -29.469 1 98.44 43 ASP B C 1
ATOM 2697 O O . ASP B 1 43 ? -7.094 -21.312 -29.5 1 98.44 43 ASP B O 1
ATOM 2701 N N . GLY B 1 44 ? -8.82 -20.531 -28.391 1 98.06 44 GLY B N 1
ATOM 2702 C CA . GLY B 1 44 ? -8.383 -20.969 -27.078 1 98.06 44 GLY B CA 1
ATOM 2703 C C . GLY B 1 44 ? -8.461 -22.469 -26.891 1 98.06 44 GLY B C 1
ATOM 2704 O O . GLY B 1 44 ? -7.875 -23.031 -25.969 1 98.06 44 GLY B O 1
ATOM 2705 N N . GLN B 1 45 ? -9.188 -23.141 -27.812 1 98.12 45 GLN B N 1
ATOM 2706 C CA . GLN B 1 45 ? -9.289 -24.594 -27.75 1 98.12 45 GLN B CA 1
ATOM 2707 C C . GLN B 1 45 ? -8.156 -25.25 -28.547 1 98.12 45 GLN B C 1
ATOM 2709 O O . GLN B 1 45 ? -7.621 -26.281 -28.125 1 98.12 45 GLN B O 1
ATOM 2714 N N . LYS B 1 46 ? -7.738 -24.594 -29.594 1 98.25 46 LYS B N 1
ATOM 2715 C CA . LYS B 1 46 ? -6.715 -25.156 -30.469 1 98.25 46 LYS B CA 1
ATOM 2716 C C . LYS B 1 46 ? -5.34 -24.578 -30.172 1 98.25 46 LYS B C 1
ATOM 2718 O O . LYS B 1 46 ? -4.328 -25.062 -30.672 1 98.25 46 LYS B O 1
ATOM 2723 N N . GLY B 1 47 ? -5.289 -23.5 -29.344 1 98.38 47 GLY B N 1
ATOM 2724 C CA . GLY B 1 47 ? -4.027 -22.891 -28.969 1 98.38 47 GLY B CA 1
ATOM 2725 C C . GLY B 1 47 ? -3.445 -22.031 -30.078 1 98.38 47 GLY B C 1
ATOM 2726 O O . GLY B 1 47 ? -2.232 -22.031 -30.312 1 98.38 47 GLY B O 1
ATOM 2727 N N . ILE B 1 48 ? -4.355 -21.422 -30.844 1 98.69 48 ILE B N 1
ATOM 2728 C CA . ILE B 1 48 ? -3.904 -20.516 -31.891 1 98.69 48 ILE B CA 1
ATOM 2729 C C . ILE B 1 48 ? -3.801 -19.094 -31.328 1 98.69 48 ILE B C 1
ATOM 2731 O O . ILE B 1 48 ? -4.754 -18.578 -30.734 1 98.69 48 ILE B O 1
ATOM 2735 N N . PHE B 1 49 ? -2.652 -18.453 -31.5 1 98.75 49 PHE B N 1
ATOM 2736 C CA . PHE B 1 49 ? -2.402 -17.141 -30.922 1 98.75 49 PHE B CA 1
ATOM 2737 C C . PHE B 1 49 ? -1.361 -16.375 -31.734 1 98.75 49 PHE B C 1
ATOM 2739 O O . PHE B 1 49 ? -0.679 -16.969 -32.594 1 98.75 49 PHE B O 1
ATOM 2746 N N . ASP B 1 50 ? -1.293 -15.055 -31.562 1 98.81 50 ASP B N 1
ATOM 2747 C CA . ASP B 1 50 ? -0.314 -14.172 -32.188 1 98.81 50 ASP B CA 1
ATOM 2748 C C . ASP B 1 50 ? 1.053 -14.305 -31.516 1 98.81 50 ASP B C 1
ATOM 2750 O O . ASP B 1 50 ? 1.316 -13.656 -30.5 1 98.81 50 ASP B O 1
ATOM 2754 N N . LYS B 1 51 ? 1.991 -15.109 -32.156 1 98.69 51 LYS B N 1
ATOM 2755 C CA . LYS B 1 51 ? 3.279 -15.445 -31.547 1 98.69 51 LYS B CA 1
ATOM 2756 C C . LYS B 1 51 ? 4.129 -14.195 -31.344 1 98.69 51 LYS B C 1
ATOM 2758 O O . LYS B 1 51 ? 4.84 -14.086 -30.328 1 98.69 51 LYS B O 1
ATOM 2763 N N . ASP B 1 52 ? 4.039 -13.273 -32.25 1 98.69 52 ASP B N 1
ATOM 2764 C CA . ASP B 1 52 ? 4.82 -12.047 -32.125 1 98.69 52 ASP B CA 1
ATOM 2765 C C . ASP B 1 52 ? 4.336 -11.211 -30.938 1 98.69 52 ASP B C 1
ATOM 2767 O O . ASP B 1 52 ? 5.145 -10.695 -30.172 1 98.69 52 ASP B O 1
ATOM 2771 N N . ALA B 1 53 ? 3.033 -11.07 -30.812 1 98.81 53 ALA B N 1
ATOM 2772 C CA . ALA B 1 53 ? 2.463 -10.312 -29.688 1 98.81 53 ALA B CA 1
ATOM 2773 C C . ALA B 1 53 ? 2.783 -10.984 -28.359 1 98.81 53 ALA B C 1
ATOM 2775 O O . ALA B 1 53 ? 3.066 -10.305 -27.375 1 98.81 53 ALA B O 1
ATOM 2776 N N . ALA B 1 54 ? 2.738 -12.266 -28.375 1 98.88 54 ALA B N 1
ATOM 2777 C CA . ALA B 1 54 ? 3.076 -13.016 -27.156 1 98.88 54 ALA B CA 1
ATOM 2778 C C . ALA B 1 54 ? 4.535 -12.797 -26.766 1 98.88 54 ALA B C 1
ATOM 2780 O O . ALA B 1 54 ? 4.84 -12.555 -25.594 1 98.88 54 ALA B O 1
ATOM 2781 N N . LYS B 1 55 ? 5.414 -12.914 -27.75 1 98.81 55 LYS B N 1
ATOM 2782 C CA . LYS B 1 55 ? 6.836 -12.695 -27.484 1 98.81 55 LYS B CA 1
ATOM 2783 C C . LYS B 1 55 ? 7.09 -11.289 -26.969 1 98.81 55 LYS B C 1
ATOM 2785 O O . LYS B 1 55 ? 7.945 -11.086 -26.109 1 98.81 55 LYS B O 1
ATOM 2790 N N . ALA B 1 56 ? 6.371 -10.32 -27.5 1 98.81 56 ALA B N 1
ATOM 2791 C CA . ALA B 1 56 ? 6.516 -8.938 -27.062 1 98.81 56 ALA B CA 1
ATOM 2792 C C . ALA B 1 56 ? 6.141 -8.797 -25.594 1 98.81 56 ALA B C 1
ATOM 2794 O O . ALA B 1 56 ? 6.777 -8.031 -24.859 1 98.81 56 ALA B O 1
ATOM 2795 N N . LEU B 1 57 ? 5.137 -9.461 -25.141 1 98.88 57 LEU B N 1
ATOM 2796 C CA . LEU B 1 57 ? 4.734 -9.445 -23.734 1 98.88 57 LEU B CA 1
ATOM 2797 C C . LEU B 1 57 ? 5.82 -10.055 -22.859 1 98.88 57 LEU B C 1
ATOM 2799 O O . LEU B 1 57 ? 6.133 -9.516 -21.781 1 98.88 57 LEU B O 1
ATOM 2803 N N . LEU B 1 58 ? 6.395 -11.172 -23.312 1 98.88 58 LEU B N 1
ATOM 2804 C CA . LEU B 1 58 ? 7.48 -11.805 -22.562 1 98.88 58 LEU B CA 1
ATOM 2805 C C . LEU B 1 58 ? 8.68 -10.875 -22.453 1 98.88 58 LEU B C 1
ATOM 2807 O O . LEU B 1 58 ? 9.289 -10.758 -21.391 1 98.88 58 LEU B O 1
ATOM 2811 N N . ASP B 1 59 ? 8.984 -10.219 -23.547 1 98.81 59 ASP B N 1
ATOM 2812 C CA . ASP B 1 59 ? 10.109 -9.297 -23.578 1 98.81 59 ASP B CA 1
ATOM 2813 C C . ASP B 1 59 ? 9.875 -8.109 -22.641 1 98.81 59 ASP B C 1
ATOM 2815 O O . ASP B 1 59 ? 10.789 -7.684 -21.938 1 98.81 59 ASP B O 1
ATOM 2819 N N . GLN B 1 60 ? 8.703 -7.598 -22.656 1 98.75 60 GLN B N 1
ATOM 2820 C CA . GLN B 1 60 ? 8.367 -6.488 -21.781 1 98.75 60 GLN B CA 1
ATOM 2821 C C . GLN B 1 60 ? 8.516 -6.891 -20.312 1 98.75 60 GLN B C 1
ATOM 2823 O O . GLN B 1 60 ? 9.016 -6.113 -19.5 1 98.75 60 GLN B O 1
ATOM 2828 N N . GLU B 1 61 ? 8.023 -8.078 -20 1 98.75 61 GLU B N 1
ATOM 2829 C CA . GLU B 1 61 ? 8.164 -8.594 -18.641 1 98.75 61 GLU B CA 1
ATOM 2830 C C . GLU B 1 61 ? 9.633 -8.625 -18.219 1 98.75 61 GLU B C 1
ATOM 2832 O O . GLU B 1 61 ? 9.977 -8.188 -17.125 1 98.75 61 GLU B O 1
ATOM 2837 N N . ALA B 1 62 ? 10.438 -9.172 -19.062 1 98.81 62 ALA B N 1
ATOM 2838 C CA . ALA B 1 62 ? 11.867 -9.289 -18.781 1 98.81 62 ALA B CA 1
ATOM 2839 C C . ALA B 1 62 ? 12.508 -7.914 -18.609 1 98.81 62 ALA B C 1
ATOM 2841 O O . ALA B 1 62 ? 13.352 -7.723 -17.734 1 98.81 62 ALA B O 1
ATOM 2842 N N . GLU B 1 63 ? 12.133 -7 -19.438 1 98.75 63 GLU B N 1
ATOM 2843 C CA . GLU B 1 63 ? 12.68 -5.648 -19.391 1 98.75 63 GLU B CA 1
ATOM 2844 C C . GLU B 1 63 ? 12.305 -4.953 -18.078 1 98.75 63 GLU B C 1
ATOM 2846 O O . GLU B 1 63 ? 13.148 -4.316 -17.438 1 98.75 63 GLU B O 1
ATOM 2851 N N . LEU B 1 64 ? 11.078 -5.039 -17.688 1 98.75 64 LEU B N 1
ATOM 2852 C CA . LEU B 1 64 ? 10.602 -4.422 -16.453 1 98.75 64 LEU B CA 1
ATOM 2853 C C . LEU B 1 64 ? 11.273 -5.055 -15.242 1 98.75 64 LEU B C 1
ATOM 2855 O O . LEU B 1 64 ? 11.625 -4.355 -14.289 1 98.75 64 LEU B O 1
ATOM 2859 N N . SER B 1 65 ? 11.414 -6.359 -15.32 1 98.81 65 SER B N 1
ATOM 2860 C CA . SER B 1 65 ? 12.125 -7.059 -14.258 1 98.81 65 SER B CA 1
ATOM 2861 C C . SER B 1 65 ? 13.562 -6.551 -14.133 1 98.81 65 SER B C 1
ATOM 2863 O O . SER B 1 65 ? 14.039 -6.293 -13.023 1 98.81 65 SER B O 1
ATOM 2865 N N . ALA B 1 66 ? 14.188 -6.426 -15.234 1 98.56 66 ALA B N 1
ATOM 2866 C CA . ALA B 1 66 ? 15.562 -5.93 -15.227 1 98.56 66 ALA B CA 1
ATOM 2867 C C . ALA B 1 66 ? 15.625 -4.504 -14.695 1 98.56 66 ALA B C 1
ATOM 2869 O O . ALA B 1 66 ? 16.562 -4.145 -13.969 1 98.56 66 ALA B O 1
ATOM 2870 N N . GLU B 1 67 ? 14.742 -3.736 -15.039 1 97.94 67 GLU B N 1
ATOM 2871 C CA . GLU B 1 67 ? 14.719 -2.326 -14.656 1 97.94 67 GLU B CA 1
ATOM 2872 C C . GLU B 1 67 ? 14.43 -2.16 -13.164 1 97.94 67 GLU B C 1
ATOM 2874 O O . GLU B 1 67 ? 15.062 -1.334 -12.5 1 97.94 67 GLU B O 1
ATOM 2879 N N . THR B 1 68 ? 13.531 -2.91 -12.57 1 98.44 68 THR B N 1
ATOM 2880 C CA . THR B 1 68 ? 13.031 -2.666 -11.219 1 98.44 68 THR B CA 1
ATOM 2881 C C . THR B 1 68 ? 13.711 -3.596 -10.219 1 98.44 68 THR B C 1
ATOM 2883 O O . THR B 1 68 ? 13.719 -3.318 -9.016 1 98.44 68 THR B O 1
ATOM 2886 N N . GLY B 1 69 ? 14.125 -4.746 -10.688 1 98.69 69 GLY B N 1
ATOM 2887 C CA . GLY B 1 69 ? 14.773 -5.719 -9.82 1 98.69 69 GLY B CA 1
ATOM 2888 C C . GLY B 1 69 ? 13.82 -6.773 -9.289 1 98.69 69 GLY B C 1
ATOM 2889 O O . GLY B 1 69 ? 14.242 -7.723 -8.625 1 98.69 69 GLY B O 1
ATOM 2890 N N . ASN B 1 70 ? 12.516 -6.664 -9.562 1 98.94 70 ASN B N 1
ATOM 2891 C CA . ASN B 1 70 ? 11.562 -7.699 -9.18 1 98.94 70 ASN B CA 1
ATOM 2892 C C . ASN B 1 70 ? 11.633 -8.898 -10.117 1 98.94 70 ASN B C 1
ATOM 2894 O O . ASN B 1 70 ? 11.547 -8.75 -11.336 1 98.94 70 ASN B O 1
ATOM 2898 N N . PRO B 1 71 ? 11.781 -10.086 -9.539 1 98.94 71 PRO B N 1
ATOM 2899 C CA . PRO B 1 71 ? 11.75 -11.258 -10.414 1 98.94 71 PRO B CA 1
ATOM 2900 C C . PRO B 1 71 ? 10.344 -11.586 -10.906 1 98.94 71 PRO B C 1
ATOM 2902 O O . PRO B 1 71 ? 9.367 -11.016 -10.422 1 98.94 71 PRO B O 1
ATOM 2905 N N . PHE B 1 72 ? 10.281 -12.492 -11.938 1 98.88 72 PHE B N 1
ATOM 2906 C CA . PHE B 1 72 ? 8.953 -12.781 -12.461 1 98.88 72 PHE B CA 1
ATOM 2907 C C . PHE B 1 72 ? 8.812 -14.258 -12.797 1 98.88 72 PHE B C 1
ATOM 2909 O O . PHE B 1 72 ? 9.812 -14.953 -13.016 1 98.88 72 PHE B O 1
ATOM 2916 N N . ILE B 1 73 ? 7.66 -14.734 -12.648 1 98.94 73 ILE B N 1
ATOM 2917 C CA . ILE B 1 73 ? 7.148 -16.016 -13.109 1 98.94 73 ILE B CA 1
ATOM 2918 C C . ILE B 1 73 ? 5.984 -15.797 -14.078 1 98.94 73 ILE B C 1
ATOM 2920 O O . ILE B 1 73 ? 5.223 -14.836 -13.922 1 98.94 73 ILE B O 1
ATOM 2924 N N . ILE B 1 74 ? 5.898 -16.641 -15.109 1 98.94 74 ILE B N 1
ATOM 2925 C CA . ILE B 1 74 ? 4.836 -16.469 -16.094 1 98.94 74 ILE B CA 1
ATOM 2926 C C . ILE B 1 74 ? 3.654 -17.375 -15.742 1 98.94 74 ILE B C 1
ATOM 2928 O O . ILE B 1 74 ? 3.824 -18.578 -15.523 1 98.94 74 ILE B O 1
ATOM 2932 N N . ASP B 1 75 ? 2.492 -16.812 -15.633 1 98.94 75 ASP B N 1
ATOM 2933 C CA . ASP B 1 75 ? 1.268 -17.578 -15.438 1 98.94 75 ASP B CA 1
ATOM 2934 C C . ASP B 1 75 ? 0.645 -17.969 -16.781 1 98.94 75 ASP B C 1
ATOM 2936 O O . ASP B 1 75 ? -0.06 -17.172 -17.391 1 98.94 75 ASP B O 1
ATOM 2940 N N . VAL B 1 76 ? 0.86 -19.203 -17.203 1 98.88 76 VAL B N 1
ATOM 2941 C CA . VAL B 1 76 ? 0.402 -19.688 -18.5 1 98.88 76 VAL B CA 1
ATOM 2942 C C . VAL B 1 76 ? -0.957 -20.375 -18.344 1 98.88 76 VAL B C 1
ATOM 2944 O O . VAL B 1 76 ? -1.051 -21.469 -17.766 1 98.88 76 VAL B O 1
ATOM 2947 N N . LEU B 1 77 ? -1.95 -19.797 -18.922 1 98.75 77 LEU B N 1
ATOM 2948 C CA . LEU B 1 77 ? -3.309 -20.312 -18.781 1 98.75 77 LEU B CA 1
ATOM 2949 C C . LEU B 1 77 ? -3.748 -21.016 -20.062 1 98.75 77 LEU B C 1
ATOM 2951 O O . LEU B 1 77 ? -3.447 -20.562 -21.172 1 98.75 77 LEU B O 1
ATOM 2955 N N . GLY B 1 78 ? -4.484 -22.109 -19.922 1 98.56 78 GLY B N 1
ATOM 2956 C CA . GLY B 1 78 ? -5.059 -22.797 -21.062 1 98.56 78 GLY B CA 1
ATOM 2957 C C . GLY B 1 78 ? -6.414 -23.406 -20.781 1 98.56 78 GLY B C 1
ATOM 2958 O O . GLY B 1 78 ? -6.668 -23.859 -19.656 1 98.56 78 GLY B O 1
ATOM 2959 N N . GLU B 1 79 ? -7.184 -23.484 -21.812 1 97.75 79 GLU B N 1
ATOM 2960 C CA . GLU B 1 79 ? -8.555 -23.953 -21.656 1 97.75 79 GLU B CA 1
ATOM 2961 C C . GLU B 1 79 ? -8.711 -25.391 -22.141 1 97.75 79 GLU B C 1
ATOM 2963 O O . GLU B 1 79 ? -9.734 -26.031 -21.891 1 97.75 79 GLU B O 1
ATOM 2968 N N . SER B 1 80 ? -7.758 -25.891 -22.875 1 98.62 80 SER B N 1
ATOM 2969 C CA . SER B 1 80 ? -7.727 -27.266 -23.359 1 98.62 80 SER B CA 1
ATOM 2970 C C . SER B 1 80 ? -6.328 -27.859 -23.234 1 98.62 80 SER B C 1
ATOM 2972 O O . SER B 1 80 ? -5.344 -27.125 -23.109 1 98.62 80 SER B O 1
ATOM 2974 N N . VAL B 1 81 ? -6.301 -29.172 -23.234 1 98.69 81 VAL B N 1
ATOM 2975 C CA . VAL B 1 81 ? -5.02 -29.875 -23.172 1 98.69 81 VAL B CA 1
ATOM 2976 C C . VAL B 1 81 ? -4.133 -29.438 -24.328 1 98.69 81 VAL B C 1
ATOM 2978 O O . VAL B 1 81 ? -2.953 -29.125 -24.141 1 98.69 81 VAL B O 1
ATOM 2981 N N . GLU B 1 82 ? -4.703 -29.391 -25.531 1 98.69 82 GLU B N 1
ATOM 2982 C CA . GLU B 1 82 ? -3.967 -29.016 -26.734 1 98.69 82 GLU B CA 1
ATOM 2983 C C . GLU B 1 82 ? -3.426 -27.578 -26.641 1 98.69 82 GLU B C 1
ATOM 2985 O O . GLU B 1 82 ? -2.246 -27.344 -26.891 1 98.69 82 GLU B O 1
ATOM 2990 N N . ALA B 1 83 ? -4.246 -26.656 -26.281 1 98.75 83 ALA B N 1
ATOM 2991 C CA . ALA B 1 83 ? -3.859 -25.25 -26.203 1 98.75 83 ALA B CA 1
ATOM 2992 C C . ALA B 1 83 ? -2.781 -25.031 -25.141 1 98.75 83 ALA B C 1
ATOM 2994 O O . ALA B 1 83 ? -1.744 -24.422 -25.422 1 98.75 83 ALA B O 1
ATOM 2995 N N . LEU B 1 84 ? -3.01 -25.562 -23.953 1 98.75 84 LEU B N 1
ATOM 2996 C CA . LEU B 1 84 ? -2.062 -25.391 -22.859 1 98.75 84 LEU B CA 1
ATOM 2997 C C . LEU B 1 84 ? -0.704 -25.984 -23.203 1 98.75 84 LEU B C 1
ATOM 2999 O O . LEU B 1 84 ? 0.334 -25.391 -22.906 1 98.75 84 LEU B O 1
ATOM 3003 N N . THR B 1 85 ? -0.71 -27.172 -23.859 1 98.44 85 THR B N 1
ATOM 3004 C CA . THR B 1 85 ? 0.534 -27.797 -24.281 1 98.44 85 THR B CA 1
ATOM 3005 C C . THR B 1 85 ? 1.291 -26.891 -25.25 1 98.44 85 THR B C 1
ATOM 3007 O O . THR B 1 85 ? 2.492 -26.672 -25.094 1 98.44 85 THR B O 1
ATOM 3010 N N . LYS B 1 86 ? 0.588 -26.328 -26.219 1 98.5 86 LYS B N 1
ATOM 3011 C CA . LYS B 1 86 ? 1.203 -25.438 -27.203 1 98.5 86 LYS B CA 1
ATOM 3012 C C . LYS B 1 86 ? 1.736 -24.172 -26.562 1 98.5 86 LYS B C 1
ATOM 3014 O O . LYS B 1 86 ? 2.801 -23.672 -26.938 1 98.5 86 LYS B O 1
ATOM 3019 N N . TYR B 1 87 ? 0.953 -23.594 -25.656 1 98.75 87 TYR B N 1
ATOM 3020 C CA . TYR B 1 87 ? 1.388 -22.391 -24.969 1 98.75 87 TYR B CA 1
ATOM 3021 C C . TYR B 1 87 ? 2.676 -22.641 -24.188 1 98.75 87 TYR B C 1
ATOM 3023 O O . TYR B 1 87 ? 3.6 -21.828 -24.234 1 98.75 87 TYR B O 1
ATOM 3031 N N . VAL B 1 88 ? 2.75 -23.781 -23.5 1 98.25 88 VAL B N 1
ATOM 3032 C CA . VAL B 1 88 ? 3.934 -24.125 -22.719 1 98.25 88 VAL B CA 1
ATOM 3033 C C . VAL B 1 88 ? 5.133 -24.312 -23.656 1 98.25 88 VAL B C 1
ATOM 3035 O O . VAL B 1 88 ? 6.234 -23.844 -23.344 1 98.25 88 VAL B O 1
ATOM 3038 N N . GLU B 1 89 ? 4.922 -24.984 -24.734 1 97.56 89 GLU B N 1
ATOM 3039 C CA . GLU B 1 89 ? 6 -25.156 -25.703 1 97.56 89 GLU B CA 1
ATOM 3040 C C . GLU B 1 89 ? 6.531 -23.812 -26.188 1 97.56 89 GLU B C 1
ATOM 3042 O O . GLU B 1 89 ? 7.742 -23.625 -26.328 1 97.56 89 GLU B O 1
ATOM 3047 N N . PHE B 1 90 ? 5.656 -22.891 -26.469 1 98.62 90 PHE B N 1
ATOM 3048 C CA . PHE B 1 90 ? 6.043 -21.531 -26.859 1 98.62 90 PHE B CA 1
ATOM 3049 C C . PHE B 1 90 ? 6.867 -20.859 -25.766 1 98.62 90 PHE B C 1
ATOM 3051 O O . PHE B 1 90 ? 7.883 -20.219 -26.047 1 98.62 90 PHE B O 1
ATOM 3058 N N . ILE B 1 91 ? 6.434 -20.984 -24.531 1 98.62 91 ILE B N 1
ATOM 3059 C CA . ILE B 1 91 ? 7.145 -20.406 -23.391 1 98.62 91 ILE B CA 1
ATOM 3060 C C . ILE B 1 91 ? 8.555 -20.984 -23.312 1 98.62 91 ILE B C 1
ATOM 3062 O O . ILE B 1 91 ? 9.531 -20.234 -23.172 1 98.62 91 ILE B O 1
ATOM 3066 N N . LEU B 1 92 ? 8.688 -22.312 -23.422 1 97.31 92 LEU B N 1
ATOM 3067 C CA . LEU B 1 92 ? 9.969 -23 -23.312 1 97.31 92 LEU B CA 1
ATOM 3068 C C . LEU B 1 92 ? 10.938 -22.516 -24.391 1 97.31 92 LEU B C 1
ATOM 3070 O O . LEU B 1 92 ? 12.148 -22.453 -24.156 1 97.31 92 LEU B O 1
ATOM 3074 N N . GLU B 1 93 ? 10.383 -22.109 -25.453 1 97.31 93 GLU B N 1
ATOM 3075 C CA . GLU B 1 93 ? 11.195 -21.688 -26.594 1 97.31 93 GLU B CA 1
ATOM 3076 C C . GLU B 1 93 ? 11.625 -20.219 -26.438 1 97.31 93 GLU B C 1
ATOM 3078 O O . GLU B 1 93 ? 12.641 -19.812 -27.016 1 97.31 93 GLU B O 1
ATOM 3083 N N . ASN B 1 94 ? 10.93 -19.406 -25.656 1 98.44 94 ASN B N 1
ATOM 3084 C CA . ASN B 1 94 ? 11.102 -17.969 -25.812 1 98.44 94 ASN B CA 1
ATOM 3085 C C . ASN B 1 94 ? 11.523 -17.312 -24.5 1 98.44 94 ASN B C 1
ATOM 3087 O O . ASN B 1 94 ? 11.773 -16.109 -24.469 1 98.44 94 ASN B O 1
ATOM 3091 N N . THR B 1 95 ? 11.648 -18.016 -23.469 1 98.12 95 THR B N 1
ATOM 3092 C CA . THR B 1 95 ? 12.125 -17.484 -22.188 1 98.12 95 THR B CA 1
ATOM 3093 C C . THR B 1 95 ? 12.68 -18.594 -21.312 1 98.12 95 THR B C 1
ATOM 3095 O O . THR B 1 95 ? 12.43 -19.781 -21.562 1 98.12 95 THR B O 1
ATOM 3098 N N . THR B 1 96 ? 13.461 -18.25 -20.297 1 97.56 96 THR B N 1
ATOM 3099 C CA . THR B 1 96 ? 13.977 -19.219 -19.312 1 97.56 96 THR B CA 1
ATOM 3100 C C . THR B 1 96 ? 13.258 -19.078 -17.984 1 97.56 96 THR B C 1
ATOM 3102 O O . THR B 1 96 ? 13.586 -19.766 -17.016 1 97.56 96 THR B O 1
ATOM 3105 N N . ALA B 1 97 ? 12.281 -18.156 -17.938 1 98.62 97 ALA B N 1
ATOM 3106 C CA . ALA B 1 97 ? 11.57 -17.891 -16.688 1 98.62 97 ALA B CA 1
ATOM 3107 C C . ALA B 1 97 ? 10.773 -19.125 -16.25 1 98.62 97 ALA B C 1
ATOM 3109 O O . ALA B 1 97 ? 10.258 -19.859 -17.094 1 98.62 97 ALA B O 1
ATOM 3110 N N . PRO B 1 98 ? 10.688 -19.344 -14.93 1 98.88 98 PRO B N 1
ATOM 3111 C CA . PRO B 1 98 ? 9.688 -20.312 -14.484 1 98.88 98 PRO B CA 1
ATOM 3112 C C . PRO B 1 98 ? 8.266 -19.922 -14.891 1 98.88 98 PRO B C 1
ATOM 3114 O O . PRO B 1 98 ? 8.016 -18.75 -15.227 1 98.88 98 PRO B O 1
ATOM 3117 N N . PHE B 1 99 ? 7.422 -20.906 -14.898 1 98.88 99 PHE B N 1
ATOM 3118 C CA . PHE B 1 99 ? 6.055 -20.609 -15.312 1 98.88 99 PHE B CA 1
ATOM 3119 C C . PHE B 1 99 ? 5.062 -21.531 -14.602 1 98.88 99 PHE B C 1
ATOM 3121 O O . PHE B 1 99 ? 5.395 -22.656 -14.258 1 98.88 99 PHE B O 1
ATOM 3128 N N . LEU B 1 100 ? 3.9 -20.984 -14.328 1 98.88 100 LEU B N 1
ATOM 3129 C CA . LEU B 1 100 ? 2.777 -21.75 -13.789 1 98.88 100 LEU B CA 1
ATOM 3130 C C . LEU B 1 100 ? 2.037 -22.484 -14.898 1 98.88 100 LEU B C 1
ATOM 3132 O O . LEU B 1 100 ? 1.808 -21.938 -15.977 1 98.88 100 LEU B O 1
ATOM 3136 N N . LEU B 1 101 ? 1.731 -23.75 -14.68 1 98.75 101 LEU B N 1
ATOM 3137 C CA . LEU B 1 101 ? 0.735 -24.484 -15.453 1 98.75 101 LEU B CA 1
ATOM 3138 C C . LEU B 1 101 ? -0.664 -24.25 -14.891 1 98.75 101 LEU B C 1
ATOM 3140 O O . LEU B 1 101 ? -1.02 -24.812 -13.852 1 98.75 101 LEU B O 1
ATOM 3144 N N . ASP B 1 102 ? -1.406 -23.469 -15.594 1 98.62 102 ASP B N 1
ATOM 3145 C CA . ASP B 1 102 ? -2.643 -22.969 -14.992 1 98.62 102 ASP B CA 1
ATOM 3146 C C . ASP B 1 102 ? -3.846 -23.281 -15.891 1 98.62 102 ASP B C 1
ATOM 3148 O O . ASP B 1 102 ? -3.785 -23.078 -17.109 1 98.62 102 ASP B O 1
ATOM 3152 N N . SER B 1 103 ? -4.883 -23.75 -15.305 1 98.31 103 SER B N 1
ATOM 3153 C CA . SER B 1 103 ? -6.191 -23.984 -15.898 1 98.31 103 SER B CA 1
ATOM 3154 C C . SER B 1 103 ? -7.266 -24.156 -14.828 1 98.31 103 SER B C 1
ATOM 3156 O O . SER B 1 103 ? -6.984 -24.656 -13.734 1 98.31 103 SER B O 1
ATOM 3158 N N . ILE B 1 104 ? -8.445 -23.734 -15.156 1 94.69 104 ILE B N 1
ATOM 3159 C CA . ILE B 1 104 ? -9.562 -23.953 -14.25 1 94.69 104 ILE B CA 1
ATOM 3160 C C . ILE B 1 104 ? -9.805 -25.453 -14.086 1 94.69 104 ILE B C 1
ATOM 3162 O O . ILE B 1 104 ? -10.219 -25.906 -13.016 1 94.69 104 ILE B O 1
ATOM 3166 N N . SER B 1 105 ? -9.438 -26.25 -15.109 1 96.75 105 SER B N 1
ATOM 3167 C CA . SER B 1 105 ? -9.719 -27.688 -15.125 1 96.75 105 SER B CA 1
ATOM 3168 C C . SER B 1 105 ? -8.477 -28.5 -14.758 1 96.75 105 SER B C 1
ATOM 3170 O O . SER B 1 105 ? -7.496 -28.5 -15.508 1 96.75 105 SER B O 1
ATOM 3172 N N . PRO B 1 106 ? -8.555 -29.266 -13.625 1 97.19 106 PRO B N 1
ATOM 3173 C CA . PRO B 1 106 ? -7.438 -30.156 -13.312 1 97.19 106 PRO B CA 1
ATOM 3174 C C . PRO B 1 106 ? -7.156 -31.156 -14.438 1 97.19 106 PRO B C 1
ATOM 3176 O O . PRO B 1 106 ? -6 -31.531 -14.656 1 97.19 106 PRO B O 1
ATOM 3179 N N . ASP B 1 107 ? -8.211 -31.531 -15.172 1 97.81 107 ASP B N 1
ATOM 3180 C CA . ASP B 1 107 ? -8.039 -32.469 -16.266 1 97.81 107 ASP B CA 1
ATOM 3181 C C . ASP B 1 107 ? -7.176 -31.875 -17.375 1 97.81 107 ASP B C 1
ATOM 3183 O O . ASP B 1 107 ? -6.379 -32.594 -18 1 97.81 107 ASP B O 1
ATOM 3187 N N . VAL B 1 108 ? -7.375 -30.641 -17.594 1 98.5 108 VAL B N 1
ATOM 3188 C CA . VAL B 1 108 ? -6.582 -29.953 -18.609 1 98.5 108 VAL B CA 1
ATOM 3189 C C . VAL B 1 108 ? -5.125 -29.875 -18.172 1 98.5 108 VAL B C 1
ATOM 3191 O O . VAL B 1 108 ? -4.215 -30.156 -18.953 1 98.5 108 VAL B O 1
ATOM 3194 N N . ARG B 1 109 ? -4.848 -29.562 -16.953 1 98.44 109 ARG B N 1
ATOM 3195 C CA . ARG B 1 109 ? -3.486 -29.5 -16.422 1 98.44 109 ARG B CA 1
ATOM 3196 C C . ARG B 1 109 ? -2.812 -30.875 -16.484 1 98.44 109 ARG B C 1
ATOM 3198 O O . ARG B 1 109 ? -1.681 -30.984 -16.969 1 98.44 109 ARG B O 1
ATOM 3205 N N . VAL B 1 110 ? -3.523 -31.891 -16.031 1 97.75 110 VAL B N 1
ATOM 3206 C CA . VAL B 1 110 ? -2.99 -33.25 -16 1 97.75 110 VAL B CA 1
ATOM 3207 C C . VAL B 1 110 ? -2.707 -33.719 -17.438 1 97.75 110 VAL B C 1
ATOM 3209 O O . VAL B 1 110 ? -1.662 -34.344 -17.688 1 97.75 110 VAL B O 1
ATOM 3212 N N . GLY B 1 111 ? -3.67 -33.469 -18.328 1 98 111 GLY B N 1
ATOM 3213 C CA . GLY B 1 111 ? -3.457 -33.812 -19.719 1 98 111 GLY B CA 1
ATOM 3214 C C . GLY B 1 111 ? -2.23 -33.156 -20.328 1 98 111 GLY B C 1
ATOM 3215 O O . GLY B 1 111 ? -1.442 -33.812 -21.016 1 98 111 GLY B O 1
ATOM 3216 N N . ALA B 1 112 ? -2.09 -31.859 -20.094 1 97.69 112 ALA B N 1
ATOM 3217 C CA . ALA B 1 112 ? -0.933 -31.141 -20.609 1 97.69 112 ALA B CA 1
ATOM 3218 C C . ALA B 1 112 ? 0.367 -31.688 -20.031 1 97.69 112 ALA B C 1
ATOM 3220 O O . ALA B 1 112 ? 1.36 -31.828 -20.75 1 97.69 112 ALA B O 1
ATOM 3221 N N . LEU B 1 113 ? 0.391 -32.094 -18.766 1 96.19 113 LEU B N 1
ATOM 3222 C CA . LEU B 1 113 ? 1.567 -32.656 -18.125 1 96.19 113 LEU B CA 1
ATOM 3223 C C . LEU B 1 113 ? 1.994 -33.969 -18.828 1 96.19 113 LEU B C 1
ATOM 3225 O O . LEU B 1 113 ? 3.188 -34.188 -19.047 1 96.19 113 LEU B O 1
ATOM 3229 N N . LYS B 1 114 ? 1.043 -34.75 -19.141 1 94.94 114 LYS B N 1
ATOM 3230 C CA . LYS B 1 114 ? 1.328 -36.031 -19.812 1 94.94 114 LYS B CA 1
ATOM 3231 C C . LYS B 1 114 ? 1.954 -35.781 -21.188 1 94.94 114 LYS B C 1
ATOM 3233 O O . LYS B 1 114 ? 2.869 -36.5 -21.578 1 94.94 114 LYS B O 1
ATOM 3238 N N . ASN B 1 115 ? 1.515 -34.781 -21.797 1 95.75 115 ASN B N 1
ATOM 3239 C CA . ASN B 1 115 ? 2.027 -34.469 -23.141 1 95.75 115 ASN B CA 1
ATOM 3240 C C . ASN B 1 115 ? 3.439 -33.875 -23.062 1 95.75 115 ASN B C 1
ATOM 3242 O O . ASN B 1 115 ? 4.242 -34.094 -23.984 1 95.75 115 ASN B O 1
ATOM 3246 N N . LEU B 1 116 ? 3.703 -33.094 -22.047 1 94.38 116 LEU B N 1
ATOM 3247 C CA . LEU B 1 116 ? 4.988 -32.438 -21.906 1 94.38 116 LEU B CA 1
ATOM 3248 C C . LEU B 1 116 ? 6.078 -33.406 -21.5 1 94.38 116 LEU B C 1
ATOM 3250 O O . LEU B 1 116 ? 7.262 -33.188 -21.766 1 94.38 116 LEU B O 1
ATOM 3254 N N . GLY B 1 117 ? 5.688 -34.562 -20.875 1 87.5 117 GLY B N 1
ATOM 3255 C CA . GLY B 1 117 ? 6.625 -35.594 -20.484 1 87.5 117 GLY B CA 1
ATOM 3256 C C . GLY B 1 117 ? 7.484 -35.219 -19.297 1 87.5 117 GLY B C 1
ATOM 3257 O O . GLY B 1 117 ? 7.023 -34.5 -18.391 1 87.5 117 GLY B O 1
ATOM 3258 N N . LYS B 1 118 ? 8.633 -35.844 -19.219 1 90.06 118 LYS B N 1
ATOM 3259 C CA . LYS B 1 118 ? 9.484 -35.688 -18.047 1 90.06 118 LYS B CA 1
ATOM 3260 C C . LYS B 1 118 ? 10.781 -34.969 -18.391 1 90.06 118 LYS B C 1
ATOM 3262 O O . LYS B 1 118 ? 11.852 -35.344 -17.891 1 90.06 118 LYS B O 1
ATOM 3267 N N . ASP B 1 119 ? 10.609 -34.031 -19.234 1 89.75 119 ASP B N 1
ATOM 3268 C CA . ASP B 1 119 ? 11.75 -33.219 -19.609 1 89.75 119 ASP B CA 1
ATOM 3269 C C . ASP B 1 119 ? 12.305 -32.438 -18.422 1 89.75 119 ASP B C 1
ATOM 3271 O O . ASP B 1 119 ? 11.586 -31.688 -17.781 1 89.75 119 ASP B O 1
ATOM 3275 N N . PRO B 1 120 ? 13.617 -32.656 -18.109 1 92.12 120 PRO B N 1
ATOM 3276 C CA . PRO B 1 120 ? 14.227 -31.969 -16.969 1 92.12 120 PRO B CA 1
ATOM 3277 C C . PRO B 1 120 ? 14.078 -30.453 -17.031 1 92.12 120 PRO B C 1
ATOM 3279 O O . PRO B 1 120 ? 13.969 -29.781 -16 1 92.12 120 PRO B O 1
ATOM 3282 N N . GLU B 1 121 ? 14.102 -29.891 -18.312 1 91.5 121 GLU B N 1
ATOM 3283 C CA . GLU B 1 121 ? 13.945 -28.453 -18.484 1 91.5 121 GLU B CA 1
ATOM 3284 C C . GLU B 1 121 ? 12.562 -27.984 -18.047 1 91.5 121 GLU B C 1
ATOM 3286 O O . GLU B 1 121 ? 12.406 -26.859 -17.562 1 91.5 121 GLU B O 1
ATOM 3291 N N . ILE B 1 122 ? 11.625 -28.781 -18.109 1 93.62 122 ILE B N 1
ATOM 3292 C CA . ILE B 1 122 ? 10.266 -28.484 -17.672 1 93.62 122 ILE B CA 1
ATOM 3293 C C . ILE B 1 122 ? 10.164 -28.672 -16.156 1 93.62 122 ILE B C 1
ATOM 3295 O O . ILE B 1 122 ? 9.625 -27.812 -15.453 1 93.62 122 ILE B O 1
ATOM 3299 N N . GLN B 1 123 ? 10.75 -29.703 -15.633 1 94.88 123 GLN B N 1
ATOM 3300 C CA . GLN B 1 123 ? 10.641 -30.047 -14.219 1 94.88 123 GLN B CA 1
ATOM 3301 C C . GLN B 1 123 ? 11.242 -28.969 -13.336 1 94.88 123 GLN B C 1
ATOM 3303 O O . GLN B 1 123 ? 10.75 -28.703 -12.234 1 94.88 123 GLN B O 1
ATOM 3308 N N . LYS B 1 124 ? 12.219 -28.297 -13.828 1 95.25 124 LYS B N 1
ATOM 3309 C CA . LYS B 1 124 ? 12.891 -27.312 -12.992 1 95.25 124 LYS B CA 1
ATOM 3310 C C . LYS B 1 124 ? 12.164 -25.969 -13.031 1 95.25 124 LYS B C 1
ATOM 3312 O O . LYS B 1 124 ? 12.359 -25.141 -12.148 1 95.25 124 LYS B O 1
ATOM 3317 N N . ARG B 1 125 ? 11.32 -25.797 -14.055 1 97.69 125 ARG B N 1
ATOM 3318 C CA . ARG B 1 125 ? 10.734 -24.469 -14.273 1 97.69 125 ARG B CA 1
ATOM 3319 C C . ARG B 1 125 ? 9.234 -24.5 -14 1 97.69 125 ARG B C 1
ATOM 3321 O O . ARG B 1 125 ? 8.641 -23.469 -13.68 1 97.69 125 ARG B O 1
ATOM 3328 N N . LEU B 1 126 ? 8.641 -25.625 -14.25 1 98.31 126 LEU B N 1
ATOM 3329 C CA . LEU B 1 126 ? 7.184 -25.703 -14.242 1 98.31 126 LEU B CA 1
ATOM 3330 C C . LEU B 1 126 ? 6.645 -25.75 -12.812 1 98.31 126 LEU B C 1
ATOM 3332 O O . LEU B 1 126 ? 7.121 -26.547 -12 1 98.31 126 LEU B O 1
ATOM 3336 N N . ILE B 1 127 ? 5.758 -24.906 -12.5 1 98.88 127 ILE B N 1
ATOM 3337 C CA . ILE B 1 127 ? 5.043 -24.828 -11.227 1 98.88 127 ILE B CA 1
ATOM 3338 C C . ILE B 1 127 ? 3.586 -25.234 -11.438 1 98.88 127 ILE B C 1
ATOM 3340 O O . ILE B 1 127 ? 2.871 -24.625 -12.234 1 98.88 127 ILE B O 1
ATOM 3344 N N . TYR B 1 128 ? 3.092 -26.25 -10.781 1 98.81 128 TYR B N 1
ATOM 3345 C CA . TYR B 1 128 ? 1.703 -26.688 -10.906 1 98.81 128 TYR B CA 1
ATOM 3346 C C . TYR B 1 128 ? 0.769 -25.719 -10.188 1 98.81 128 TYR B C 1
ATOM 3348 O O . TYR B 1 128 ? 0.94 -25.453 -8.992 1 98.81 128 TYR B O 1
ATOM 3356 N N . ASN B 1 129 ? -0.189 -25.172 -10.828 1 98.69 129 ASN B N 1
ATOM 3357 C CA . ASN B 1 129 ? -1.157 -24.219 -10.281 1 98.69 129 ASN B CA 1
ATOM 3358 C C . ASN B 1 129 ? -2.592 -24.688 -10.531 1 98.69 129 ASN B C 1
ATOM 3360 O O . ASN B 1 129 ? -3.123 -24.484 -11.633 1 98.69 129 ASN B O 1
ATOM 3364 N N . SER B 1 130 ? -3.193 -25.391 -9.539 1 98.19 130 SER B N 1
ATOM 3365 C CA . SER B 1 130 ? -2.746 -25.5 -8.156 1 98.19 130 SER B CA 1
ATOM 3366 C C . SER B 1 130 ? -3.338 -26.734 -7.48 1 98.19 130 SER B C 1
ATOM 3368 O O . SER B 1 130 ? -4.262 -27.359 -8.016 1 98.19 130 SER B O 1
ATOM 3370 N N . ILE B 1 131 ? -2.682 -27.141 -6.422 1 98.5 131 ILE B N 1
ATOM 3371 C CA . ILE B 1 131 ? -3.275 -28.125 -5.527 1 98.5 131 ILE B CA 1
ATOM 3372 C C . ILE B 1 131 ? -4.219 -27.438 -4.547 1 98.5 131 ILE B C 1
ATOM 3374 O O . ILE B 1 131 ? -3.799 -26.547 -3.793 1 98.5 131 ILE B O 1
ATOM 3378 N N . GLU B 1 132 ? -5.508 -27.797 -4.59 1 97.38 132 GLU B N 1
ATOM 3379 C CA . GLU B 1 132 ? -6.527 -27.172 -3.752 1 97.38 132 GLU B CA 1
ATOM 3380 C C . GLU B 1 132 ? -7.375 -28.234 -3.041 1 97.38 132 GLU B C 1
ATOM 3382 O O . GLU B 1 132 ? -7.078 -29.422 -3.113 1 97.38 132 GLU B O 1
ATOM 3387 N N . GLU B 1 133 ? -8.336 -27.812 -2.311 1 95.69 133 GLU B N 1
ATOM 3388 C CA . GLU B 1 133 ? -9.094 -28.656 -1.382 1 95.69 133 GLU B CA 1
ATOM 3389 C C . GLU B 1 133 ? -9.648 -29.875 -2.084 1 95.69 133 GLU B C 1
ATOM 3391 O O . GLU B 1 133 ? -9.711 -30.969 -1.495 1 95.69 133 GLU B O 1
ATOM 3396 N N . HIS B 1 134 ? -10.016 -29.766 -3.346 1 95.62 134 HIS B N 1
ATOM 3397 C CA . HIS B 1 134 ? -10.703 -30.859 -4.031 1 95.62 134 HIS B CA 1
ATOM 3398 C C . HIS B 1 134 ? -9.75 -31.609 -4.953 1 95.62 134 HIS B C 1
ATOM 3400 O O . HIS B 1 134 ? -10.18 -32.188 -5.961 1 95.62 134 HIS B O 1
ATOM 3406 N N . TYR B 1 135 ? -8.562 -31.625 -4.625 1 97.25 135 TYR B N 1
ATOM 3407 C CA . TYR B 1 135 ? -7.621 -32.406 -5.414 1 97.25 135 TYR B CA 1
ATOM 3408 C C . TYR B 1 135 ? -8.047 -33.875 -5.477 1 97.25 135 TYR B C 1
ATOM 3410 O O . TYR B 1 135 ? -8.727 -34.344 -4.574 1 97.25 135 TYR B O 1
ATOM 3418 N N . THR B 1 136 ? -7.656 -34.594 -6.543 1 97.75 136 THR B N 1
ATOM 3419 C CA . THR B 1 136 ? -7.883 -36.031 -6.688 1 97.75 136 THR B CA 1
ATOM 3420 C C . THR B 1 136 ? -6.566 -36.781 -6.602 1 97.75 136 THR B C 1
ATOM 3422 O O . THR B 1 136 ? -5.496 -36.219 -6.855 1 97.75 136 THR B O 1
ATOM 3425 N N . GLU B 1 137 ? -6.746 -38.031 -6.246 1 97.88 137 GLU B N 1
ATOM 3426 C CA . GLU B 1 137 ? -5.562 -38.906 -6.223 1 97.88 137 GLU B CA 1
ATOM 3427 C C . GLU B 1 137 ? -4.926 -39 -7.605 1 97.88 137 GLU B C 1
ATOM 3429 O O . GLU B 1 137 ? -3.705 -39.094 -7.727 1 97.88 137 GLU B O 1
ATOM 3434 N N . GLU B 1 138 ? -5.719 -38.969 -8.602 1 97.5 138 GLU B N 1
ATOM 3435 C CA . GLU B 1 138 ? -5.223 -38.969 -9.969 1 97.5 138 GLU B CA 1
ATOM 3436 C C . GLU B 1 138 ? -4.375 -37.75 -10.273 1 97.5 138 GLU B C 1
ATOM 3438 O O . GLU B 1 138 ? -3.332 -37.844 -10.922 1 97.5 138 GLU B O 1
ATOM 3443 N N . GLU B 1 139 ? -4.844 -36.656 -9.898 1 97.94 139 GLU B N 1
ATOM 3444 C CA . GLU B 1 139 ? -4.109 -35.406 -10.078 1 97.94 139 GLU B CA 1
ATOM 3445 C C . GLU B 1 139 ? -2.762 -35.469 -9.359 1 97.94 139 GLU B C 1
ATOM 3447 O O . GLU B 1 139 ? -1.729 -35.125 -9.953 1 97.94 139 GLU B O 1
ATOM 3452 N N . LEU B 1 140 ? -2.768 -35.875 -8.094 1 98.56 140 LEU B N 1
ATOM 3453 C CA . LEU B 1 140 ? -1.537 -35.969 -7.312 1 98.56 140 LEU B CA 1
ATOM 3454 C C . LEU B 1 140 ? -0.564 -36.938 -7.949 1 98.56 140 LEU B C 1
ATOM 3456 O O . LEU B 1 140 ? 0.64 -36.688 -8.008 1 98.56 140 LEU B O 1
ATOM 3460 N N . ALA B 1 141 ? -1.114 -38.062 -8.391 1 98.19 141 ALA B N 1
ATOM 3461 C CA . ALA B 1 141 ? -0.285 -39.094 -9.039 1 98.19 141 ALA B CA 1
ATOM 3462 C C . ALA B 1 141 ? 0.357 -38.531 -10.312 1 98.19 141 ALA B C 1
ATOM 3464 O O . ALA B 1 141 ? 1.519 -38.812 -10.602 1 98.19 141 ALA B O 1
ATOM 3465 N N . ALA B 1 142 ? -0.381 -37.781 -11.086 1 97.62 142 ALA B N 1
ATOM 3466 C CA . ALA B 1 142 ? 0.134 -37.188 -12.312 1 97.62 142 ALA B CA 1
ATOM 3467 C C . ALA B 1 142 ? 1.272 -36.188 -12.016 1 97.62 142 ALA B C 1
ATOM 3469 O O . ALA B 1 142 ? 2.271 -36.156 -12.742 1 97.62 142 ALA B O 1
ATOM 3470 N N . ILE B 1 143 ? 1.119 -35.406 -10.984 1 98.19 143 ILE B N 1
ATOM 3471 C CA . ILE B 1 143 ? 2.148 -34.469 -10.57 1 98.19 143 ILE B CA 1
ATOM 3472 C C . ILE B 1 143 ? 3.42 -35.219 -10.188 1 98.19 143 ILE B C 1
ATOM 3474 O O . ILE B 1 143 ? 4.512 -34.875 -10.648 1 98.19 143 ILE B O 1
ATOM 3478 N N . LYS B 1 144 ? 3.209 -36.25 -9.414 1 97.75 144 LYS B N 1
ATOM 3479 C CA . LYS B 1 144 ? 4.332 -37.062 -8.977 1 97.75 144 LYS B CA 1
ATOM 3480 C C . LYS B 1 144 ? 5.043 -37.719 -10.164 1 97.75 144 LYS B C 1
ATOM 3482 O O . LYS B 1 144 ? 6.273 -37.688 -10.234 1 97.75 144 LYS B O 1
ATOM 3487 N N . GLU B 1 145 ? 4.25 -38.281 -10.992 1 97.12 145 GLU B N 1
ATOM 3488 C CA . GLU B 1 145 ? 4.805 -38.938 -12.164 1 97.12 145 GLU B CA 1
ATOM 3489 C C . GLU B 1 145 ? 5.586 -37.969 -13.039 1 97.12 145 GLU B C 1
ATOM 3491 O O . GLU B 1 145 ? 6.621 -38.312 -13.602 1 97.12 145 GLU B O 1
ATOM 3496 N N . ALA B 1 146 ? 5.133 -36.719 -13.148 1 96.75 146 ALA B N 1
ATOM 3497 C CA . ALA B 1 146 ? 5.785 -35.688 -13.961 1 96.75 146 ALA B CA 1
ATOM 3498 C C . ALA B 1 146 ? 7.062 -35.219 -13.289 1 96.75 146 ALA B C 1
ATOM 3500 O O . ALA B 1 146 ? 7.902 -34.562 -13.938 1 96.75 146 ALA B O 1
ATOM 3501 N N . GLY B 1 147 ? 7.211 -35.469 -11.953 1 97.25 147 GLY B N 1
ATOM 3502 C CA . GLY B 1 147 ? 8.414 -35.125 -11.219 1 97.25 147 GLY B CA 1
ATOM 3503 C C . GLY B 1 147 ? 8.477 -33.625 -10.852 1 97.25 147 GLY B C 1
ATOM 3504 O O . GLY B 1 147 ? 9.562 -33.062 -10.719 1 97.25 147 GLY B O 1
ATOM 3505 N N . LEU B 1 148 ? 7.371 -33 -10.797 1 97.62 148 LEU B N 1
ATOM 3506 C CA . LEU B 1 148 ? 7.34 -31.578 -10.438 1 97.62 148 LEU B CA 1
ATOM 3507 C C . LEU B 1 148 ? 7.707 -31.391 -8.969 1 97.62 148 LEU B C 1
ATOM 3509 O O . LEU B 1 148 ? 7.32 -32.188 -8.117 1 97.62 148 LEU B O 1
ATOM 3513 N N . LYS B 1 149 ? 8.406 -30.312 -8.688 1 97.88 149 LYS B N 1
ATOM 3514 C CA . LYS B 1 149 ? 8.891 -30.094 -7.328 1 97.88 149 LYS B CA 1
ATOM 3515 C C . LYS B 1 149 ? 8.242 -28.875 -6.699 1 97.88 149 LYS B C 1
ATOM 3517 O O . LYS B 1 149 ? 8.344 -28.656 -5.488 1 97.88 149 LYS B O 1
ATOM 3522 N N . THR B 1 150 ? 7.621 -28.078 -7.5 1 98.75 150 THR B N 1
ATOM 3523 C CA . THR B 1 150 ? 7.02 -26.844 -7.016 1 98.75 150 THR B CA 1
ATOM 3524 C C . THR B 1 150 ? 5.543 -26.781 -7.391 1 98.75 150 THR B C 1
ATOM 3526 O O . THR B 1 150 ? 5.156 -27.172 -8.492 1 98.75 150 THR B O 1
ATOM 3529 N N . ALA B 1 151 ? 4.707 -26.281 -6.5 1 98.94 151 ALA B N 1
ATOM 3530 C CA . ALA B 1 151 ? 3.287 -26.078 -6.777 1 98.94 151 ALA B CA 1
ATOM 3531 C C . ALA B 1 151 ? 2.744 -24.891 -5.98 1 98.94 151 ALA B C 1
ATOM 3533 O O . ALA B 1 151 ? 3.275 -24.547 -4.918 1 98.94 151 ALA B O 1
ATOM 3534 N N . VAL B 1 152 ? 1.812 -24.25 -6.516 1 98.94 152 VAL B N 1
ATOM 3535 C CA . VAL B 1 152 ? 0.975 -23.359 -5.734 1 98.94 152 VAL B CA 1
ATOM 3536 C C . VAL B 1 152 ? -0.021 -24.156 -4.906 1 98.94 152 VAL B C 1
ATOM 3538 O O . VAL B 1 152 ? -0.674 -25.062 -5.422 1 98.94 152 VAL B O 1
ATOM 3541 N N . ILE B 1 153 ? -0.064 -23.875 -3.643 1 98.94 153 ILE B N 1
ATOM 3542 C CA . ILE B 1 153 ? -1.034 -24.484 -2.734 1 98.94 153 ILE B CA 1
ATOM 3543 C C . ILE B 1 153 ? -2.154 -23.484 -2.441 1 98.94 153 ILE B C 1
ATOM 3545 O O . ILE B 1 153 ? -1.951 -22.516 -1.714 1 98.94 153 ILE B O 1
ATOM 3549 N N . LEU B 1 154 ? -3.318 -23.734 -3.002 1 98.5 154 LEU B N 1
ATOM 3550 C CA . LEU B 1 154 ? -4.449 -22.828 -2.793 1 98.5 154 LEU B CA 1
ATOM 3551 C C . LEU B 1 154 ? -5.227 -23.219 -1.541 1 98.5 154 LEU B C 1
ATOM 3553 O O . LEU B 1 154 ? -6.023 -24.172 -1.569 1 98.5 154 LEU B O 1
ATOM 3557 N N . ALA B 1 155 ? -5.016 -22.484 -0.499 1 98 155 ALA B N 1
ATOM 3558 C CA . ALA B 1 155 ? -5.684 -22.734 0.777 1 98 155 ALA B CA 1
ATOM 3559 C C . ALA B 1 155 ? -6.938 -21.875 0.911 1 98 155 ALA B C 1
ATOM 3561 O O . ALA B 1 155 ? -7.055 -21.078 1.846 1 98 155 ALA B O 1
ATOM 3562 N N . PHE B 1 156 ? -7.887 -22.078 0.019 1 96.81 156 PHE B N 1
ATOM 3563 C CA . PHE B 1 156 ? -9.125 -21.312 -0.032 1 96.81 156 PHE B CA 1
ATOM 3564 C C . PHE B 1 156 ? -10.281 -22.172 -0.497 1 96.81 156 PHE B C 1
ATOM 3566 O O . PHE B 1 156 ? -10.125 -23.016 -1.394 1 96.81 156 PHE B O 1
ATOM 3573 N N . SER B 1 157 ? -11.422 -22.016 0.197 1 93.88 157 SER B N 1
ATOM 3574 C CA . SER B 1 157 ? -12.648 -22.688 -0.228 1 93.88 157 SER B CA 1
ATOM 3575 C C . SER B 1 157 ? -13.883 -21.953 0.286 1 93.88 157 SER B C 1
ATOM 3577 O O . SER B 1 157 ? -13.773 -21.047 1.111 1 93.88 157 SER B O 1
ATOM 3579 N N . LYS B 1 158 ? -15.031 -22.344 -0.179 1 91.25 158 LYS B N 1
ATOM 3580 C CA . LYS B 1 158 ? -16.297 -21.734 0.248 1 91.25 158 LYS B CA 1
ATOM 3581 C C . LYS B 1 158 ? -16.531 -21.953 1.74 1 91.25 158 LYS B C 1
ATOM 3583 O O . LYS B 1 158 ? -17.25 -21.188 2.379 1 91.25 158 LYS B O 1
ATOM 3588 N N . LYS B 1 159 ? -15.883 -22.953 2.238 1 91.06 159 LYS B N 1
ATOM 3589 C CA . LYS B 1 159 ? -16.062 -23.281 3.652 1 91.06 159 LYS B CA 1
ATOM 3590 C C . LYS B 1 159 ? -14.922 -22.688 4.492 1 91.06 159 LYS B C 1
ATOM 3592 O O . LYS B 1 159 ? -14.969 -22.734 5.723 1 91.06 159 LYS B O 1
ATOM 3597 N N . ALA B 1 160 ? -13.898 -22.141 3.832 1 93.38 160 ALA B N 1
ATOM 3598 C CA . ALA B 1 160 ? -12.734 -21.594 4.523 1 93.38 1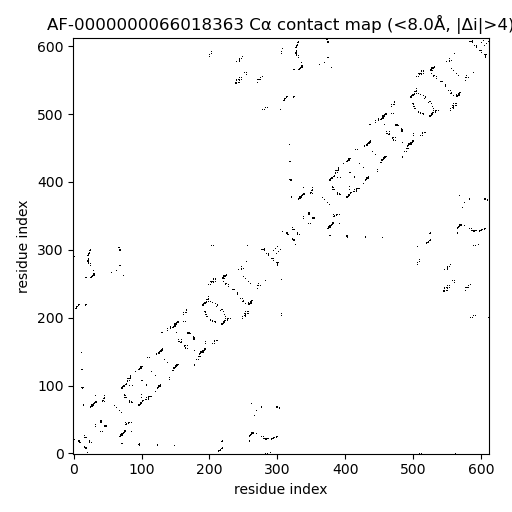60 ALA B CA 1
ATOM 3599 C C . ALA B 1 160 ? -12.469 -20.156 4.105 1 93.38 160 ALA B C 1
ATOM 3601 O O . ALA B 1 160 ? -11.445 -19.859 3.488 1 93.38 160 ALA B O 1
ATOM 3602 N N . LEU B 1 161 ? -13.383 -19.297 4.57 1 93.94 161 LEU B N 1
ATOM 3603 C CA . LEU B 1 161 ? -13.297 -17.906 4.176 1 93.94 161 LEU B CA 1
ATOM 3604 C C . LEU B 1 161 ? -12.422 -17.125 5.148 1 93.94 161 LEU B C 1
ATOM 3606 O O . LEU B 1 161 ? -11.609 -16.281 4.727 1 93.94 161 LEU B O 1
ATOM 3610 N N . LYS B 1 162 ? -12.555 -17.375 6.426 1 95.81 162 LYS B N 1
ATOM 3611 C CA . LYS B 1 162 ? -11.758 -16.688 7.434 1 95.81 162 LYS B CA 1
ATOM 3612 C C . LYS B 1 162 ? -10.32 -17.203 7.445 1 95.81 162 LYS B C 1
ATOM 3614 O O . LYS B 1 162 ? -10.07 -18.375 7.145 1 95.81 162 LYS B O 1
ATOM 3619 N N . PRO B 1 163 ? -9.414 -16.375 7.812 1 97.25 163 PRO B N 1
ATOM 3620 C CA . PRO B 1 163 ? -8 -16.734 7.77 1 97.25 163 PRO B CA 1
ATOM 3621 C C . PRO B 1 163 ? -7.703 -18.031 8.531 1 97.25 163 PRO B C 1
ATOM 3623 O O . PRO B 1 163 ? -6.98 -18.891 8.023 1 97.25 163 PRO B O 1
ATOM 3626 N N . ASN B 1 164 ? -8.266 -18.188 9.711 1 96.5 164 ASN B N 1
ATOM 3627 C CA . ASN B 1 164 ? -7.984 -19.391 10.5 1 96.5 164 ASN B CA 1
ATOM 3628 C C . ASN B 1 164 ? -8.477 -20.656 9.797 1 96.5 164 ASN B C 1
ATOM 3630 O O . ASN B 1 164 ? -7.836 -21.703 9.891 1 96.5 164 ASN B O 1
ATOM 3634 N N . ALA B 1 165 ? -9.586 -20.578 9.156 1 97.25 165 ALA B N 1
ATOM 3635 C CA . ALA B 1 165 ? -10.109 -21.719 8.414 1 97.25 165 ALA B CA 1
ATOM 3636 C C . ALA B 1 165 ? -9.211 -22.062 7.234 1 97.25 165 ALA B C 1
ATOM 3638 O O . ALA B 1 165 ? -9.086 -23.234 6.867 1 97.25 165 ALA B O 1
ATOM 3639 N N . ARG B 1 166 ? -8.57 -21.125 6.637 1 98.38 166 ARG B N 1
ATOM 3640 C CA . ARG B 1 166 ? -7.637 -21.328 5.539 1 98.38 166 ARG B CA 1
ATOM 3641 C C . ARG B 1 166 ? -6.375 -22.031 6.023 1 98.38 166 ARG B C 1
ATOM 3643 O O . ARG B 1 166 ? -5.84 -22.906 5.332 1 98.38 166 ARG B O 1
ATOM 3650 N N . ILE B 1 167 ? -5.953 -21.672 7.246 1 98.38 167 ILE B N 1
ATOM 3651 C CA . ILE B 1 167 ? -4.797 -22.312 7.852 1 98.38 167 ILE B CA 1
ATOM 3652 C C . ILE B 1 167 ? -5.133 -23.766 8.172 1 98.38 167 ILE B C 1
ATOM 3654 O O . ILE B 1 167 ? -4.301 -24.672 7.992 1 98.38 167 ILE B O 1
ATOM 3658 N N . ASP B 1 168 ? -6.375 -23.984 8.594 1 97.75 168 ASP B N 1
ATOM 3659 C CA . ASP B 1 168 ? -6.832 -25.344 8.852 1 97.75 168 ASP B CA 1
ATOM 3660 C C . ASP B 1 168 ? -6.805 -26.172 7.574 1 97.75 168 ASP B C 1
ATOM 3662 O O . ASP B 1 168 ? -6.43 -27.359 7.605 1 97.75 168 ASP B O 1
ATOM 3666 N N . LEU B 1 169 ? -7.176 -25.594 6.473 1 97.5 169 LEU B N 1
ATOM 3667 C CA . LEU B 1 169 ? -7.129 -26.266 5.18 1 97.5 169 LEU B CA 1
ATOM 3668 C C . LEU B 1 169 ? -5.695 -26.625 4.812 1 97.5 169 LEU B C 1
ATOM 3670 O O . LEU B 1 169 ? -5.445 -27.703 4.27 1 97.5 169 LEU B O 1
ATOM 3674 N N . LEU B 1 170 ? -4.812 -25.766 5.102 1 98.19 170 LEU B N 1
ATOM 3675 C CA . LEU B 1 170 ? -3.4 -25.922 4.777 1 98.19 170 LEU B CA 1
ATOM 3676 C C . LEU B 1 170 ? -2.781 -27.047 5.598 1 98.19 170 LEU B C 1
ATOM 3678 O O . LEU B 1 170 ? -2.125 -27.938 5.051 1 98.19 170 LEU B O 1
ATOM 3682 N N . GLN B 1 171 ? -3.088 -27.109 6.902 1 97.31 171 GLN B N 1
ATOM 3683 C CA . GLN B 1 171 ? -2.418 -27.984 7.848 1 97.31 171 GLN B CA 1
ATOM 3684 C C . GLN B 1 171 ? -3.191 -29.297 8.023 1 97.31 171 GLN B C 1
ATOM 3686 O O . GLN B 1 171 ? -2.627 -30.297 8.445 1 97.31 171 GLN B O 1
ATOM 3691 N N . GLY B 1 172 ? -4.422 -29.266 7.738 1 96.25 172 GLY B N 1
ATOM 3692 C CA . GLY B 1 172 ? -5.312 -30.344 8.102 1 96.25 172 GLY B CA 1
ATOM 3693 C C . GLY B 1 172 ? -5.973 -30.156 9.453 1 96.25 172 GLY B C 1
ATOM 3694 O O . GLY B 1 172 ? -5.434 -29.469 10.32 1 96.25 172 GLY B O 1
ATOM 3695 N N . LYS B 1 173 ? -7.043 -30.625 9.492 1 91.69 173 LYS B N 1
ATOM 3696 C CA . LYS B 1 173 ? -7.801 -30.594 10.734 1 91.69 173 LYS B CA 1
ATOM 3697 C C . LYS B 1 173 ? -8.688 -31.828 10.883 1 91.69 173 LYS B C 1
ATOM 3699 O O . LYS B 1 173 ? -9.242 -32.312 9.898 1 91.69 173 LYS B O 1
ATOM 3704 N N . ASP B 1 174 ? -8.672 -32.219 12.211 1 89.56 174 ASP B N 1
ATOM 3705 C CA . ASP B 1 174 ? -9.438 -33.438 12.539 1 89.56 174 ASP B CA 1
ATOM 3706 C C . ASP B 1 174 ? -8.969 -34.625 11.703 1 89.56 174 ASP B C 1
ATOM 3708 O O . ASP B 1 174 ? -7.785 -34.938 11.695 1 89.56 174 ASP B O 1
ATOM 3712 N N . ASP B 1 175 ? -9.766 -35.25 10.828 1 90.25 175 ASP B N 1
ATOM 3713 C CA . ASP B 1 175 ? -9.391 -36.438 10.07 1 90.25 175 ASP B CA 1
ATOM 3714 C C . ASP B 1 175 ? -9.18 -36.094 8.594 1 90.25 175 ASP B C 1
ATOM 3716 O O . ASP B 1 175 ? -9.039 -37 7.766 1 90.25 175 ASP B O 1
ATOM 3720 N N . LYS B 1 176 ? -9.039 -34.781 8.445 1 93.56 176 LYS B N 1
ATOM 3721 C CA . LYS B 1 176 ? -8.828 -34.406 7.051 1 93.56 176 LYS B CA 1
ATOM 3722 C C . LYS B 1 176 ? -7.371 -34.031 6.789 1 93.56 176 LYS B C 1
ATOM 3724 O O . LYS B 1 176 ? -6.77 -33.281 7.543 1 93.56 176 LYS B O 1
ATOM 3729 N N . GLU B 1 177 ? -6.797 -34.656 5.75 1 96.44 177 GLU B N 1
ATOM 3730 C CA . GLU B 1 177 ? -5.422 -34.375 5.344 1 96.44 177 GLU B CA 1
ATOM 3731 C C . GLU B 1 177 ? -5.262 -32.938 4.906 1 96.44 177 GLU B C 1
ATOM 3733 O O . GLU B 1 177 ? -6.105 -32.406 4.184 1 96.44 177 GLU B O 1
ATOM 3738 N N . GLY B 1 178 ? -4.219 -32.281 5.395 1 97.94 178 GLY B N 1
ATOM 3739 C CA . GLY B 1 178 ? -3.92 -30.922 4.957 1 97.94 178 GLY B CA 1
ATOM 3740 C C . GLY B 1 178 ? -3.377 -30.859 3.539 1 97.94 178 GLY B C 1
ATOM 3741 O O . GLY B 1 178 ? -2.867 -31.844 3.02 1 97.94 178 GLY B O 1
ATOM 3742 N N . LEU B 1 179 ? -3.385 -29.719 2.986 1 98.69 179 LEU B N 1
ATOM 3743 C CA . LEU B 1 179 ? -2.947 -29.531 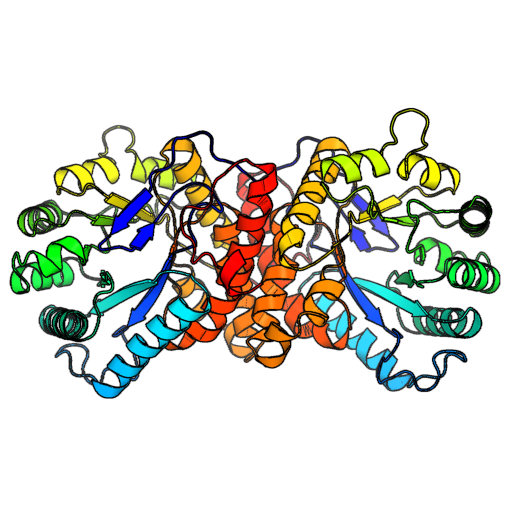1.607 1 98.69 179 LEU B CA 1
ATOM 3744 C C . LEU B 1 179 ? -1.438 -29.703 1.486 1 98.69 179 LEU B C 1
ATOM 3746 O O . LEU B 1 179 ? -0.944 -30.172 0.46 1 98.69 179 LEU B O 1
ATOM 3750 N N . ILE B 1 180 ? -0.688 -29.328 2.533 1 98.75 180 ILE B N 1
ATOM 3751 C CA . ILE B 1 180 ? 0.761 -29.484 2.52 1 98.75 180 ILE B CA 1
ATOM 3752 C C . ILE B 1 180 ? 1.11 -30.984 2.492 1 98.75 180 ILE B C 1
ATOM 3754 O O . ILE B 1 180 ? 1.98 -31.406 1.73 1 98.75 180 ILE B O 1
ATOM 3758 N N . ALA B 1 181 ? 0.426 -31.719 3.318 1 98.62 181 ALA B N 1
ATOM 3759 C CA . ALA B 1 181 ? 0.66 -33.156 3.334 1 98.62 181 ALA B CA 1
ATOM 3760 C C . ALA B 1 181 ? 0.322 -33.781 1.985 1 98.62 181 ALA B C 1
ATOM 3762 O O . ALA B 1 181 ? 1.063 -34.656 1.484 1 98.62 181 ALA B O 1
ATOM 3763 N N . ALA B 1 182 ? -0.782 -33.406 1.401 1 98.75 182 ALA B N 1
ATOM 3764 C CA . ALA B 1 182 ? -1.173 -33.875 0.082 1 98.75 182 ALA B CA 1
ATOM 3765 C C . ALA B 1 182 ? -0.119 -33.531 -0.966 1 98.75 182 ALA B C 1
ATOM 3767 O O . ALA B 1 182 ? 0.224 -34.375 -1.81 1 98.75 182 ALA B O 1
ATOM 3768 N N . ALA B 1 183 ? 0.403 -32.312 -0.939 1 98.88 183 ALA B N 1
ATOM 3769 C CA . ALA B 1 183 ? 1.432 -31.875 -1.873 1 98.88 183 ALA B CA 1
ATOM 3770 C C . ALA B 1 183 ? 2.707 -32.688 -1.721 1 98.88 183 ALA B C 1
ATOM 3772 O O . ALA B 1 183 ? 3.334 -33.062 -2.715 1 98.88 183 ALA B O 1
ATOM 3773 N N . LYS B 1 184 ? 3.033 -32.969 -0.498 1 98.75 184 LYS B N 1
ATOM 3774 C CA . LYS B 1 184 ? 4.215 -33.781 -0.24 1 98.75 184 LYS B CA 1
ATOM 3775 C C . LYS B 1 184 ? 4.059 -35.188 -0.827 1 98.75 184 LYS B C 1
ATOM 3777 O O . LYS B 1 184 ? 5 -35.75 -1.399 1 98.75 184 LYS B O 1
ATOM 3782 N N . ARG B 1 185 ? 2.838 -35.719 -0.69 1 98.31 185 ARG B N 1
ATOM 3783 C CA . ARG B 1 185 ? 2.576 -37.031 -1.275 1 98.31 185 ARG B CA 1
ATOM 3784 C C . ARG B 1 185 ? 2.738 -37 -2.791 1 98.31 185 ARG B C 1
ATOM 3786 O O . ARG B 1 185 ? 3.141 -38 -3.4 1 98.31 185 ARG B O 1
ATOM 3793 N N . ALA B 1 186 ? 2.539 -35.844 -3.336 1 98.62 186 ALA B N 1
ATOM 3794 C CA . ALA B 1 186 ? 2.648 -35.688 -4.785 1 98.62 186 ALA B CA 1
ATOM 3795 C C . ALA B 1 186 ? 4.09 -35.406 -5.203 1 98.62 186 ALA B C 1
ATOM 3797 O O . ALA B 1 186 ? 4.379 -35.25 -6.387 1 98.62 186 ALA B O 1
ATOM 3798 N N . GLY B 1 187 ? 5.008 -35.344 -4.219 1 98.38 187 GLY B N 1
ATOM 3799 C CA . GLY B 1 187 ? 6.418 -35.156 -4.512 1 98.38 187 GLY B CA 1
ATOM 3800 C C . GLY B 1 187 ? 6.828 -33.688 -4.527 1 98.38 187 GLY B C 1
ATOM 3801 O O . GLY B 1 187 ? 7.965 -33.375 -4.875 1 98.38 187 GLY B O 1
ATOM 3802 N N . ILE B 1 188 ? 5.957 -32.812 -4.156 1 98.75 188 ILE B N 1
ATOM 3803 C CA . ILE B 1 188 ? 6.242 -31.391 -4.121 1 98.75 188 ILE B CA 1
ATOM 3804 C C . ILE B 1 188 ? 7.137 -31.078 -2.924 1 98.75 188 ILE B C 1
ATOM 3806 O O . ILE B 1 188 ? 6.914 -31.578 -1.821 1 98.75 188 ILE B O 1
ATOM 3810 N N . GLU B 1 189 ? 8.133 -30.234 -3.115 1 98.56 189 GLU B N 1
ATOM 3811 C CA . GLU B 1 189 ? 9.094 -29.844 -2.086 1 98.56 189 GLU B CA 1
ATOM 3812 C C . GLU B 1 189 ? 9.039 -28.344 -1.807 1 98.56 189 GLU B C 1
ATOM 3814 O O . GLU B 1 189 ? 9.469 -27.891 -0.742 1 98.56 189 GLU B O 1
ATOM 3819 N N . GLN B 1 190 ? 8.594 -27.625 -2.791 1 98.81 190 GLN B N 1
ATOM 3820 C CA . GLN B 1 190 ? 8.477 -26.172 -2.691 1 98.81 190 GLN B CA 1
ATOM 3821 C C . GLN B 1 190 ? 7.012 -25.734 -2.77 1 98.81 190 GLN B C 1
ATOM 3823 O O . GLN B 1 190 ? 6.34 -25.984 -3.775 1 98.81 190 GLN B O 1
ATOM 3828 N N . PHE B 1 191 ? 6.543 -25.031 -1.698 1 98.94 191 PHE B N 1
ATOM 3829 C CA . PHE B 1 191 ? 5.133 -24.688 -1.544 1 98.94 191 PHE B CA 1
ATOM 3830 C C . PHE B 1 191 ? 4.926 -23.188 -1.672 1 98.94 191 PHE B C 1
ATOM 3832 O O . PHE B 1 191 ? 5.363 -22.422 -0.814 1 98.94 191 PHE B O 1
ATOM 3839 N N . LEU B 1 192 ? 4.348 -22.75 -2.729 1 98.94 192 LEU B N 1
ATOM 3840 C CA . LEU B 1 192 ? 3.885 -21.359 -2.812 1 98.94 192 LEU B CA 1
ATOM 3841 C C . LEU B 1 192 ? 2.447 -21.234 -2.318 1 98.94 192 LEU B C 1
ATOM 3843 O O . LEU B 1 192 ? 1.505 -21.562 -3.045 1 98.94 192 LEU B O 1
ATOM 3847 N N . VAL B 1 193 ? 2.238 -20.766 -1.137 1 98.94 193 VAL B N 1
ATOM 3848 C CA . VAL B 1 193 ? 0.932 -20.812 -0.488 1 98.94 193 VAL B CA 1
ATOM 3849 C C . VAL B 1 193 ? 0.11 -19.578 -0.895 1 98.94 193 VAL B C 1
ATOM 3851 O O . VAL B 1 193 ? 0.547 -18.453 -0.711 1 98.94 193 VAL B O 1
ATOM 3854 N N . ASP B 1 194 ? -1.036 -19.828 -1.452 1 98.88 194 ASP B N 1
ATOM 3855 C CA . ASP B 1 194 ? -2.004 -18.812 -1.845 1 98.88 194 ASP B CA 1
ATOM 3856 C C . ASP B 1 194 ? -3.32 -18.984 -1.088 1 98.88 194 ASP B C 1
ATOM 3858 O O . ASP B 1 194 ? -4.137 -19.828 -1.438 1 98.88 194 ASP B O 1
ATOM 3862 N N . PRO B 1 195 ? -3.619 -18.125 -0.129 1 98.56 195 PRO B N 1
ATOM 3863 C CA . PRO B 1 195 ? -4.863 -18.25 0.635 1 98.56 195 PRO B CA 1
ATOM 3864 C C . PRO B 1 195 ? -6.07 -17.672 -0.101 1 98.56 195 PRO B C 1
ATOM 3866 O O . PRO B 1 195 ? -7.137 -17.5 0.495 1 98.56 195 PRO B O 1
ATOM 3869 N N . GLY B 1 196 ? -5.887 -17.312 -1.307 1 97.81 196 GLY B N 1
ATOM 3870 C CA . GLY B 1 196 ? -6.996 -16.938 -2.17 1 97.81 196 GLY B CA 1
ATOM 3871 C C . GLY B 1 196 ? -7.539 -15.555 -1.875 1 97.81 196 GLY B C 1
ATOM 3872 O O . GLY B 1 196 ? -7.41 -15.055 -0.754 1 97.81 196 GLY B O 1
ATOM 3873 N N . VAL B 1 197 ? -8.141 -14.953 -2.857 1 97.81 197 VAL B N 1
ATOM 3874 C CA . VAL B 1 197 ? -8.781 -13.641 -2.738 1 97.81 197 VAL B CA 1
ATOM 3875 C C . VAL B 1 197 ? -10.219 -13.719 -3.25 1 97.81 197 VAL B C 1
ATOM 3877 O O . VAL B 1 197 ? -10.453 -14.125 -4.391 1 97.81 197 VAL B O 1
ATOM 3880 N N . LEU B 1 198 ? -11.133 -13.312 -2.391 1 95.94 198 LEU B N 1
ATOM 3881 C CA . LEU B 1 198 ? -12.539 -13.359 -2.777 1 95.94 198 LEU B CA 1
ATOM 3882 C C . LEU B 1 198 ? -12.953 -12.062 -3.461 1 95.94 198 LEU B C 1
ATOM 3884 O O . LEU B 1 198 ? -13.586 -12.086 -4.52 1 95.94 198 LEU B O 1
ATOM 3888 N N . ASP B 1 199 ? -12.711 -10.953 -2.883 1 96.62 199 ASP B N 1
ATOM 3889 C CA . ASP B 1 199 ? -13.016 -9.617 -3.387 1 96.62 199 ASP B CA 1
ATOM 3890 C C . ASP B 1 199 ? -12.008 -8.594 -2.873 1 96.62 199 ASP B C 1
ATOM 3892 O O . ASP B 1 199 ? -11.086 -8.945 -2.131 1 96.62 199 ASP B O 1
ATOM 3896 N N . VAL B 1 200 ? -12.141 -7.395 -3.338 1 97.81 200 VAL B N 1
ATOM 3897 C CA . VAL B 1 200 ? -11.141 -6.371 -3.027 1 97.81 200 VAL B CA 1
ATOM 3898 C C . VAL B 1 200 ? -11.117 -6.121 -1.522 1 97.81 200 VAL B C 1
ATOM 3900 O O . VAL B 1 200 ? -10.047 -6.156 -0.902 1 97.81 200 VAL B O 1
ATOM 3903 N N . ALA B 1 201 ? -12.234 -5.918 -0.862 1 96.19 201 ALA B N 1
ATOM 3904 C CA . ALA B 1 201 ? -12.281 -5.586 0.56 1 96.19 201 ALA B CA 1
ATOM 3905 C C . ALA B 1 201 ? -11.695 -6.707 1.406 1 96.19 201 ALA B C 1
ATOM 3907 O O . ALA B 1 201 ? -10.883 -6.457 2.303 1 96.19 201 ALA B O 1
ATOM 3908 N N . SER B 1 202 ? -11.977 -7.898 1.086 1 95.69 202 SER B N 1
ATOM 3909 C CA . SER B 1 202 ? -11.555 -9.031 1.902 1 95.69 202 SER B CA 1
ATOM 3910 C C . SER B 1 202 ? -10.125 -9.445 1.591 1 95.69 202 SER B C 1
ATOM 3912 O O . SER B 1 202 ? -9.602 -10.398 2.168 1 95.69 202 SER B O 1
ATOM 3914 N N . ASN B 1 203 ? -9.484 -8.742 0.691 1 97.5 203 ASN B N 1
ATOM 3915 C CA . ASN B 1 203 ? -8.055 -8.938 0.491 1 97.5 203 ASN B CA 1
ATOM 3916 C C . ASN B 1 203 ? -7.281 -8.766 1.795 1 97.5 203 ASN B C 1
ATOM 3918 O O . ASN B 1 203 ? -6.176 -9.297 1.938 1 97.5 203 ASN B O 1
ATOM 3922 N N . SER B 1 204 ? -7.848 -8.102 2.76 1 97.25 204 SER B N 1
ATOM 3923 C CA . SER B 1 204 ? -7.258 -7.977 4.09 1 97.25 204 SER B CA 1
ATOM 3924 C C . SER B 1 204 ? -7.23 -9.32 4.809 1 97.25 204 SER B C 1
ATOM 3926 O O . SER B 1 204 ? -6.277 -9.625 5.531 1 97.25 204 SER B O 1
ATOM 3928 N N . TRP B 1 205 ? -8.289 -10.156 4.621 1 97.69 205 TRP B N 1
ATOM 3929 C CA . TRP B 1 205 ? -8.297 -11.492 5.215 1 97.69 205 TRP B CA 1
ATOM 3930 C C . TRP B 1 205 ? -7.238 -12.383 4.578 1 97.69 205 TRP B C 1
ATOM 3932 O O . TRP B 1 205 ? -6.586 -13.164 5.266 1 97.69 205 TRP B O 1
ATOM 3942 N N . THR B 1 206 ? -7.145 -12.25 3.279 1 98.19 206 THR B N 1
ATOM 3943 C CA . THR B 1 206 ? -6.082 -12.969 2.578 1 98.19 206 THR B CA 1
ATOM 3944 C C . THR B 1 206 ? -4.715 -12.562 3.117 1 98.19 206 THR B C 1
ATOM 3946 O O . THR B 1 206 ? -3.865 -13.422 3.371 1 98.19 206 THR B O 1
ATOM 3949 N N . THR B 1 207 ? -4.516 -11.297 3.307 1 97.94 207 THR B N 1
ATOM 3950 C CA . THR B 1 207 ? -3.268 -10.75 3.834 1 97.94 207 THR B CA 1
ATOM 3951 C C . THR B 1 207 ? -2.99 -11.289 5.234 1 97.94 207 THR B C 1
ATOM 3953 O O . THR B 1 207 ? -1.858 -11.672 5.543 1 97.94 207 THR B O 1
ATOM 3956 N N . GLU B 1 208 ? -4.023 -11.352 6.055 1 97.62 208 GLU B N 1
ATOM 3957 C CA . GLU B 1 208 ? -3.895 -11.93 7.387 1 97.62 208 GLU B CA 1
ATOM 3958 C C . GLU B 1 208 ? -3.465 -13.391 7.316 1 97.62 208 GLU B C 1
ATOM 3960 O O . GLU B 1 208 ? -2.602 -13.828 8.078 1 97.62 208 GLU B O 1
ATOM 3965 N N . ALA B 1 209 ? -4.07 -14.117 6.434 1 98.25 209 ALA B N 1
ATOM 3966 C CA . ALA B 1 209 ? -3.723 -15.523 6.273 1 98.25 209 ALA B CA 1
ATOM 3967 C C . ALA B 1 209 ? -2.273 -15.688 5.824 1 98.25 209 ALA B C 1
ATOM 3969 O O . ALA B 1 209 ? -1.561 -16.578 6.309 1 98.25 209 ALA B O 1
ATOM 3970 N N . ILE B 1 210 ? -1.823 -14.844 4.922 1 98.56 210 ILE B N 1
ATOM 3971 C CA . ILE B 1 210 ? -0.44 -14.883 4.457 1 98.56 210 ILE B CA 1
ATOM 3972 C C . ILE B 1 210 ? 0.502 -14.609 5.629 1 98.56 210 ILE B C 1
ATOM 3974 O O . ILE B 1 210 ? 1.513 -15.297 5.793 1 98.56 210 ILE B O 1
ATOM 3978 N N . ASN B 1 211 ? 0.155 -13.594 6.371 1 97.44 211 ASN B N 1
ATOM 3979 C CA . ASN B 1 211 ? 0.961 -13.266 7.543 1 97.44 211 ASN B CA 1
ATOM 3980 C C . ASN B 1 211 ? 1.103 -14.461 8.477 1 97.44 211 ASN B C 1
ATOM 3982 O O . ASN B 1 211 ? 2.201 -14.758 8.945 1 97.44 211 ASN B O 1
ATOM 3986 N N . VAL B 1 212 ? 0.025 -15.203 8.742 1 97.62 212 VAL B N 1
ATOM 3987 C CA . VAL B 1 212 ? 0.033 -16.359 9.625 1 97.62 212 VAL B CA 1
ATOM 3988 C C . VAL B 1 212 ? 0.864 -17.484 9.008 1 97.62 212 VAL B C 1
ATOM 3990 O O . VAL B 1 212 ? 1.655 -18.141 9.695 1 97.62 212 VAL B O 1
ATOM 3993 N N . VAL B 1 213 ? 0.713 -17.719 7.691 1 98.62 213 VAL B N 1
ATOM 3994 C CA . VAL B 1 213 ? 1.474 -18.734 6.98 1 98.62 213 VAL B CA 1
ATOM 3995 C C . VAL B 1 213 ? 2.969 -18.484 7.168 1 98.62 213 VAL B C 1
ATOM 3997 O O . VAL B 1 213 ? 3.721 -19.422 7.484 1 98.62 213 VAL B O 1
ATOM 4000 N N . LYS B 1 214 ? 3.383 -17.266 7.016 1 98.31 214 LYS B N 1
ATOM 4001 C CA . LYS B 1 214 ? 4.789 -16.906 7.145 1 98.31 214 LYS B CA 1
ATOM 4002 C C . LYS B 1 214 ? 5.258 -17.031 8.594 1 98.31 214 LYS B C 1
ATOM 4004 O O . LYS B 1 214 ? 6.34 -17.547 8.859 1 98.31 214 LYS B O 1
ATOM 4009 N N . GLU B 1 215 ? 4.465 -16.594 9.523 1 97.56 215 GLU B N 1
ATOM 4010 C CA . GLU B 1 215 ? 4.844 -16.562 10.938 1 97.56 215 GLU B CA 1
ATOM 4011 C C . GLU B 1 215 ? 4.926 -17.984 11.508 1 97.56 215 GLU B C 1
ATOM 4013 O O . GLU B 1 215 ? 5.785 -18.266 12.344 1 97.56 215 GLU B O 1
ATOM 4018 N N . GLN B 1 216 ? 4.031 -18.828 11.07 1 97.94 216 GLN B N 1
ATOM 4019 C CA . GLN B 1 216 ? 3.938 -20.141 11.719 1 97.94 216 GLN B CA 1
ATOM 4020 C C . GLN B 1 216 ? 4.762 -21.172 10.969 1 97.94 216 GLN B C 1
ATOM 4022 O O . GLN B 1 216 ? 5.32 -22.094 11.578 1 97.94 216 GLN B O 1
ATOM 4027 N N . PHE B 1 217 ? 4.805 -21.031 9.602 1 98.25 217 PHE B N 1
ATOM 4028 C CA . PHE B 1 217 ? 5.367 -22.141 8.828 1 98.25 217 PHE B CA 1
ATOM 4029 C C . PHE B 1 217 ? 6.598 -21.688 8.055 1 98.25 217 PHE B C 1
ATOM 4031 O O . PHE B 1 217 ? 7.418 -22.516 7.641 1 98.25 217 PHE B O 1
ATOM 4038 N N . GLY B 1 218 ? 6.703 -20.406 7.781 1 98.62 218 GLY B N 1
ATOM 4039 C CA . GLY B 1 218 ? 7.836 -19.859 7.051 1 98.62 218 GLY B CA 1
ATOM 4040 C C . GLY B 1 218 ? 7.75 -20.094 5.555 1 98.62 218 GLY B C 1
ATOM 4041 O O . GLY B 1 218 ? 8.695 -19.812 4.82 1 98.62 218 GLY B O 1
ATOM 4042 N N . TYR B 1 219 ? 6.625 -20.672 5.09 1 98.88 219 TYR B N 1
ATOM 4043 C CA . TYR B 1 219 ? 6.457 -20.891 3.656 1 98.88 219 TYR B CA 1
ATOM 4044 C C . TYR B 1 219 ? 6.281 -19.562 2.93 1 98.88 219 TYR B C 1
ATOM 4046 O O . TYR B 1 219 ? 5.691 -18.625 3.471 1 98.88 219 TYR B O 1
ATOM 4054 N N . PRO B 1 220 ? 6.824 -19.5 1.654 1 98.94 220 PRO B N 1
ATOM 4055 C CA . PRO B 1 220 ? 6.445 -18.328 0.854 1 98.94 220 PRO B CA 1
ATOM 4056 C C . PRO B 1 220 ? 4.934 -18.203 0.689 1 98.94 220 PRO B C 1
ATOM 4058 O O . PRO B 1 220 ? 4.258 -19.156 0.317 1 98.94 220 PRO B O 1
ATOM 4061 N N . GLY B 1 221 ? 4.41 -17.031 1.029 1 98.88 221 GLY B N 1
ATOM 4062 C CA . GLY B 1 221 ? 2.998 -16.719 0.868 1 98.88 221 GLY B CA 1
ATOM 4063 C C . GLY B 1 221 ? 2.738 -15.648 -0.175 1 98.88 221 GLY B C 1
ATOM 4064 O O . GLY B 1 221 ? 3.551 -14.734 -0.354 1 98.88 221 GLY B O 1
ATOM 4065 N N . GLY B 1 222 ? 1.665 -15.711 -0.898 1 98.75 222 GLY B N 1
ATOM 4066 C CA . GLY B 1 222 ? 1.207 -14.734 -1.873 1 98.75 222 GLY B CA 1
ATOM 4067 C C . GLY B 1 222 ? -0.25 -14.914 -2.256 1 98.75 222 GLY B C 1
ATOM 4068 O O . GLY B 1 222 ? -0.995 -15.617 -1.574 1 98.75 222 GLY B O 1
ATOM 4069 N N . CYS B 1 223 ? -0.659 -14.148 -3.26 1 98.75 223 CYS B N 1
ATOM 4070 C CA . CYS B 1 223 ? -2.064 -14.227 -3.643 1 98.75 223 CYS B CA 1
ATOM 4071 C C . CYS B 1 223 ? -2.275 -13.672 -5.047 1 98.75 223 CYS B C 1
ATOM 4073 O O . CYS B 1 223 ? -1.329 -13.211 -5.688 1 98.75 223 CYS B O 1
ATOM 4075 N N . ALA B 1 224 ? -3.562 -13.82 -5.523 1 98.56 224 ALA B N 1
ATOM 4076 C CA . ALA B 1 224 ? -3.979 -13.344 -6.84 1 98.56 224 ALA B CA 1
ATOM 4077 C C . ALA B 1 224 ? -5.105 -12.32 -6.727 1 98.56 224 ALA B C 1
ATOM 4079 O O . ALA B 1 224 ? -6.223 -12.562 -7.184 1 98.56 224 ALA B O 1
ATOM 4080 N N . PRO B 1 225 ? -4.762 -11.125 -6.25 1 98.25 225 PRO B N 1
ATOM 4081 C CA . PRO B 1 225 ? -5.836 -10.141 -6.098 1 98.25 225 PRO B CA 1
ATOM 4082 C C . PRO B 1 225 ? -6.348 -9.617 -7.438 1 98.25 225 PRO B C 1
ATOM 4084 O O . PRO B 1 225 ? -7.379 -8.938 -7.488 1 98.25 225 PRO B O 1
ATOM 4087 N N . SER B 1 226 ? -5.699 -9.93 -8.5 1 96.88 226 SER B N 1
ATOM 4088 C CA . SER B 1 226 ? -6.047 -9.461 -9.836 1 96.88 226 SER B CA 1
ATOM 4089 C C . SER B 1 226 ? -7.488 -9.82 -10.188 1 96.88 226 SER B C 1
ATOM 4091 O O . SER B 1 226 ? -8.203 -9.016 -10.789 1 96.88 226 SER B O 1
ATOM 4093 N N . ASN B 1 227 ? -7.934 -10.984 -9.828 1 91 227 ASN B N 1
ATOM 4094 C CA . ASN B 1 227 ? -9.297 -11.414 -10.148 1 91 227 ASN B CA 1
ATOM 4095 C C . ASN B 1 227 ? -10.336 -10.492 -9.523 1 91 227 ASN B C 1
ATOM 4097 O O . ASN B 1 227 ? -11.391 -10.242 -10.109 1 91 227 ASN B O 1
ATOM 4101 N N . ALA B 1 228 ? -10.031 -9.984 -8.359 1 95.75 228 ALA B N 1
ATOM 4102 C CA . ALA B 1 228 ? -10.922 -9.055 -7.68 1 95.75 228 ALA B CA 1
ATOM 4103 C C . ALA B 1 228 ? -10.836 -7.66 -8.289 1 95.75 228 ALA B C 1
ATOM 4105 O O . ALA B 1 228 ? -11.859 -7.012 -8.516 1 95.75 228 ALA B O 1
ATOM 4106 N N . VAL B 1 229 ? -9.68 -7.223 -8.641 1 97.31 229 VAL B N 1
ATOM 4107 C CA . VAL B 1 229 ? -9.422 -5.863 -9.109 1 97.31 229 VAL B CA 1
ATOM 4108 C C . VAL B 1 229 ? -10.047 -5.664 -10.484 1 97.31 229 VAL B C 1
ATOM 4110 O O . VAL B 1 229 ? -10.75 -4.676 -10.719 1 97.31 229 VAL B O 1
ATOM 4113 N N . TYR B 1 230 ? -9.859 -6.629 -11.383 1 95.94 230 TYR B N 1
ATOM 4114 C CA . TYR B 1 230 ? -10.273 -6.434 -12.773 1 95.94 230 TYR B CA 1
ATOM 4115 C C . TYR B 1 230 ? -11.758 -6.723 -12.945 1 95.94 230 TYR B C 1
ATOM 4117 O O . TYR B 1 230 ? -12.344 -6.398 -13.984 1 95.94 230 TYR B O 1
ATOM 4125 N N . LEU B 1 231 ? -12.391 -7.223 -11.914 1 94.38 231 LEU B N 1
ATOM 4126 C CA . LEU B 1 231 ? -13.836 -7.41 -11.945 1 94.38 231 LEU B CA 1
ATOM 4127 C C . LEU B 1 231 ? -14.539 -6.277 -11.203 1 94.38 231 LEU B C 1
ATOM 4129 O O . LEU B 1 231 ? -15.773 -6.223 -11.172 1 94.38 231 LEU B O 1
ATOM 4133 N N . TRP B 1 232 ? -13.812 -5.422 -10.656 1 96.12 232 TRP B N 1
ATOM 4134 C CA . TRP B 1 232 ? -14.352 -4.301 -9.898 1 96.12 232 TRP B CA 1
ATOM 4135 C C . TRP B 1 232 ? -14.875 -3.213 -10.828 1 96.12 232 TRP B C 1
ATOM 4137 O O . TRP B 1 232 ? -14.227 -2.188 -11.031 1 96.12 232 TRP B O 1
ATOM 4147 N N . LYS B 1 233 ? -16.078 -3.354 -11.352 1 93.06 233 LYS B N 1
ATOM 4148 C CA . LYS B 1 233 ? -16.672 -2.545 -12.414 1 93.06 233 LYS B CA 1
ATOM 4149 C C . LYS B 1 233 ? -16.703 -1.068 -12.023 1 93.06 233 LYS B C 1
ATOM 4151 O O . LYS B 1 233 ? -16.359 -0.201 -12.828 1 93.06 233 LYS B O 1
ATOM 4156 N N . LYS B 1 234 ? -17.109 -0.792 -10.812 1 88.75 234 LYS B N 1
ATOM 4157 C CA . LYS B 1 234 ? -17.234 0.583 -10.336 1 88.75 234 LYS B CA 1
ATOM 4158 C C . LYS B 1 234 ? -15.906 1.324 -10.43 1 88.75 234 LYS B C 1
ATOM 4160 O O . LYS B 1 234 ? -15.875 2.506 -10.781 1 88.75 234 LYS B O 1
ATOM 4165 N N . MET B 1 235 ? -14.891 0.626 -10.219 1 92.94 235 MET B N 1
ATOM 4166 C CA . MET B 1 235 ? -13.578 1.277 -10.227 1 92.94 235 MET B CA 1
ATOM 4167 C C . MET B 1 235 ? -12.992 1.303 -11.633 1 92.94 235 MET B C 1
ATOM 4169 O O . MET B 1 235 ? -12.367 2.285 -12.031 1 92.94 235 MET B O 1
ATOM 4173 N N . ARG B 1 236 ? -13.219 0.326 -12.383 1 93.38 236 ARG B N 1
ATOM 4174 C CA . ARG B 1 236 ? -12.719 0.266 -13.75 1 93.38 236 ARG B CA 1
ATOM 4175 C C . ARG B 1 236 ? -13.281 1.413 -14.586 1 93.38 236 ARG B C 1
ATOM 4177 O O . ARG B 1 236 ? -12.586 1.953 -15.453 1 93.38 236 ARG B O 1
ATOM 4184 N N . SER B 1 237 ? -14.484 1.811 -14.305 1 94.88 237 SER B N 1
ATOM 4185 C CA . SER B 1 237 ? -15.164 2.84 -15.086 1 94.88 237 SER B CA 1
ATOM 4186 C C . SER B 1 237 ? -14.539 4.211 -14.852 1 94.88 237 SER B C 1
ATOM 4188 O O . SER B 1 237 ? -14.773 5.148 -15.617 1 94.88 237 SER B O 1
ATOM 4190 N N . LYS B 1 238 ? -13.695 4.375 -13.812 1 95.19 238 LYS B N 1
ATOM 4191 C CA . LYS B 1 238 ? -13.078 5.66 -13.5 1 95.19 238 LYS B CA 1
ATOM 4192 C C . LYS B 1 238 ? -11.914 5.957 -14.445 1 95.19 238 LYS B C 1
ATOM 4194 O O . LYS B 1 238 ? -11.492 7.105 -14.57 1 95.19 238 LYS B O 1
ATOM 4199 N N . GLY B 1 239 ? -11.391 4.961 -15.047 1 96.75 239 GLY B N 1
ATOM 4200 C CA . GLY B 1 239 ? -10.359 5.156 -16.062 1 96.75 239 GLY B CA 1
ATOM 4201 C C . GLY B 1 239 ? -8.992 5.438 -15.477 1 96.75 239 GLY B C 1
ATOM 4202 O O . GLY B 1 239 ? -8.797 5.34 -14.258 1 96.75 23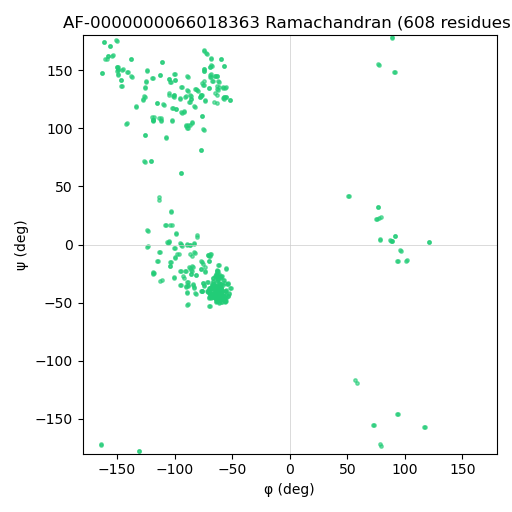9 GLY B O 1
ATOM 4203 N N . THR B 1 240 ? -7.977 5.809 -16.375 1 97.75 240 THR B N 1
ATOM 4204 C CA . THR B 1 240 ? -6.594 6.102 -16.016 1 97.75 240 THR B CA 1
ATOM 4205 C C . THR B 1 240 ? -6.465 7.523 -15.477 1 97.75 240 THR B C 1
ATOM 4207 O O . THR B 1 240 ? -7.027 8.461 -16.047 1 97.75 240 THR B O 1
ATOM 4210 N N . PRO B 1 241 ? -5.836 7.715 -14.445 1 98.38 241 PRO B N 1
ATOM 4211 C CA . PRO B 1 241 ? -5.008 6.754 -13.711 1 98.38 241 PRO B CA 1
ATOM 4212 C C . PRO B 1 241 ? -5.738 6.129 -12.523 1 98.38 241 PRO B C 1
ATOM 4214 O O . PRO B 1 241 ? -5.125 5.43 -11.719 1 98.38 241 PRO B O 1
ATOM 4217 N N . PHE B 1 242 ? -7.023 6.371 -12.43 1 98.25 242 PHE B N 1
ATOM 4218 C CA . PHE B 1 242 ? -7.742 6.09 -11.188 1 98.25 242 PHE B CA 1
ATOM 4219 C C . PHE B 1 242 ? -7.855 4.586 -10.961 1 98.25 242 PHE B C 1
ATOM 4221 O O . PHE B 1 242 ? -7.672 4.113 -9.836 1 98.25 242 PHE B O 1
ATOM 4228 N N . PHE B 1 243 ? -8.07 3.883 -12.008 1 98.12 243 PHE B N 1
ATOM 4229 C CA . PHE B 1 243 ? -8.133 2.428 -11.914 1 98.12 243 PHE B CA 1
ATOM 4230 C C . PHE B 1 243 ? -6.785 1.862 -11.469 1 98.12 243 PHE B C 1
ATOM 4232 O O . PHE B 1 243 ? -6.73 1.026 -10.57 1 98.12 243 PHE B O 1
ATOM 4239 N N . GLU B 1 244 ? -5.691 2.344 -12.047 1 98.62 244 GLU B N 1
ATOM 4240 C CA . GLU B 1 244 ? -4.359 1.83 -11.75 1 98.62 244 GLU B CA 1
ATOM 4241 C C . GLU B 1 244 ? -3.947 2.145 -10.312 1 98.62 244 GLU B C 1
ATOM 4243 O O . GLU B 1 244 ? -3.312 1.323 -9.648 1 98.62 244 GLU B O 1
ATOM 4248 N N . VAL B 1 245 ? -4.352 3.271 -9.828 1 98.69 245 VAL B N 1
ATOM 4249 C CA . VAL B 1 245 ? -3.973 3.676 -8.484 1 98.69 245 VAL B CA 1
ATOM 4250 C C . VAL B 1 245 ? -4.719 2.82 -7.457 1 98.69 245 VAL B C 1
ATOM 4252 O O . VAL B 1 245 ? -4.141 2.406 -6.449 1 98.69 245 VAL B O 1
ATOM 4255 N N . ALA B 1 246 ? -5.969 2.553 -7.715 1 98.5 246 ALA B N 1
ATOM 4256 C CA . ALA B 1 246 ? -6.723 1.646 -6.852 1 98.5 246 ALA B CA 1
ATOM 4257 C C . ALA B 1 246 ? -6.145 0.235 -6.902 1 98.5 246 ALA B C 1
ATOM 4259 O O . ALA B 1 246 ? -5.977 -0.41 -5.863 1 98.5 246 ALA B O 1
ATOM 4260 N N . GLY B 1 247 ? -5.828 -0.186 -8.078 1 98.62 247 GLY B N 1
ATOM 4261 C CA . GLY B 1 247 ? -5.195 -1.485 -8.242 1 98.62 247 GLY B CA 1
ATOM 4262 C C . GLY B 1 247 ? -3.875 -1.604 -7.504 1 98.62 247 GLY B C 1
ATOM 4263 O O . GLY B 1 247 ? -3.592 -2.635 -6.887 1 98.62 247 GLY B O 1
ATOM 4264 N N . ALA B 1 248 ? -3.084 -0.533 -7.578 1 98.69 248 ALA B N 1
ATOM 4265 C CA . ALA B 1 248 ? -1.802 -0.507 -6.879 1 98.69 248 ALA B CA 1
ATOM 4266 C C . ALA B 1 248 ? -1.993 -0.685 -5.375 1 98.69 248 ALA B C 1
ATOM 4268 O O . ALA B 1 248 ? -1.257 -1.438 -4.734 1 98.69 248 ALA B O 1
ATOM 4269 N N . ALA B 1 249 ? -3 0.01 -4.844 1 98.69 249 ALA B N 1
ATOM 4270 C CA . ALA B 1 249 ? -3.299 -0.134 -3.422 1 98.69 249 ALA B CA 1
ATOM 4271 C C . ALA B 1 249 ? -3.631 -1.582 -3.074 1 98.69 249 ALA B C 1
ATOM 4273 O O . ALA B 1 249 ? -3.158 -2.109 -2.064 1 98.69 249 ALA B O 1
ATOM 4274 N N . VAL B 1 250 ? -4.363 -2.244 -3.916 1 98.81 250 VAL B N 1
ATOM 4275 C CA . VAL B 1 250 ? -4.809 -3.611 -3.672 1 98.81 250 VAL B CA 1
ATOM 4276 C C . VAL B 1 250 ? -3.625 -4.566 -3.777 1 98.81 250 VAL B C 1
ATOM 4278 O O . VAL B 1 250 ? -3.479 -5.477 -2.957 1 98.81 250 VAL B O 1
ATOM 4281 N N . PHE B 1 251 ? -2.738 -4.363 -4.738 1 98.88 251 PHE B N 1
ATOM 4282 C CA . PHE B 1 251 ? -1.633 -5.281 -4.996 1 98.88 251 PHE B CA 1
ATOM 4283 C C . PHE B 1 251 ? -0.543 -5.125 -3.941 1 98.88 251 PHE B C 1
ATOM 4285 O O . PHE B 1 251 ? 0.121 -6.098 -3.578 1 98.88 251 PHE B O 1
ATOM 4292 N N . THR B 1 252 ? -0.328 -3.918 -3.422 1 98.75 252 THR B N 1
ATOM 4293 C CA . THR B 1 252 ? 0.784 -3.689 -2.504 1 98.75 252 THR B CA 1
ATOM 4294 C C . THR B 1 252 ? 0.375 -4.012 -1.069 1 98.75 252 THR B C 1
ATOM 4296 O O . THR B 1 252 ? 1.229 -4.289 -0.223 1 98.75 252 THR B O 1
ATOM 4299 N N . TYR B 1 253 ? -0.932 -4.043 -0.76 1 98.5 253 TYR B N 1
ATOM 4300 C CA . TYR B 1 253 ? -1.431 -4.238 0.597 1 98.5 253 TYR B CA 1
ATOM 4301 C C . TYR B 1 253 ? -0.892 -5.531 1.196 1 98.5 253 TYR B C 1
ATOM 4303 O O . TYR B 1 253 ? -0.284 -5.52 2.27 1 98.5 253 TYR B O 1
ATOM 4311 N N . PRO B 1 254 ? -0.965 -6.664 0.499 1 98.44 254 PRO B N 1
ATOM 4312 C CA . PRO B 1 254 ? -0.459 -7.902 1.095 1 98.44 254 PRO B CA 1
ATOM 4313 C C . PRO B 1 254 ? 1.057 -7.887 1.285 1 98.44 254 PRO B C 1
ATOM 4315 O O . PRO B 1 254 ? 1.572 -8.531 2.205 1 98.44 254 PRO B O 1
ATOM 4318 N N . ILE B 1 255 ? 1.764 -7.156 0.445 1 98.62 255 ILE B N 1
ATOM 4319 C CA . ILE B 1 255 ? 3.221 -7.113 0.5 1 98.62 255 ILE B CA 1
ATOM 4320 C C . ILE B 1 255 ? 3.668 -6.418 1.784 1 98.62 255 ILE B C 1
ATOM 4322 O O . ILE B 1 255 ? 4.652 -6.824 2.406 1 98.62 255 ILE B O 1
ATOM 4326 N N . THR B 1 256 ? 2.893 -5.434 2.205 1 97.12 256 THR B N 1
ATOM 4327 C CA . THR B 1 256 ? 3.225 -4.688 3.416 1 97.12 256 THR B CA 1
ATOM 4328 C C . THR B 1 256 ? 3.068 -5.57 4.652 1 97.12 256 THR B C 1
ATOM 4330 O O . THR B 1 256 ? 3.465 -5.184 5.754 1 97.12 256 THR B O 1
ATOM 4333 N N . GLN B 1 257 ? 2.486 -6.805 4.422 1 95.19 257 GLN B N 1
ATOM 4334 C CA . GLN B 1 257 ? 2.281 -7.711 5.551 1 95.19 257 GLN B CA 1
ATOM 4335 C C . GLN B 1 257 ? 2.959 -9.055 5.305 1 95.19 257 GLN B C 1
ATOM 4337 O O . GLN B 1 257 ? 2.625 -10.055 5.945 1 95.19 257 GLN B O 1
ATOM 4342 N N . GLY B 1 258 ? 3.797 -9.109 4.293 1 96.69 258 GLY B N 1
ATOM 4343 C CA . GLY B 1 258 ? 4.699 -10.25 4.234 1 96.69 258 GLY B CA 1
ATOM 4344 C C . GLY B 1 258 ? 4.543 -11.078 2.973 1 96.69 258 GLY B C 1
ATOM 4345 O O . GLY B 1 258 ? 5.211 -12.094 2.803 1 96.69 258 GLY B O 1
ATOM 4346 N N . ALA B 1 259 ? 3.666 -10.688 2.025 1 98.69 259 ALA B N 1
ATOM 4347 C CA . ALA B 1 259 ? 3.498 -11.469 0.802 1 98.69 259 ALA B CA 1
ATOM 4348 C C . ALA B 1 259 ? 4.797 -11.516 -0.001 1 98.69 259 ALA B C 1
ATOM 4350 O O . ALA B 1 259 ? 5.496 -10.508 -0.122 1 98.69 259 ALA B O 1
ATOM 4351 N N . ASP B 1 260 ? 5.078 -12.727 -0.583 1 98.88 260 ASP B N 1
ATOM 4352 C CA . ASP B 1 260 ? 6.32 -12.961 -1.316 1 98.88 260 ASP B CA 1
ATOM 4353 C C . ASP B 1 260 ? 6.078 -12.945 -2.824 1 98.88 260 ASP B C 1
ATOM 4355 O O . ASP B 1 260 ? 7.023 -12.836 -3.607 1 98.88 260 ASP B O 1
ATOM 4359 N N . PHE B 1 261 ? 4.836 -13.102 -3.227 1 99 261 PHE B N 1
ATOM 4360 C CA . PHE B 1 261 ? 4.512 -13.078 -4.648 1 99 261 PHE B CA 1
ATOM 4361 C C . PHE B 1 261 ? 3.098 -12.555 -4.875 1 99 261 PHE B C 1
ATOM 4363 O O . PHE B 1 261 ? 2.252 -12.633 -3.98 1 99 261 PHE B O 1
ATOM 4370 N N . ILE B 1 262 ? 2.893 -11.984 -6 1 98.94 262 ILE B N 1
ATOM 4371 C CA . ILE B 1 262 ? 1.593 -11.453 -6.395 1 98.94 262 ILE B CA 1
ATOM 4372 C C . ILE B 1 262 ? 1.269 -11.891 -7.82 1 98.94 262 ILE B C 1
ATOM 4374 O O . ILE B 1 262 ? 2.062 -11.672 -8.742 1 98.94 262 ILE B O 1
ATOM 4378 N N . LEU B 1 263 ? 0.175 -12.641 -8.016 1 98.94 263 LEU B N 1
ATOM 4379 C CA . LEU B 1 263 ? -0.413 -12.781 -9.344 1 98.94 263 LEU B CA 1
ATOM 4380 C C . LEU B 1 263 ? -1.198 -11.531 -9.727 1 98.94 263 LEU B C 1
ATOM 4382 O O . LEU B 1 263 ? -2.264 -11.266 -9.164 1 98.94 263 LEU B O 1
ATOM 4386 N N . TYR B 1 264 ? -0.657 -10.789 -10.703 1 98.81 264 TYR B N 1
ATOM 4387 C CA . TYR B 1 264 ? -1.217 -9.461 -10.93 1 98.81 264 TYR B CA 1
ATOM 4388 C C . TYR B 1 264 ? -2.088 -9.445 -12.18 1 98.81 264 TYR B C 1
ATOM 4390 O O . TYR B 1 264 ? -2.631 -8.398 -12.555 1 98.81 264 TYR B O 1
ATOM 4398 N N . GLY B 1 265 ? -2.271 -10.547 -12.828 1 98.38 265 GLY B N 1
ATOM 4399 C CA . GLY B 1 265 ? -3.201 -10.633 -13.945 1 98.38 265 GLY B CA 1
ATOM 4400 C C . GLY B 1 265 ? -2.543 -10.406 -15.289 1 98.38 265 GLY B C 1
ATOM 4401 O O . GLY B 1 265 ? -1.419 -10.852 -15.523 1 98.38 265 GLY B O 1
ATOM 4402 N N . PRO B 1 266 ? -3.223 -9.797 -16.25 1 98.5 266 PRO B N 1
ATOM 4403 C CA . PRO B 1 266 ? -2.727 -9.68 -17.625 1 98.5 266 PRO B CA 1
ATOM 4404 C C . PRO B 1 266 ? -1.38 -8.969 -17.703 1 98.5 266 PRO B C 1
ATOM 4406 O O . PRO B 1 266 ? -1.219 -7.879 -17.141 1 98.5 266 PRO B O 1
ATOM 4409 N N . MET B 1 267 ? -0.501 -9.523 -18.484 1 98.69 267 MET B N 1
ATOM 4410 C CA . MET B 1 267 ? 0.868 -9.031 -18.609 1 98.69 267 MET B CA 1
ATOM 4411 C C . MET B 1 267 ? 0.889 -7.613 -19.172 1 98.69 267 MET B C 1
ATOM 4413 O O . MET B 1 267 ? 1.841 -6.867 -18.953 1 98.69 267 MET B O 1
ATOM 4417 N N . MET B 1 268 ? -0.192 -7.23 -19.875 1 98 268 MET B N 1
ATOM 4418 C CA . MET B 1 268 ? -0.257 -5.879 -20.422 1 98 268 MET B CA 1
ATOM 4419 C C . MET B 1 268 ? -0.231 -4.836 -19.312 1 98 268 MET B C 1
ATOM 4421 O O . MET B 1 268 ? 0.116 -3.68 -19.547 1 98 268 MET B O 1
ATOM 4425 N N . ASN B 1 269 ? -0.506 -5.211 -18.078 1 98.31 269 ASN B N 1
ATOM 4426 C CA . ASN B 1 269 ? -0.576 -4.285 -16.953 1 98.31 269 ASN B CA 1
ATOM 4427 C C . ASN B 1 269 ? 0.75 -4.211 -16.203 1 98.31 269 ASN B C 1
ATOM 4429 O O . ASN B 1 269 ? 0.896 -3.422 -15.266 1 98.31 269 ASN B O 1
ATOM 4433 N N . ALA B 1 270 ? 1.745 -4.938 -16.641 1 98.81 270 ALA B N 1
ATOM 4434 C CA . ALA B 1 270 ? 3.031 -5.051 -15.953 1 98.81 270 ALA B CA 1
ATOM 4435 C C . ALA B 1 270 ? 3.652 -3.68 -15.719 1 98.81 270 ALA B C 1
ATOM 4437 O O . ALA B 1 270 ? 4.148 -3.393 -14.625 1 98.81 270 ALA B O 1
ATOM 4438 N N . PRO B 1 271 ? 3.578 -2.746 -16.625 1 98.62 271 PRO B N 1
ATOM 4439 C CA . PRO B 1 271 ? 4.316 -1.495 -16.453 1 98.62 271 PRO B CA 1
ATOM 4440 C C . PRO B 1 271 ? 3.912 -0.75 -15.18 1 98.62 271 PRO B C 1
ATOM 4442 O O . PRO B 1 271 ? 4.773 -0.3 -14.422 1 98.62 271 PRO B O 1
ATOM 4445 N N . TRP B 1 272 ? 2.623 -0.688 -14.93 1 98.69 272 TRP B N 1
ATOM 4446 C CA . TRP B 1 272 ? 2.248 0.074 -13.742 1 98.69 272 TRP B CA 1
ATOM 4447 C C . TRP B 1 272 ? 2.312 -0.796 -12.492 1 98.69 272 TRP B C 1
ATOM 4449 O O . TRP B 1 272 ? 2.584 -0.3 -11.391 1 98.69 272 TRP B O 1
ATOM 4459 N N . VAL B 1 273 ? 2.166 -2.104 -12.602 1 98.88 273 VAL B N 1
ATOM 4460 C CA . VAL B 1 273 ? 2.238 -2.996 -11.445 1 98.88 273 VAL B CA 1
ATOM 4461 C C . VAL B 1 273 ? 3.668 -3.037 -10.914 1 98.88 273 VAL B C 1
ATOM 4463 O O . VAL B 1 273 ? 3.889 -2.918 -9.703 1 98.88 273 VAL B O 1
ATOM 4466 N N . TYR B 1 274 ? 4.637 -3.174 -11.82 1 98.88 274 TYR B N 1
ATOM 4467 C CA . TYR B 1 274 ? 6.035 -3.254 -11.422 1 98.88 274 TYR B CA 1
ATOM 4468 C C . TYR B 1 274 ? 6.465 -2 -10.664 1 98.88 274 TYR B C 1
ATOM 4470 O O . TYR B 1 274 ? 7.234 -2.08 -9.711 1 98.88 274 TYR B O 1
ATOM 4478 N N . ARG B 1 275 ? 5.957 -0.87 -11.102 1 98.38 275 ARG B N 1
ATOM 4479 C CA . ARG B 1 275 ? 6.348 0.389 -10.477 1 98.38 275 ARG B CA 1
ATOM 4480 C C . ARG B 1 275 ? 5.836 0.472 -9.039 1 98.38 275 ARG B C 1
ATOM 4482 O O . ARG B 1 275 ? 6.574 0.855 -8.133 1 98.38 275 ARG B O 1
ATOM 4489 N N . ALA B 1 276 ? 4.621 0.085 -8.836 1 98.75 276 ALA B N 1
ATOM 4490 C CA . ALA B 1 276 ? 4.027 0.11 -7.504 1 98.75 276 ALA B CA 1
ATOM 4491 C C . ALA B 1 276 ? 4.746 -0.857 -6.566 1 98.75 276 ALA B C 1
ATOM 4493 O O . ALA B 1 276 ? 5.109 -0.492 -5.445 1 98.75 276 ALA B O 1
ATOM 4494 N N . ILE B 1 277 ? 4.98 -2.012 -7.059 1 98.88 277 ILE B N 1
ATOM 4495 C CA . ILE B 1 277 ? 5.496 -3.072 -6.199 1 98.88 277 ILE B CA 1
ATOM 4496 C C . ILE B 1 277 ? 6.984 -2.842 -5.934 1 98.88 277 ILE B C 1
ATOM 4498 O O . ILE B 1 277 ? 7.457 -3.037 -4.809 1 98.88 277 ILE B O 1
ATOM 4502 N N . ALA B 1 278 ? 7.695 -2.416 -6.98 1 98.81 278 ALA B N 1
ATOM 4503 C CA . ALA B 1 278 ? 9.109 -2.102 -6.773 1 98.81 278 ALA B CA 1
ATOM 4504 C C . ALA B 1 278 ? 9.281 -1.002 -5.73 1 98.81 278 ALA B C 1
ATOM 4506 O O . ALA B 1 278 ? 10.172 -1.073 -4.883 1 98.81 278 ALA B O 1
ATOM 4507 N N . THR B 1 279 ? 8.438 0.011 -5.793 1 98.75 279 THR B N 1
ATOM 4508 C CA . THR B 1 279 ? 8.477 1.098 -4.82 1 98.75 279 THR B CA 1
ATOM 4509 C C . THR B 1 279 ? 8.219 0.573 -3.41 1 98.75 279 THR B C 1
ATOM 4511 O O . THR B 1 279 ? 8.9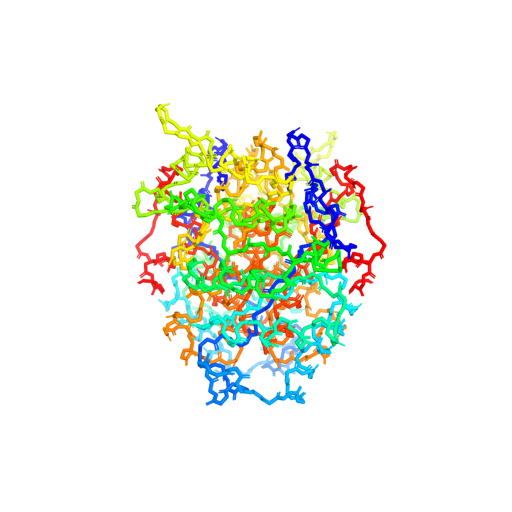45 0.912 -2.475 1 98.75 279 THR B O 1
ATOM 4514 N N . THR B 1 280 ? 7.273 -0.283 -3.26 1 98.75 280 THR B N 1
ATOM 4515 C CA . THR B 1 280 ? 6.926 -0.877 -1.974 1 98.75 280 THR B CA 1
ATOM 4516 C C . THR B 1 280 ? 8.062 -1.745 -1.45 1 98.75 280 THR B C 1
ATOM 4518 O O . THR B 1 280 ? 8.461 -1.622 -0.291 1 98.75 280 THR B O 1
ATOM 4521 N N . ASP B 1 281 ? 8.625 -2.561 -2.324 1 98.81 281 ASP B N 1
ATOM 4522 C CA . ASP B 1 281 ? 9.727 -3.434 -1.938 1 98.81 281 ASP B CA 1
ATOM 4523 C C . ASP B 1 281 ? 10.945 -2.621 -1.492 1 98.81 281 ASP B C 1
ATOM 4525 O O . ASP B 1 281 ? 11.656 -3.018 -0.57 1 98.81 281 ASP B O 1
ATOM 4529 N N . ALA B 1 282 ? 11.148 -1.531 -2.168 1 98.5 282 ALA B N 1
ATOM 4530 C CA . ALA B 1 282 ? 12.281 -0.688 -1.813 1 98.5 282 ALA B CA 1
ATOM 4531 C C . ALA B 1 282 ? 12.133 -0.129 -0.402 1 98.5 282 ALA B C 1
ATOM 4533 O O . ALA B 1 282 ? 13.094 -0.118 0.374 1 98.5 282 ALA B O 1
ATOM 4534 N N . MET B 1 283 ? 10.938 0.361 -0.055 1 98.06 283 MET B N 1
ATOM 4535 C CA . MET B 1 283 ? 10.695 0.869 1.292 1 98.06 283 MET B CA 1
ATOM 4536 C C . MET B 1 283 ? 10.883 -0.232 2.33 1 98.06 283 MET B C 1
ATOM 4538 O O . MET B 1 283 ? 11.508 -0.014 3.367 1 98.06 283 MET B O 1
ATOM 4542 N N . ILE B 1 284 ? 10.406 -1.422 2.018 1 98.38 284 ILE B N 1
ATOM 4543 C CA . ILE B 1 284 ? 10.523 -2.541 2.947 1 98.38 284 ILE B CA 1
ATOM 4544 C C . ILE B 1 284 ? 11.992 -2.904 3.133 1 98.38 284 ILE B C 1
ATOM 4546 O O . ILE B 1 284 ? 12.445 -3.117 4.258 1 98.38 284 ILE B O 1
ATOM 4550 N N . ALA B 1 285 ? 12.734 -2.93 2.045 1 98.12 285 ALA B N 1
ATOM 4551 C CA . ALA B 1 285 ? 14.148 -3.287 2.115 1 98.12 285 ALA B CA 1
ATOM 4552 C C . ALA B 1 285 ? 14.938 -2.248 2.904 1 98.12 285 ALA B C 1
ATOM 4554 O O . ALA B 1 285 ? 15.898 -2.586 3.598 1 98.12 285 ALA B O 1
ATOM 4555 N N . TYR B 1 286 ? 14.555 -0.988 2.807 1 97.62 286 TYR B N 1
ATOM 4556 C CA . TYR B 1 286 ? 15.242 0.055 3.555 1 97.62 286 TYR B CA 1
ATOM 4557 C C . TYR B 1 286 ? 15.117 -0.174 5.055 1 97.62 286 TYR B C 1
ATOM 4559 O O . TYR B 1 286 ? 16.016 0.176 5.82 1 97.62 286 TYR B O 1
ATOM 4567 N N . ASN B 1 287 ? 14.062 -0.771 5.48 1 96.19 287 ASN B N 1
ATOM 4568 C CA . ASN B 1 287 ? 13.82 -1.043 6.891 1 96.19 287 ASN B CA 1
ATOM 4569 C C . ASN B 1 287 ? 14.758 -2.117 7.43 1 96.19 287 ASN B C 1
ATOM 4571 O O . ASN B 1 287 ? 14.844 -2.324 8.641 1 96.19 287 ASN B O 1
ATOM 4575 N N . ASN B 1 288 ? 15.508 -2.785 6.527 1 95.75 288 ASN B N 1
ATOM 4576 C CA . ASN B 1 288 ? 16.453 -3.822 6.918 1 95.75 288 ASN B CA 1
ATOM 4577 C C . ASN B 1 288 ? 17.516 -3.283 7.883 1 95.75 288 ASN B C 1
ATOM 4579 O O . ASN B 1 288 ? 18.016 -4.02 8.734 1 95.75 288 ASN B O 1
ATOM 4583 N N . LYS B 1 289 ? 17.734 -2.076 7.75 1 93.12 289 LYS B N 1
ATOM 4584 C CA . LYS B 1 289 ? 18.719 -1.441 8.633 1 93.12 289 LYS B CA 1
ATOM 4585 C C . LYS B 1 289 ? 18.266 -1.483 10.086 1 93.12 289 LYS B C 1
ATOM 4587 O O . LYS B 1 289 ? 19.078 -1.475 11 1 93.12 289 LYS B O 1
ATOM 4592 N N . LEU B 1 290 ? 17 -1.545 10.312 1 94.81 290 LEU B N 1
ATOM 4593 C CA . LEU B 1 290 ? 16.438 -1.619 11.648 1 94.81 290 LEU B CA 1
ATOM 4594 C C . LEU B 1 290 ? 16.281 -3.07 12.094 1 94.81 290 LEU B C 1
ATOM 4596 O O . LEU B 1 290 ? 16.516 -3.398 13.258 1 94.81 290 LEU B O 1
ATOM 4600 N N . THR B 1 291 ? 15.938 -3.982 11.164 1 94.62 291 THR B N 1
ATOM 4601 C CA . THR B 1 291 ? 15.539 -5.344 11.516 1 94.62 291 THR B CA 1
ATOM 4602 C C . THR B 1 291 ? 16.75 -6.27 11.539 1 94.62 291 THR B C 1
ATOM 4604 O O . THR B 1 291 ? 16.688 -7.367 12.102 1 94.62 291 THR B O 1
ATOM 4607 N N . GLY B 1 292 ? 17.781 -5.879 10.828 1 95.81 292 GLY B N 1
ATOM 4608 C CA . GLY B 1 292 ? 18.984 -6.699 10.734 1 95.81 292 GLY B CA 1
ATOM 4609 C C . GLY B 1 292 ? 18.922 -7.711 9.609 1 95.81 292 GLY B C 1
ATOM 4610 O O . GLY B 1 292 ? 19.844 -8.5 9.422 1 95.81 292 GLY B O 1
ATOM 4611 N N . VAL B 1 293 ? 17.875 -7.715 8.812 1 97.31 293 VAL B N 1
ATOM 4612 C CA . VAL B 1 293 ? 17.75 -8.617 7.676 1 97.31 293 VAL B CA 1
ATOM 4613 C C . VAL B 1 293 ? 18.75 -8.219 6.59 1 97.31 293 VAL B C 1
ATOM 4615 O O . VAL B 1 293 ? 18.906 -7.035 6.285 1 97.31 293 VAL B O 1
ATOM 4618 N N . LYS B 1 294 ? 19.422 -9.203 6.043 1 96.94 294 LYS B N 1
ATOM 4619 C CA . LYS B 1 294 ? 20.344 -8.945 4.941 1 96.94 294 LYS B CA 1
ATOM 4620 C C . LYS B 1 294 ? 19.672 -9.156 3.592 1 96.94 294 LYS B C 1
ATOM 4622 O O . LYS B 1 294 ? 18.906 -10.117 3.416 1 96.94 294 LYS B O 1
ATOM 4627 N N . MET B 1 295 ? 19.922 -8.203 2.697 1 97.31 295 MET B N 1
ATOM 4628 C CA . MET B 1 295 ? 19.391 -8.391 1.344 1 97.31 295 MET B CA 1
ATOM 4629 C C . MET B 1 295 ? 20.016 -9.625 0.691 1 97.31 295 MET B C 1
ATOM 4631 O O . MET B 1 295 ? 21.234 -9.812 0.741 1 97.31 295 MET B O 1
ATOM 4635 N N . GLY B 1 296 ? 19.203 -10.406 0.039 1 98.12 296 GLY B N 1
ATOM 4636 C CA . GLY B 1 296 ? 19.656 -11.656 -0.556 1 98.12 296 GLY B CA 1
ATOM 4637 C C . GLY B 1 296 ? 20.047 -11.516 -2.014 1 98.12 296 GLY B C 1
ATOM 4638 O O . GLY B 1 296 ? 20.422 -12.492 -2.658 1 98.12 296 GLY B O 1
ATOM 4639 N N . THR B 1 297 ? 19.938 -10.344 -2.58 1 98.25 297 THR B N 1
ATOM 4640 C CA . THR B 1 297 ? 20.281 -10.102 -3.98 1 98.25 297 THR B CA 1
ATOM 4641 C C . THR B 1 297 ? 20.781 -8.672 -4.172 1 98.25 297 THR B C 1
ATOM 4643 O O . THR B 1 297 ? 20.359 -7.754 -3.465 1 98.25 297 THR B O 1
ATOM 4646 N N . THR B 1 298 ? 21.594 -8.453 -5.137 1 97.75 298 THR B N 1
ATOM 4647 C CA . THR B 1 298 ? 22.109 -7.125 -5.469 1 97.75 298 THR B CA 1
ATOM 4648 C C . THR B 1 298 ? 21.188 -6.422 -6.457 1 97.75 298 THR B C 1
ATOM 4650 O O . THR B 1 298 ? 21.406 -5.262 -6.805 1 97.75 298 THR B O 1
ATOM 4653 N N . GLU B 1 299 ? 20.125 -7.082 -6.828 1 98 299 GLU B N 1
ATOM 4654 C CA . GLU B 1 299 ? 19.203 -6.535 -7.82 1 98 299 GLU B CA 1
ATOM 4655 C C . GLU B 1 299 ? 17.938 -6.004 -7.156 1 98 299 GLU B C 1
ATOM 4657 O O . GLU B 1 299 ? 16.922 -5.773 -7.828 1 98 299 GLU B O 1
ATOM 4662 N N . HIS B 1 300 ? 18.016 -5.809 -5.902 1 98.56 300 HIS B N 1
ATOM 4663 C CA . HIS B 1 300 ? 16.812 -5.418 -5.16 1 98.56 300 HIS B CA 1
ATOM 4664 C C . HIS B 1 300 ? 16.297 -4.066 -5.637 1 98.56 300 HIS B C 1
ATOM 4666 O O . HIS B 1 300 ? 17.078 -3.16 -5.93 1 98.56 300 HIS B O 1
ATOM 4672 N N . PRO B 1 301 ? 15.008 -3.885 -5.645 1 98.62 301 PRO B N 1
ATOM 4673 C CA . PRO B 1 301 ? 14.414 -2.617 -6.074 1 98.62 301 PRO B CA 1
ATOM 4674 C C . PRO B 1 301 ? 15.016 -1.41 -5.359 1 98.62 301 PRO B C 1
ATOM 4676 O O . PRO B 1 301 ? 15.148 -0.337 -5.957 1 98.62 301 PRO B O 1
ATOM 4679 N N . LEU B 1 302 ? 15.336 -1.528 -4.102 1 98.31 302 LEU B N 1
ATOM 4680 C CA . LEU B 1 302 ? 15.953 -0.423 -3.377 1 98.31 302 LEU B CA 1
ATOM 4681 C C . LEU B 1 302 ? 17.188 0.092 -4.113 1 98.31 302 LEU B C 1
ATOM 4683 O O . LEU B 1 302 ? 17.359 1.304 -4.258 1 98.31 302 LEU B O 1
ATOM 4687 N N . LEU B 1 303 ? 18.016 -0.835 -4.641 1 97.75 303 LEU B N 1
ATOM 4688 C CA . LEU B 1 303 ? 19.266 -0.489 -5.328 1 97.75 303 LEU B CA 1
ATOM 4689 C C . LEU B 1 303 ? 18.984 -0.071 -6.77 1 97.75 303 LEU B C 1
ATOM 4691 O O . LEU B 1 303 ? 19.719 0.73 -7.34 1 97.75 303 LEU B O 1
ATOM 4695 N N . LYS B 1 304 ? 17.891 -0.567 -7.328 1 96.81 304 LYS B N 1
ATOM 4696 C CA . LYS B 1 304 ? 17.609 -0.342 -8.742 1 96.81 304 LYS B CA 1
ATOM 4697 C C . LYS B 1 304 ? 16.922 1.001 -8.953 1 96.81 304 LYS B C 1
ATOM 4699 O O . LYS B 1 304 ? 17.188 1.693 -9.938 1 96.81 304 LYS B O 1
ATOM 4704 N N . ILE B 1 305 ? 16.078 1.408 -8.008 1 93.81 305 ILE B N 1
ATOM 4705 C CA . ILE B 1 305 ? 15.258 2.562 -8.359 1 93.81 305 ILE B CA 1
ATOM 4706 C C . ILE B 1 305 ? 15.664 3.76 -7.5 1 93.81 305 ILE B C 1
ATOM 4708 O O . ILE B 1 305 ? 15.125 4.859 -7.668 1 93.81 305 ILE B O 1
ATOM 4712 N N . PHE B 1 306 ? 16.531 3.623 -6.527 1 92.75 306 PHE B N 1
ATOM 4713 C CA . PHE B 1 306 ? 17.094 4.738 -5.777 1 92.75 306 PHE B CA 1
ATOM 4714 C C . PHE B 1 306 ? 18.609 4.777 -5.918 1 92.75 306 PHE B C 1
ATOM 4716 O O . PHE B 1 306 ? 19.203 5.852 -5.988 1 92.75 306 PHE B O 1
#